Protein AF-0000000076600708 (afdb_homodimer)

Secondary structure (DSSP, 8-state):
--SSSEEEEEEEEEE-EEEEHHHHHHTTSS-HHHHHHHT--EEEE-TT--HHHHHHHHHHHHTTT--S-BSEEEEE--S--SSSSS-HHHHHHHHTT--BS-EEEEEBTBTHHHHHHHHHHHHHTT-TT-EEEEEEEE---TTT--TTTSBTTB-B--EEEEEEEEES-SS--SEEEEEEEEEE-GGGTHHHHTTPPP-TT-SB-PPP-HHHHHHHHHHHSSHHHHHHHHHHHHHHHHHHHHHHHHT--GGGEEEEE-----HHHHIIIIIHHHT--GGGBSHHHHHHH-B-GGGHHHHHHHHHHHTTSS-TT-EEEEEEEETTTEEEEEEEEE-/--SSSEEEEEEEEEE-EEEEHHHHHHTTSS-HHHHHHHT--EEEE-TT--HHHHHHHHHHHHTTT--S-BSEEEEE--S--SSSSS-HHHHHHHHTT--BS-EEEEEBTBTHHHHHHHHHHHHHTT-TT-EEEEEEEE---TTT--TTTSBTTB-B--EEEEEEEEES-SS--SEEEEEEEEEE-GGGTHHHHTTPPP-TT-SB-PPP-HHHHHHHHHHHSSHHHHHHHHHHHHHHHHHHHHHHHHT--GGGEEEEE-----HHHHIIIIIHHHT--GGGBSHHHHHHH-B-GGGHHHHHHHHHHHTTSS-TT-EEEEEEEETTTEEEEEEEEE-

Organism: Saccharopolyspora spinosa (NCBI:txid60894)

InterPro domains:
  IPR013747 Beta-ketoacyl-[acyl-carrier-protein] synthase III, C-terminal [PF08541] (245-334)
  IPR013751 Beta-ketoacyl-[acyl-carrier-protein] synthase III, N-terminal [PF08545] (107-179)
  IPR016039 Thiolase-like [G3DSA:3.40.47.10] (5-169)
  IPR016039 Thiolase-like [G3DSA:3.40.47.10] (175-334)
  IPR016039 Thiolase-like [SSF53901] (22-334)

Solvent-accessible surface area (backbone atoms only — not comparable to full-atom values): 30921 Å² total; per-residue (Å²): 92,72,39,76,59,31,27,32,57,22,64,10,58,36,66,30,52,75,42,52,38,64,60,35,36,76,71,66,58,32,54,69,66,57,35,59,62,24,53,46,54,23,23,13,47,44,94,90,54,43,7,44,58,32,11,28,57,5,35,54,53,14,45,64,92,65,81,74,67,27,59,32,34,42,26,26,46,50,48,71,62,25,65,83,73,54,37,56,34,23,45,28,36,30,73,58,65,57,49,39,32,36,64,29,24,35,35,30,30,38,12,19,49,50,46,45,49,45,52,50,50,44,51,34,68,84,30,81,68,37,31,34,39,39,31,12,16,18,43,64,32,63,70,22,30,43,36,58,62,23,36,81,56,34,41,49,10,18,22,7,8,17,38,27,36,26,18,60,60,94,61,80,44,57,23,34,44,35,22,56,28,55,38,46,44,28,81,52,19,49,42,55,45,35,82,67,74,73,48,60,27,49,35,62,47,77,56,52,49,45,44,59,17,31,53,52,31,41,72,75,47,89,35,66,66,53,53,49,50,50,42,25,51,51,52,38,49,22,49,50,46,24,27,58,44,58,74,50,56,77,87,66,42,60,36,41,30,49,64,35,36,14,47,62,51,33,36,58,57,47,29,57,50,64,71,48,65,68,88,37,38,44,56,72,54,16,21,42,32,21,22,16,51,35,18,36,47,50,38,51,51,48,50,31,48,76,68,62,74,49,49,69,69,37,24,36,34,38,42,23,56,10,66,20,42,34,37,19,23,38,32,32,33,30,79,93,71,38,78,59,32,28,31,57,22,65,11,58,36,67,30,52,76,42,52,37,64,60,36,36,74,72,65,57,32,55,67,67,56,35,59,61,26,54,46,54,22,22,13,47,44,93,91,53,43,6,44,57,32,11,29,57,4,36,53,52,14,44,62,92,64,82,71,67,27,60,33,36,41,25,26,45,50,46,72,63,24,64,82,72,56,38,58,31,23,45,29,35,30,75,58,64,60,50,39,32,37,63,29,24,35,34,30,32,38,12,18,50,50,45,44,50,44,51,52,50,45,52,35,69,85,32,82,67,36,29,33,37,40,33,13,17,18,42,64,31,64,70,22,30,42,36,58,63,22,36,82,57,34,40,47,10,17,21,7,8,17,39,26,37,27,18,60,60,94,61,79,46,56,23,33,42,35,23,57,29,55,38,46,44,29,82,51,19,49,43,53,45,34,82,66,75,73,49,60,26,50,34,63,46,77,55,51,49,46,42,60,18,33,51,50,31,43,71,74,47,87,36,66,65,54,53,49,52,50,43,25,52,51,50,39,50,21,49,50,47,23,28,58,44,58,74,49,54,76,86,64,43,60,35,41,30,49,63,35,36,14,47,62,50,32,35,58,58,48,29,57,51,65,71,47,64,68,88,37,38,44,57,72,52,16,19,43,32,22,22,16,51,32,18,38,47,49,39,49,49,49,49,30,48,77,67,61,73,50,47,68,70,37,25,35,35,38,43,22,55,10,66,20,42,34,37,19,23,38,33,32,33,31,78

Foldseek 3Di:
DAFPQKFWAFKFKWFADWDFVVVCCVVPLAPPVLCVQLVAGTATADPVDFFLRQQLRRVLRRCVPPDDEAAEEEEEEADDRPDPPDASQVVSCVSNVHRYDDTDYFYQKLQTQQVVVVVVSVVCRPPAFHKYKYKTWHHADPPQGSQRAQDRQFGETTMMMMTMMTHNDPDDGQWDWQDKDKDADLVCLQLQVAPDDDDPPDPDDHRHRRVVSNVRVQVVDPHDVVVLVVLLVRQCVGVVVSCVSNVHDPVQAQAEEDFQGGDVCCCSRHCVSNVHDCVRYLNVVSSGHTGHMNCRQSNSVVVCSVVVVADAQHKYKYWGARNSGMIMIIIIGGD/DAFPQKFWAFKFKWFADWDFVVVCCVVPLAPPVLCVQLVAGTATADPVDFFLRQQLRRVLRRCVPPDDEAAEEEEEEADDRPDPPDASQVVSCVSNVHRYDDTDYFYQKLQTQQVVVVVVSVVCRPPAFHKYKYKTWHHADPPQGSQRAQDRQFGETTMMMMTMMTHNDPDDGQWDWQDKDKDADLVCLQLQVAPDDDDPPDPDDHRHRSVVSNVRVQVVDPHDVVVLVVLLVRQCVGVVVSCVSNVHDPVQAQAEEEFQGGDVCCCSRHCVSNVHDCVRYLNVVSSGHTGHMNCRQSNSVVVCVVVVVADAQHKYKYWGARNSGMIMIIIIGGD

Structure (mmCIF, N/CA/C/O backbone):
data_AF-0000000076600708-model_v1
#
loop_
_entity.id
_entity.type
_entity.pdbx_description
1 polymer 3-oxoacyl-
#
loop_
_atom_site.group_PDB
_atom_site.id
_atom_site.type_symbol
_atom_site.label_atom_id
_atom_site.label_alt_id
_atom_site.label_comp_id
_atom_site.label_asym_id
_atom_site.label_entity_id
_atom_site.label_seq_id
_atom_site.pdbx_PDB_ins_code
_atom_site.Cartn_x
_atom_site.Cartn_y
_atom_site.Cartn_z
_atom_site.occupancy
_atom_site.B_iso_or_equiv
_atom_site.auth_seq_id
_atom_site.auth_comp_id
_atom_site.auth_asym_id
_atom_site.auth_atom_id
_atom_site.pdbx_PDB_model_num
ATOM 1 N N . MET A 1 1 ? 21.844 -6.809 -17.625 1 76.62 1 MET A N 1
ATOM 2 C CA . MET A 1 1 ? 21.328 -6.938 -16.266 1 76.62 1 MET A CA 1
ATOM 3 C C . MET A 1 1 ? 20.812 -5.598 -15.75 1 76.62 1 MET A C 1
ATOM 5 O O . MET A 1 1 ? 21.547 -4.605 -15.758 1 76.62 1 MET A O 1
ATOM 9 N N . LYS A 1 2 ? 19.547 -5.691 -15.414 1 81.44 2 LYS A N 1
ATOM 10 C CA . LYS A 1 2 ? 18.891 -4.48 -14.945 1 81.44 2 LYS A CA 1
ATOM 11 C C . LYS A 1 2 ? 19.281 -4.172 -13.5 1 81.44 2 LYS A C 1
ATOM 13 O O . LYS A 1 2 ? 19.516 -3.016 -13.148 1 81.44 2 LYS A O 1
ATOM 18 N N . HIS A 1 3 ? 19.297 -5.238 -12.727 1 89.38 3 HIS A N 1
ATOM 19 C CA . HIS A 1 3 ? 19.656 -5.066 -11.32 1 89.38 3 HIS A CA 1
ATOM 20 C C . HIS A 1 3 ? 21.047 -5.613 -11.039 1 89.38 3 HIS A C 1
ATOM 22 O O . HIS A 1 3 ? 21.312 -6.805 -11.219 1 89.38 3 HIS A O 1
ATOM 28 N N . HIS A 1 4 ? 21.984 -4.746 -10.609 1 89.38 4 HIS A N 1
ATOM 29 C CA . HIS A 1 4 ? 23.359 -5.145 -10.336 1 89.38 4 HIS A CA 1
ATOM 30 C C . HIS A 1 4 ? 23.594 -5.352 -8.844 1 89.38 4 HIS A C 1
ATOM 32 O O . HIS A 1 4 ? 23.375 -4.434 -8.047 1 89.38 4 HIS A O 1
ATOM 38 N N . ARG A 1 5 ? 24.031 -6.508 -8.492 1 93.88 5 ARG A N 1
ATOM 39 C CA . ARG A 1 5 ? 24.469 -6.871 -7.148 1 93.88 5 ARG A CA 1
ATOM 40 C C . ARG A 1 5 ? 23.328 -6.695 -6.145 1 93.88 5 ARG A C 1
ATOM 42 O O . ARG A 1 5 ? 23.531 -6.191 -5.039 1 93.88 5 ARG A O 1
ATOM 49 N N . ILE A 1 6 ? 22.062 -6.914 -6.578 1 97.44 6 ILE A N 1
ATOM 50 C CA . ILE A 1 6 ? 20.922 -7.082 -5.676 1 97.44 6 ILE A CA 1
ATOM 51 C C . ILE A 1 6 ? 20.656 -8.57 -5.445 1 97.44 6 ILE A C 1
ATOM 53 O O . ILE A 1 6 ? 20.438 -9.32 -6.395 1 97.44 6 ILE A O 1
ATOM 57 N N . THR A 1 7 ? 20.688 -8.961 -4.195 1 97.94 7 THR A N 1
ATOM 58 C CA . THR A 1 7 ? 20.578 -10.383 -3.893 1 97.94 7 THR A CA 1
ATOM 59 C C . THR A 1 7 ? 19.469 -10.633 -2.881 1 97.94 7 THR A C 1
ATOM 61 O O . THR A 1 7 ? 19.094 -9.734 -2.129 1 97.94 7 THR A O 1
ATOM 64 N N . ILE A 1 8 ? 18.875 -11.82 -2.965 1 98.44 8 ILE A N 1
ATOM 65 C CA . ILE A 1 8 ? 18.016 -12.367 -1.923 1 98.44 8 ILE A CA 1
ATOM 66 C C . ILE A 1 8 ? 18.859 -13.148 -0.916 1 98.44 8 ILE A C 1
ATOM 68 O O . ILE A 1 8 ? 19.453 -14.172 -1.262 1 98.44 8 ILE A O 1
ATOM 72 N N . ASN A 1 9 ? 18.844 -12.695 0.347 1 97.88 9 ASN A N 1
ATOM 73 C CA . ASN A 1 9 ? 19.719 -13.289 1.351 1 97.88 9 ASN A CA 1
ATOM 74 C C . ASN A 1 9 ? 18.922 -14.094 2.377 1 97.88 9 ASN A C 1
ATOM 76 O O . ASN A 1 9 ? 19.516 -14.805 3.195 1 97.88 9 ASN A O 1
ATOM 80 N N . GLY A 1 10 ? 17.656 -14.016 2.316 1 98.19 10 GLY A N 1
ATOM 81 C CA . GLY A 1 10 ? 16.75 -14.781 3.166 1 98.19 10 GLY A CA 1
ATOM 82 C C . GLY A 1 10 ? 15.375 -14.961 2.566 1 98.19 10 GLY A C 1
ATOM 83 O O . GLY A 1 10 ? 14.844 -14.047 1.924 1 98.19 10 GLY A O 1
ATOM 84 N N . VAL A 1 11 ? 14.812 -16.141 2.766 1 98.75 11 VAL A N 1
ATOM 85 C CA . VAL A 1 11 ? 13.461 -16.469 2.33 1 98.75 11 VAL A CA 1
ATOM 86 C C . VAL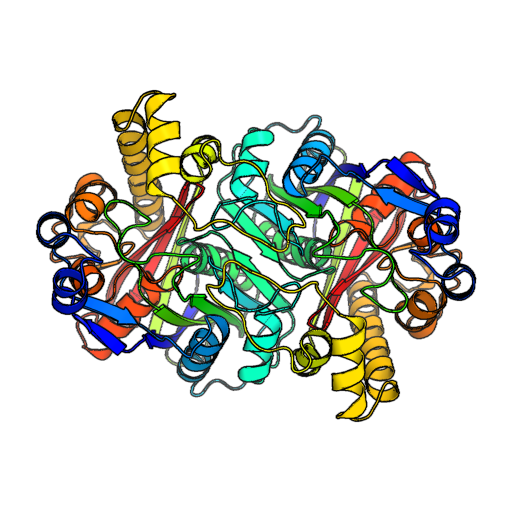 A 1 11 ? 12.688 -17.125 3.477 1 98.75 11 VAL A C 1
ATOM 88 O O . VAL A 1 11 ? 13.219 -17.984 4.172 1 98.75 11 VAL A O 1
ATOM 91 N N . GLY A 1 12 ? 11.516 -16.609 3.762 1 98.88 12 GLY A N 1
ATOM 92 C CA . GLY A 1 12 ? 10.617 -17.203 4.738 1 98.88 12 GLY A CA 1
ATOM 93 C C . GLY A 1 12 ? 9.273 -17.594 4.152 1 98.88 12 GLY A C 1
ATOM 94 O O . GLY A 1 12 ? 8.766 -16.922 3.254 1 98.88 12 GLY A O 1
ATOM 95 N N . ALA A 1 13 ? 8.719 -18.703 4.645 1 98.81 13 ALA A N 1
ATOM 96 C CA . ALA A 1 13 ? 7.445 -19.25 4.16 1 98.81 13 ALA A CA 1
ATOM 97 C C . ALA A 1 13 ? 6.695 -19.969 5.273 1 98.81 13 ALA A C 1
ATOM 99 O O . ALA A 1 13 ? 7.258 -20.828 5.953 1 98.81 13 ALA A O 1
ATOM 100 N N . VAL A 1 14 ? 5.465 -19.562 5.457 1 98.75 14 VAL A N 1
ATOM 101 C CA . VAL A 1 14 ? 4.582 -20.188 6.441 1 98.75 14 VAL A CA 1
ATOM 102 C C . VAL A 1 14 ? 3.199 -20.406 5.828 1 98.75 14 VAL A C 1
ATOM 104 O O . VAL A 1 14 ? 2.602 -19.469 5.281 1 98.75 14 VAL A O 1
ATOM 107 N N . THR A 1 15 ? 2.664 -21.609 5.871 1 98.75 15 THR A N 1
ATOM 108 C CA . THR A 1 15 ? 1.316 -21.891 5.391 1 98.75 15 THR A CA 1
ATOM 109 C C . THR A 1 15 ? 0.431 -22.391 6.531 1 98.75 15 THR A C 1
ATOM 111 O O . THR A 1 15 ? 0.932 -22.781 7.586 1 98.75 15 THR A O 1
ATOM 114 N N . GLY A 1 16 ? -0.89 -22.266 6.332 1 98.56 16 GLY A N 1
ATOM 115 C CA . GLY A 1 16 ? -1.786 -23.016 7.203 1 98.56 16 GLY A CA 1
ATOM 116 C C . GLY A 1 16 ? -1.651 -24.516 7.051 1 98.56 16 GLY A C 1
ATOM 117 O O . GLY A 1 16 ? -0.817 -25 6.277 1 98.56 16 GLY A O 1
ATOM 118 N N . ASP A 1 17 ? -2.453 -25.188 7.836 1 98.5 17 ASP A N 1
ATOM 119 C CA . ASP A 1 17 ? -2.543 -26.641 7.684 1 98.5 17 ASP A CA 1
ATOM 120 C C . ASP A 1 17 ? -3.338 -27.016 6.434 1 98.5 17 ASP A C 1
ATOM 122 O O . ASP A 1 17 ? -4.285 -26.312 6.066 1 98.5 17 ASP A O 1
ATOM 126 N N . LEU A 1 18 ? -2.957 -28.125 5.848 1 98.5 18 LEU A N 1
ATOM 127 C CA . LEU A 1 18 ? -3.645 -28.547 4.633 1 98.5 18 LEU A CA 1
ATOM 128 C C . LEU A 1 18 ? -5.012 -29.141 4.957 1 98.5 18 LEU A C 1
ATOM 130 O O . LEU A 1 18 ? -5.125 -30.031 5.793 1 98.5 18 LEU A O 1
ATOM 134 N N . ALA A 1 19 ? -5.969 -28.562 4.352 1 98 19 ALA A N 1
ATOM 135 C CA . ALA A 1 19 ? -7.328 -29.094 4.395 1 98 19 ALA A CA 1
ATOM 136 C C . ALA A 1 19 ? -7.68 -29.812 3.088 1 98 19 ALA A C 1
ATOM 138 O O . ALA A 1 19 ? -7.691 -29.188 2.021 1 98 19 ALA A O 1
ATOM 139 N N . PRO A 1 20 ? -8.031 -31.062 3.156 1 98.06 20 PRO A N 1
ATOM 140 C CA . PRO A 1 20 ? -8.344 -31.797 1.93 1 98.06 20 PRO A CA 1
ATOM 141 C C . PRO A 1 20 ? -9.617 -31.297 1.252 1 98.06 20 PRO A C 1
ATOM 143 O O . PRO A 1 20 ? -10.594 -30.969 1.931 1 98.06 20 PRO A O 1
ATOM 146 N N . VAL A 1 21 ? -9.523 -31.297 -0.042 1 97.31 21 VAL A N 1
ATOM 147 C CA . VAL A 1 21 ? -10.68 -30.859 -0.831 1 97.31 21 VAL A CA 1
ATOM 148 C C . VAL A 1 21 ? -11.867 -31.781 -0.559 1 97.31 21 VAL A C 1
ATOM 150 O O . VAL A 1 21 ? -13.016 -31.344 -0.582 1 97.31 21 VAL A O 1
ATOM 153 N N . ALA A 1 22 ? -11.625 -33.031 -0.294 1 97.75 22 ALA A N 1
ATOM 154 C CA . ALA A 1 22 ? -12.664 -34 0.003 1 97.75 22 ALA A CA 1
ATOM 155 C C . ALA A 1 22 ? -13.57 -33.5 1.135 1 97.75 22 ALA A C 1
ATOM 157 O O . ALA A 1 22 ? -14.781 -33.719 1.107 1 97.75 22 ALA A O 1
ATOM 158 N N . ASP A 1 23 ? -12.961 -32.906 2.127 1 97.5 23 ASP A N 1
ATOM 159 C CA . ASP A 1 23 ? -13.734 -32.406 3.254 1 97.5 23 ASP A CA 1
ATOM 160 C C . ASP A 1 23 ? -14.711 -31.328 2.805 1 97.5 23 ASP A C 1
ATOM 162 O O . ASP A 1 23 ? -15.859 -31.281 3.252 1 97.5 23 ASP A O 1
ATOM 166 N N . ALA A 1 24 ? -14.258 -30.469 1.934 1 97.44 24 ALA A N 1
ATOM 167 C CA . ALA A 1 24 ? -15.094 -29.391 1.412 1 97.44 24 ALA A CA 1
ATOM 168 C C . ALA A 1 24 ? -16.234 -29.953 0.551 1 97.44 24 ALA A C 1
ATOM 170 O O . ALA A 1 24 ? -17.359 -29.453 0.603 1 97.44 24 ALA A O 1
ATOM 171 N N . ILE A 1 25 ? -15.914 -30.938 -0.228 1 97.94 25 ILE A N 1
ATOM 172 C CA . ILE A 1 25 ? -16.922 -31.594 -1.066 1 97.94 25 ILE A CA 1
ATOM 173 C C . ILE A 1 25 ? -17.969 -32.25 -0.186 1 97.94 25 ILE A C 1
ATOM 175 O O . ILE A 1 25 ? -19.172 -32.062 -0.404 1 97.94 25 ILE A O 1
ATOM 179 N N . ASN A 1 26 ? -17.531 -32.969 0.833 1 97.81 26 ASN A N 1
ATOM 180 C CA . ASN A 1 26 ? -18.422 -33.719 1.716 1 97.81 26 ASN A CA 1
ATOM 181 C C . ASN A 1 26 ? -19.375 -32.781 2.463 1 97.81 26 ASN A C 1
ATOM 183 O O . ASN A 1 26 ? -20.516 -33.156 2.76 1 97.81 26 ASN A O 1
ATOM 187 N N . THR A 1 27 ? -18.953 -31.609 2.748 1 96.38 27 THR A N 1
ATOM 188 C CA . THR A 1 27 ? -19.781 -30.656 3.494 1 96.38 27 THR A CA 1
ATOM 189 C C . THR A 1 27 ? -20.547 -29.75 2.545 1 96.38 27 THR A C 1
ATOM 191 O O . THR A 1 27 ? -21.25 -28.844 2.986 1 96.38 27 THR A O 1
ATOM 194 N N . GLY A 1 28 ? -20.344 -29.891 1.261 1 95.62 28 GLY A N 1
ATOM 195 C CA . GLY A 1 28 ? -21.109 -29.141 0.268 1 95.62 28 GLY A CA 1
ATOM 196 C C . GLY A 1 28 ? -20.531 -27.781 -0.044 1 95.62 28 GLY A C 1
ATOM 197 O O . GLY A 1 28 ? -21.141 -26.984 -0.748 1 95.62 28 GLY A O 1
ATOM 198 N N . ARG A 1 29 ? -19.406 -27.547 0.402 1 95.12 29 ARG A N 1
ATOM 199 C CA . ARG A 1 29 ? -18.797 -26.234 0.232 1 95.12 29 ARG A CA 1
ATOM 200 C C . ARG A 1 29 ? -18.078 -26.141 -1.113 1 95.12 29 ARG A C 1
ATOM 202 O O . ARG A 1 29 ? -17.75 -25.031 -1.561 1 95.12 29 ARG A O 1
ATOM 209 N N . TYR A 1 30 ? -17.797 -27.156 -1.704 1 95.88 30 TYR A N 1
ATOM 210 C CA . TYR A 1 30 ? -17.109 -27.203 -2.988 1 95.88 30 TYR A CA 1
ATOM 211 C C . TYR A 1 30 ? -17.672 -28.312 -3.869 1 95.88 30 TYR A C 1
ATOM 213 O O . TYR A 1 30 ? -17.969 -29.406 -3.389 1 95.88 30 TYR A O 1
ATOM 221 N N . SER A 1 31 ? -17.891 -28.047 -5.176 1 95.06 31 SER A N 1
ATOM 222 C CA . SER A 1 31 ? -18.469 -29.062 -6.062 1 95.06 31 SER A CA 1
ATOM 223 C C . SER A 1 31 ? -17.406 -30.047 -6.531 1 95.06 31 SER A C 1
ATOM 225 O O . SER A 1 31 ? -16.297 -29.656 -6.887 1 95.06 31 SER A O 1
ATOM 227 N N . PRO A 1 32 ? -17.781 -31.344 -6.57 1 96.12 32 PRO A N 1
ATOM 228 C CA . PRO A 1 32 ? -16.844 -32.344 -7.102 1 96.12 32 PRO A CA 1
ATOM 229 C C . PRO A 1 32 ? -16.406 -32.031 -8.531 1 96.12 32 PRO A C 1
ATOM 231 O O . PRO A 1 32 ? -15.25 -32.25 -8.891 1 96.12 32 PRO A O 1
ATOM 234 N N . GLU A 1 33 ? -17.281 -31.516 -9.289 1 96.12 33 GLU A N 1
ATOM 235 C CA . GLU A 1 33 ? -16.984 -31.156 -10.68 1 96.12 33 GLU A CA 1
ATOM 236 C C . GLU A 1 33 ? -15.938 -30.062 -10.758 1 96.12 33 GLU A C 1
ATOM 238 O O . GLU A 1 33 ? -14.977 -30.156 -11.531 1 96.12 33 GLU A O 1
ATOM 243 N N . GLN A 1 34 ? -16.141 -29.016 -9.945 1 95.25 34 GLN A N 1
ATOM 244 C CA . GLN A 1 34 ? -15.172 -27.938 -9.93 1 95.25 34 GLN A CA 1
ATOM 245 C C . GLN A 1 34 ? -13.82 -28.406 -9.414 1 95.25 34 GLN A C 1
ATOM 247 O O . GLN A 1 34 ? -12.773 -28.016 -9.938 1 95.25 34 GLN A O 1
ATOM 252 N N . ALA A 1 35 ? -13.852 -29.219 -8.391 1 97 35 ALA A N 1
ATOM 253 C CA . ALA A 1 35 ? -12.617 -29.766 -7.824 1 97 35 ALA A CA 1
ATOM 254 C C . ALA A 1 35 ? -11.82 -30.531 -8.875 1 97 35 ALA A C 1
ATOM 256 O O . ALA A 1 35 ? -10.602 -30.375 -8.969 1 97 35 ALA A O 1
ATOM 257 N N . ARG A 1 36 ? -12.5 -31.359 -9.648 1 96.88 36 ARG A N 1
ATOM 258 C CA . ARG A 1 36 ? -11.859 -32.156 -10.703 1 96.88 36 ARG A CA 1
ATOM 259 C C . ARG A 1 36 ? -11.32 -31.234 -11.805 1 96.88 36 ARG A C 1
ATOM 261 O O . ARG A 1 36 ? -10.18 -31.406 -12.25 1 96.88 36 ARG A O 1
ATOM 268 N N . ARG A 1 37 ? -12.109 -30.328 -12.172 1 96.94 37 ARG A N 1
ATOM 269 C CA . ARG A 1 37 ? -11.727 -29.406 -13.242 1 96.94 37 ARG A CA 1
ATOM 270 C C . ARG A 1 37 ? -10.492 -28.594 -12.852 1 96.94 37 ARG A C 1
ATOM 272 O O . ARG A 1 37 ? -9.562 -28.438 -13.648 1 96.94 37 ARG A O 1
ATOM 279 N N . ASN A 1 38 ? -10.477 -28.109 -11.602 1 97.19 38 ASN A N 1
ATOM 280 C CA . ASN A 1 38 ? -9.383 -27.266 -11.117 1 97.19 38 ASN A CA 1
ATOM 281 C C . ASN A 1 38 ? -8.195 -28.109 -10.656 1 97.19 38 ASN A C 1
ATOM 283 O O . ASN A 1 38 ? -7.109 -27.594 -10.422 1 97.19 38 ASN A O 1
ATOM 287 N N . GLN A 1 39 ? -8.422 -29.406 -10.547 1 97.94 39 GLN A N 1
ATOM 288 C CA . GLN A 1 39 ? -7.422 -30.359 -10.078 1 97.94 39 GLN A CA 1
ATOM 289 C C . GLN A 1 39 ? -6.926 -30 -8.68 1 97.94 39 GLN A C 1
ATOM 291 O O . GLN A 1 39 ? -5.727 -30.062 -8.406 1 97.94 39 GLN A O 1
ATOM 296 N N . GLN A 1 40 ? -7.863 -29.516 -7.852 1 97.31 40 GLN A N 1
ATOM 297 C CA . GLN A 1 40 ? -7.535 -29.109 -6.488 1 97.31 40 GLN A CA 1
ATOM 298 C C . GLN A 1 40 ? -7.512 -30.297 -5.543 1 97.31 40 GLN A C 1
ATOM 300 O O . GLN A 1 40 ? -8.484 -31.062 -5.473 1 97.31 40 GLN A O 1
ATOM 305 N N . SER A 1 41 ? -6.43 -30.438 -4.812 1 98.06 41 SER A N 1
ATOM 306 C CA . SER A 1 41 ? -6.328 -31.562 -3.883 1 98.06 41 SER A CA 1
ATOM 307 C C . SER A 1 41 ? -6.539 -31.109 -2.441 1 98.06 41 SER A C 1
ATOM 309 O O . SER A 1 41 ? -7.102 -31.844 -1.628 1 98.06 41 SER A O 1
ATOM 311 N N . SER A 1 42 ? -6.074 -29.953 -2.08 1 98.62 42 SER A N 1
ATOM 312 C CA . SER A 1 42 ? -6.168 -29.359 -0.749 1 98.62 42 SER A CA 1
ATOM 313 C C . SER A 1 42 ? -5.973 -27.844 -0.8 1 98.62 42 SER A C 1
ATOM 315 O O . SER A 1 42 ? -5.723 -27.281 -1.867 1 98.62 42 SER A O 1
ATOM 317 N N . VAL A 1 43 ? -6.223 -27.203 0.303 1 98.62 43 VAL A N 1
ATOM 318 C CA . VAL A 1 43 ? -5.883 -25.797 0.497 1 98.62 43 VAL A CA 1
ATOM 319 C C . VAL A 1 43 ? -5.27 -25.609 1.882 1 98.62 43 VAL A C 1
ATOM 321 O O . VAL A 1 43 ? -5.555 -26.359 2.809 1 98.62 43 VAL A O 1
ATOM 324 N N . ALA A 1 44 ? -4.387 -24.641 2.033 1 98.88 44 ALA A N 1
ATOM 325 C CA . ALA A 1 44 ? -3.795 -24.312 3.326 1 98.88 44 ALA A CA 1
ATOM 326 C C . ALA A 1 44 ? -4.734 -23.438 4.152 1 98.88 44 ALA A C 1
ATOM 328 O O . ALA A 1 44 ? -5.184 -22.375 3.689 1 98.88 44 ALA A O 1
ATOM 329 N N . VAL A 1 45 ? -4.996 -23.859 5.418 1 98.56 45 VAL A N 1
ATOM 330 C CA . VAL A 1 45 ? -5.969 -23.141 6.223 1 98.56 45 VAL A CA 1
ATOM 331 C C . VAL A 1 45 ? -5.391 -22.844 7.605 1 98.56 45 VAL A C 1
ATOM 333 O O . VAL A 1 45 ? -4.863 -23.75 8.266 1 98.56 45 VAL A O 1
ATOM 336 N N . ALA A 1 46 ? -5.43 -21.578 8.008 1 97.75 46 ALA A N 1
ATOM 337 C CA . ALA A 1 46 ? -5.023 -21.125 9.336 1 97.75 46 ALA A CA 1
ATOM 338 C C . ALA A 1 46 ? -6.156 -20.375 10.039 1 97.75 46 ALA A C 1
ATOM 340 O O . ALA A 1 46 ? -6.117 -19.156 10.156 1 97.75 46 ALA A O 1
ATOM 341 N N . PRO A 1 47 ? -7.117 -21.047 10.641 1 94.06 47 PRO A N 1
ATOM 342 C CA . PRO A 1 47 ? -8.352 -20.406 11.133 1 94.06 47 PRO A CA 1
ATOM 343 C C . PRO A 1 47 ? -8.102 -19.453 12.297 1 94.06 47 PRO A C 1
ATOM 345 O O . PRO A 1 47 ? -8.875 -18.516 12.508 1 94.06 47 PRO A O 1
ATOM 348 N N . ASP A 1 48 ? -7.016 -19.578 13.016 1 93.19 48 ASP A N 1
ATOM 349 C CA . ASP A 1 48 ? -6.832 -18.766 14.219 1 93.19 48 ASP A CA 1
ATOM 350 C C . ASP A 1 48 ? -5.703 -17.766 14.039 1 93.19 48 ASP A C 1
ATOM 352 O O . ASP A 1 48 ? -5.168 -17.234 15.023 1 93.19 48 ASP A O 1
ATOM 356 N N . ARG A 1 49 ? -5.336 -17.516 12.789 1 96.06 49 ARG A N 1
ATOM 357 C CA . ARG A 1 49 ? -4.23 -16.594 12.531 1 96.06 49 ARG A CA 1
ATOM 358 C C . ARG A 1 49 ? -4.656 -15.484 11.578 1 96.06 49 ARG A C 1
ATOM 360 O O . ARG A 1 49 ? -5.527 -15.688 10.734 1 96.06 49 ARG A O 1
ATOM 367 N N . THR A 1 50 ? -4.094 -14.312 11.781 1 96.81 50 THR A N 1
ATOM 368 C CA . THR A 1 50 ? -4.25 -13.227 10.82 1 96.81 50 THR A CA 1
ATOM 369 C C . THR A 1 50 ? -3.115 -13.234 9.797 1 96.81 50 THR A C 1
ATOM 371 O O . THR A 1 50 ? -2.107 -13.914 9.992 1 96.81 50 THR A O 1
ATOM 374 N N . GLY A 1 51 ? -3.344 -12.578 8.688 1 97.88 51 GLY A N 1
ATOM 375 C CA . GLY A 1 51 ? -2.297 -12.422 7.688 1 97.88 51 GLY A CA 1
ATOM 376 C C . GLY A 1 51 ? -1.008 -11.867 8.258 1 97.88 51 GLY A C 1
ATOM 377 O O . GLY A 1 51 ? 0.055 -12.469 8.117 1 97.88 51 GLY A O 1
ATOM 378 N N . PRO A 1 52 ? -1.109 -10.734 8.945 1 98.19 52 PRO A N 1
ATOM 379 C CA . PRO A 1 52 ? 0.088 -10.125 9.523 1 98.19 52 PRO A CA 1
ATOM 380 C C . PRO A 1 52 ? 0.809 -11.055 10.5 1 98.19 52 PRO A C 1
ATOM 382 O O . PRO A 1 52 ? 2.041 -11.055 10.555 1 98.19 52 PRO A O 1
ATOM 385 N N . GLU A 1 53 ? 0.101 -11.883 11.242 1 97.94 53 GLU A N 1
ATOM 386 C CA . GLU A 1 53 ? 0.746 -12.852 12.125 1 97.94 53 GLU A CA 1
ATOM 387 C C . GLU A 1 53 ? 1.533 -13.891 11.328 1 97.94 53 GLU A C 1
ATOM 389 O O . GLU A 1 53 ? 2.654 -14.242 11.703 1 97.94 53 GLU A O 1
ATOM 394 N N . LEU A 1 54 ? 0.951 -14.375 10.273 1 98.81 54 LEU A N 1
ATOM 395 C CA . LEU A 1 54 ? 1.646 -15.328 9.414 1 98.81 54 LEU A CA 1
ATOM 396 C C . LEU A 1 54 ? 2.877 -14.695 8.781 1 98.81 54 LEU A C 1
ATOM 398 O O . LEU A 1 54 ? 3.934 -15.328 8.695 1 98.81 54 LEU A O 1
ATOM 402 N N . ALA A 1 55 ? 2.717 -13.445 8.352 1 98.94 55 ALA A N 1
ATOM 403 C CA . ALA A 1 55 ? 3.832 -12.719 7.762 1 98.94 55 ALA A CA 1
ATOM 404 C C . ALA A 1 55 ? 4.98 -12.57 8.758 1 98.94 55 ALA A C 1
ATOM 406 O O . ALA A 1 55 ? 6.148 -12.695 8.383 1 98.94 55 ALA A O 1
ATOM 407 N N . ALA A 1 56 ? 4.668 -12.258 10 1 98.81 56 ALA A N 1
ATOM 408 C CA . ALA A 1 56 ? 5.695 -12.102 11.031 1 98.81 56 ALA A CA 1
ATOM 409 C C . ALA A 1 56 ? 6.465 -13.406 11.227 1 98.81 56 ALA A C 1
ATOM 411 O O . ALA A 1 56 ? 7.691 -13.391 11.367 1 98.81 56 ALA A O 1
ATOM 412 N N . HIS A 1 57 ? 5.75 -14.492 11.227 1 98.81 57 HIS A N 1
ATOM 413 C CA . HIS A 1 57 ? 6.406 -15.781 11.359 1 98.81 57 HIS A CA 1
ATOM 414 C C . HIS A 1 57 ? 7.359 -16.047 10.203 1 98.81 57 HIS A C 1
ATOM 416 O O . HIS A 1 57 ? 8.492 -16.484 10.414 1 98.81 57 HIS A O 1
ATOM 422 N N . ALA A 1 58 ? 6.922 -15.781 9.016 1 98.94 58 ALA A N 1
ATOM 423 C CA . ALA A 1 58 ? 7.781 -15.93 7.844 1 98.94 58 ALA A CA 1
ATOM 424 C C . ALA A 1 58 ? 8.977 -14.984 7.914 1 98.94 58 ALA A C 1
ATOM 426 O O . ALA A 1 58 ? 10.086 -15.344 7.516 1 98.94 58 ALA A O 1
ATOM 427 N N . GLY A 1 59 ? 8.727 -13.758 8.391 1 98.88 59 GLY A N 1
ATOM 428 C CA . GLY A 1 59 ? 9.781 -12.773 8.531 1 98.88 59 GLY A CA 1
ATOM 429 C C . GLY A 1 59 ? 10.906 -13.242 9.445 1 98.88 59 GLY A C 1
ATOM 430 O O . GLY A 1 59 ? 12.086 -13 9.164 1 98.88 59 GLY A O 1
ATOM 431 N N . HIS A 1 60 ? 10.508 -13.953 10.539 1 98.62 60 HIS A N 1
ATOM 432 C CA . HIS A 1 60 ? 11.523 -14.492 11.445 1 98.62 60 HIS A CA 1
ATOM 433 C C . HIS A 1 60 ? 12.445 -15.469 10.719 1 98.62 60 HIS A C 1
ATOM 435 O O . HIS A 1 60 ? 13.656 -15.469 10.953 1 98.62 60 HIS A O 1
ATOM 441 N N . GLN A 1 61 ? 11.891 -16.25 9.812 1 98.5 61 GLN A N 1
ATOM 442 C CA . GLN A 1 61 ? 12.68 -17.188 9.039 1 98.5 61 GLN A CA 1
ATOM 443 C C . GLN A 1 61 ? 13.625 -16.469 8.078 1 98.5 61 GLN A C 1
ATOM 445 O O . GLN A 1 61 ? 14.805 -16.812 7.984 1 98.5 61 GLN A O 1
ATOM 450 N N . ALA A 1 62 ? 13.117 -15.484 7.395 1 98.5 62 ALA A N 1
ATOM 451 C CA . ALA A 1 62 ? 13.891 -14.766 6.383 1 98.5 62 ALA A CA 1
ATOM 452 C C . ALA A 1 62 ? 15.055 -14.008 7.02 1 98.5 62 ALA A C 1
ATOM 454 O O . ALA A 1 62 ? 16.094 -13.82 6.395 1 98.5 62 ALA A O 1
ATOM 455 N N . LEU A 1 63 ? 14.859 -13.562 8.273 1 98 63 LEU A N 1
ATOM 456 C CA . LEU A 1 63 ? 15.805 -12.672 8.93 1 98 63 LEU A CA 1
ATOM 457 C C . LEU A 1 63 ? 16.844 -13.461 9.719 1 98 63 LEU A C 1
ATOM 459 O O . LEU A 1 63 ? 17.688 -12.875 10.414 1 98 63 LEU A O 1
ATOM 463 N N . ARG A 1 64 ? 16.781 -14.789 9.633 1 95.75 64 ARG A N 1
ATOM 464 C CA . ARG A 1 64 ? 17.75 -15.594 10.383 1 95.75 64 ARG A CA 1
ATOM 465 C C . ARG A 1 64 ? 19.172 -15.219 10.016 1 95.75 64 ARG A C 1
ATOM 467 O O . ARG A 1 64 ? 19.562 -15.273 8.844 1 95.75 64 ARG A O 1
ATOM 474 N N . GLY A 1 65 ? 19.953 -14.766 10.969 1 90.94 65 GLY A N 1
ATOM 475 C CA . GLY A 1 65 ? 21.359 -14.43 10.781 1 90.94 65 GLY A CA 1
ATOM 476 C C . GLY A 1 65 ? 21.578 -12.992 10.344 1 90.94 65 GLY A C 1
ATOM 477 O O . GLY A 1 65 ? 22.719 -12.555 10.18 1 90.94 65 GLY A O 1
ATOM 478 N N . PHE A 1 66 ? 20.516 -12.336 10.109 1 92.44 66 PHE A N 1
ATOM 479 C CA . PHE A 1 66 ? 20.625 -10.938 9.719 1 92.44 66 PHE A CA 1
ATOM 480 C C . PHE A 1 66 ? 20.641 -10.031 10.938 1 92.44 66 PHE A C 1
ATOM 482 O O . PHE A 1 66 ? 19.828 -10.211 11.859 1 92.44 66 PHE A O 1
ATOM 489 N N . SER A 1 67 ? 21.641 -9.203 10.961 1 88.31 67 SER A N 1
ATOM 490 C CA . SER A 1 67 ? 21.703 -8.18 12 1 88.31 67 SER A CA 1
ATOM 491 C C . SER A 1 67 ? 22 -6.805 11.406 1 88.31 67 SER A C 1
ATOM 493 O O . SER A 1 67 ? 22.797 -6.691 10.461 1 88.31 67 SER A O 1
ATOM 495 N N . GLY A 1 68 ? 21.078 -5.844 11.391 1 90.69 68 GLY A N 1
ATOM 496 C CA . GLY A 1 68 ? 21.312 -4.504 10.875 1 90.69 68 GLY A CA 1
ATOM 497 C C . GLY A 1 68 ? 20.047 -3.713 10.648 1 90.69 68 GLY A C 1
ATOM 498 O O . GLY A 1 68 ? 18.938 -4.199 10.922 1 90.69 68 GLY A O 1
ATOM 499 N N . ARG A 1 69 ? 20.297 -2.562 10.227 1 94.12 69 ARG A N 1
ATOM 500 C CA . ARG A 1 69 ? 19.172 -1.67 9.953 1 94.12 69 ARG A CA 1
ATOM 501 C C . ARG A 1 69 ? 18.641 -1.877 8.539 1 94.12 69 ARG A C 1
ATOM 503 O O . ARG A 1 69 ? 19.422 -2.055 7.598 1 94.12 69 ARG A O 1
ATOM 510 N N . LEU A 1 70 ? 17.375 -1.95 8.406 1 96.44 70 LEU A N 1
ATOM 511 C CA . LEU A 1 70 ? 16.734 -1.978 7.102 1 96.44 70 LEU A CA 1
ATOM 512 C C . LEU A 1 70 ? 16.422 -0.565 6.621 1 96.44 70 LEU A C 1
ATOM 514 O O . LEU A 1 70 ? 15.984 0.282 7.406 1 96.44 70 LEU A O 1
ATOM 518 N N . ASP A 1 71 ? 16.656 -0.334 5.379 1 94.75 71 ASP A N 1
ATOM 519 C CA . ASP A 1 71 ? 16.281 0.951 4.797 1 94.75 71 ASP A CA 1
ATOM 520 C C . ASP A 1 71 ? 14.781 0.997 4.484 1 94.75 71 ASP A C 1
ATOM 522 O O . ASP A 1 71 ? 14.18 2.07 4.473 1 94.75 71 ASP A O 1
ATOM 526 N N . LEU A 1 72 ? 14.289 -0.214 4.234 1 97.44 72 LEU A N 1
ATOM 527 C CA . LEU A 1 72 ? 12.914 -0.281 3.748 1 97.44 72 LEU A CA 1
ATOM 528 C C . LEU A 1 72 ? 12.258 -1.601 4.145 1 97.44 72 LEU A C 1
ATOM 530 O O . LEU A 1 72 ? 12.836 -2.67 3.936 1 97.44 72 LEU A O 1
ATOM 534 N N . HIS A 1 73 ? 11.164 -1.521 4.828 1 98.62 73 HIS A N 1
ATOM 535 C CA . HIS A 1 73 ? 10.266 -2.652 5.027 1 98.62 73 HIS A CA 1
ATOM 536 C C . HIS A 1 73 ? 8.938 -2.439 4.301 1 98.62 73 HIS A C 1
ATOM 538 O O . HIS A 1 73 ? 8.242 -1.456 4.555 1 98.62 73 HIS A O 1
ATOM 544 N N . LEU A 1 74 ? 8.641 -3.328 3.33 1 98.75 74 LEU A N 1
ATOM 545 C CA . LEU A 1 74 ? 7.355 -3.326 2.631 1 98.75 74 LEU A CA 1
ATOM 546 C C . LEU A 1 74 ? 6.52 -4.539 3.025 1 98.75 74 LEU A C 1
ATOM 548 O O . LEU A 1 74 ? 6.969 -5.68 2.891 1 98.75 74 LEU A O 1
ATOM 552 N N . HIS A 1 75 ? 5.332 -4.277 3.508 1 98.88 75 HIS A N 1
ATOM 553 C CA . HIS A 1 75 ? 4.426 -5.355 3.887 1 98.88 75 HIS A CA 1
ATOM 554 C C . HIS A 1 75 ? 3.215 -5.41 2.963 1 98.88 75 HIS A C 1
ATOM 556 O O . HIS A 1 75 ? 2.52 -4.406 2.783 1 98.88 75 HIS A O 1
ATOM 562 N N . ALA A 1 76 ? 2.953 -6.586 2.428 1 98.25 76 ALA A N 1
ATOM 563 C CA . ALA A 1 76 ? 1.835 -6.734 1.5 1 98.25 76 ALA A CA 1
ATOM 564 C C . ALA A 1 76 ? 0.72 -7.574 2.115 1 98.25 76 ALA A C 1
ATOM 566 O O . ALA A 1 76 ? 0.98 -8.625 2.703 1 98.25 76 ALA A O 1
ATOM 567 N N . THR A 1 77 ? -0.508 -7.125 2.061 1 95.62 77 THR A N 1
ATOM 568 C CA . THR A 1 77 ? -1.749 -7.848 2.322 1 95.62 77 THR A CA 1
ATOM 569 C C . THR A 1 77 ? -2.82 -7.469 1.304 1 95.62 77 THR A C 1
ATOM 571 O O . THR A 1 77 ? -2.988 -6.289 0.981 1 95.62 77 THR A O 1
ATOM 574 N N . ILE A 1 78 ? -3.477 -8.43 0.788 1 96.69 78 ILE A N 1
ATOM 575 C CA . ILE A 1 78 ? -4.418 -8.102 -0.28 1 96.69 78 ILE A CA 1
ATOM 576 C C . ILE A 1 78 ? -5.848 -8.289 0.218 1 96.69 78 ILE A C 1
ATOM 578 O O . ILE A 1 78 ? -6.805 -8 -0.506 1 96.69 78 ILE A O 1
ATOM 582 N N . HIS A 1 79 ? -5.984 -8.867 1.431 1 95.06 79 HIS A N 1
ATOM 583 C CA . HIS A 1 79 ? -7.273 -9.094 2.074 1 95.06 79 HIS A CA 1
ATOM 584 C C . HIS A 1 79 ? -7.312 -8.469 3.465 1 95.06 79 HIS A C 1
ATOM 586 O O . HIS A 1 79 ? -6.328 -7.887 3.916 1 95.06 79 HIS A O 1
ATOM 592 N N . ASP A 1 80 ? -8.492 -8.578 4.094 1 91.44 80 ASP A N 1
ATOM 593 C CA . ASP A 1 80 ? -8.719 -8 5.414 1 91.44 80 ASP A CA 1
ATOM 594 C C . ASP A 1 80 ? -7.605 -8.398 6.387 1 91.44 80 ASP A C 1
ATOM 596 O O . ASP A 1 80 ? -7.441 -9.578 6.691 1 91.44 80 ASP A O 1
ATOM 600 N N . PRO A 1 81 ? -6.895 -7.387 6.93 1 93.19 81 PRO A N 1
ATOM 601 C CA . PRO A 1 81 ? -5.734 -7.715 7.758 1 93.19 81 PRO A CA 1
ATOM 602 C C . PRO A 1 81 ? -6.102 -7.961 9.219 1 93.19 81 PRO A C 1
ATOM 604 O O . PRO A 1 81 ? -5.215 -8.117 10.062 1 93.19 81 PRO A O 1
ATOM 607 N N . GLY A 1 82 ? -7.375 -7.93 9.586 1 91.69 82 GLY A N 1
ATOM 608 C CA . GLY A 1 82 ? -7.801 -8.375 10.906 1 91.69 82 GLY A CA 1
ATOM 609 C C . GLY A 1 82 ? -8.383 -7.254 11.75 1 91.69 82 GLY A C 1
ATOM 610 O O . GLY A 1 82 ? -9.125 -7.508 12.703 1 91.69 82 GLY A O 1
ATOM 611 N N . LEU A 1 83 ? -7.98 -6.027 11.492 1 93.44 83 LEU A N 1
ATOM 612 C CA . LEU A 1 83 ? -8.477 -4.879 12.25 1 93.44 83 LEU A CA 1
ATOM 613 C C . LEU A 1 83 ? -8.562 -3.643 11.359 1 93.44 83 LEU A C 1
ATOM 615 O O . LEU A 1 83 ? -7.699 -3.424 10.508 1 93.44 83 LEU A O 1
ATOM 619 N N . ASP A 1 84 ? -9.641 -2.799 11.641 1 93.5 84 ASP A N 1
ATOM 620 C CA . ASP A 1 84 ? -9.758 -1.552 10.891 1 93.5 84 ASP A CA 1
ATOM 621 C C . ASP A 1 84 ? -8.875 -0.463 11.5 1 93.5 84 ASP A C 1
ATOM 623 O O . ASP A 1 84 ? -8.711 -0.4 12.719 1 93.5 84 ASP A O 1
ATOM 627 N N . PHE A 1 85 ? -8.289 0.329 10.648 1 94.81 85 PHE A N 1
ATOM 628 C CA . PHE A 1 85 ? -7.586 1.557 10.992 1 94.81 85 PHE A CA 1
ATOM 629 C C . PHE A 1 85 ? -6.441 1.27 11.961 1 94.81 85 PHE A C 1
ATOM 631 O O . PHE A 1 85 ? -6.355 1.877 13.031 1 94.81 85 PHE A O 1
ATOM 638 N N . TRP A 1 86 ? -5.59 0.385 11.633 1 93.5 86 TRP A N 1
ATOM 639 C CA . TRP A 1 86 ? -4.34 0.109 12.336 1 93.5 86 TRP A CA 1
ATOM 640 C C . TRP A 1 86 ? -3.211 -0.155 11.344 1 93.5 86 TRP A C 1
ATOM 642 O O . TRP A 1 86 ? -3.455 -0.375 10.156 1 93.5 86 TRP A O 1
ATOM 652 N N . SER A 1 87 ? -2.041 0.016 11.758 1 96.88 87 SER A N 1
ATOM 653 C CA . SER A 1 87 ? -0.878 -0.144 10.891 1 96.88 87 SER A CA 1
ATOM 654 C C . SER A 1 87 ? -0.336 -1.568 10.945 1 96.88 87 SER A C 1
ATOM 656 O O . SER A 1 87 ? 0.551 -1.868 11.75 1 96.88 87 SER A O 1
ATOM 658 N N . HIS A 1 88 ? -0.75 -2.379 9.984 1 97.25 88 HIS A N 1
ATOM 659 C CA . HIS A 1 88 ? -0.352 -3.781 10.008 1 97.25 88 HIS A CA 1
ATOM 660 C C . HIS A 1 88 ? 1.107 -3.945 9.594 1 97.25 88 HIS A C 1
ATOM 662 O O . HIS A 1 88 ? 1.78 -4.879 10.039 1 97.25 88 HIS A O 1
ATOM 668 N N . ASN A 1 89 ? 1.631 -3.039 8.734 1 98.56 89 ASN A N 1
ATOM 669 C CA . ASN A 1 89 ? 3.059 -3.072 8.438 1 98.56 89 ASN A CA 1
ATOM 670 C C . ASN A 1 89 ? 3.896 -2.832 9.688 1 98.56 89 ASN A C 1
ATOM 672 O O . ASN A 1 89 ? 4.887 -3.527 9.922 1 98.56 89 ASN A O 1
ATOM 676 N N . SER A 1 90 ? 3.484 -1.849 10.516 1 98.5 90 SER A N 1
ATOM 677 C CA . SER A 1 90 ? 4.219 -1.566 11.742 1 98.5 90 SER A CA 1
ATOM 678 C C . SER A 1 90 ? 4.062 -2.697 12.758 1 98.5 90 SER A C 1
ATOM 680 O O . SER A 1 90 ? 4.973 -2.965 13.547 1 98.5 90 SER A O 1
ATOM 682 N N . TYR A 1 91 ? 2.9 -3.379 12.734 1 98.31 91 TYR A N 1
ATOM 683 C CA . TYR A 1 91 ? 2.711 -4.555 13.57 1 98.31 91 TYR A CA 1
ATOM 684 C C . TYR A 1 91 ? 3.725 -5.641 13.227 1 98.31 91 TYR A C 1
ATOM 686 O O . TYR A 1 91 ? 4.387 -6.184 14.117 1 98.31 91 TYR A O 1
ATOM 694 N N . VAL A 1 92 ? 3.85 -5.934 11.961 1 98.81 92 VAL A N 1
ATOM 695 C CA . VAL A 1 92 ? 4.797 -6.953 11.523 1 98.81 92 VAL A CA 1
ATOM 696 C C . VAL A 1 92 ? 6.219 -6.523 11.883 1 98.81 92 VAL A C 1
ATOM 698 O O . VAL A 1 92 ? 7.004 -7.328 12.391 1 98.81 92 VAL A O 1
ATOM 701 N N . ALA A 1 93 ? 6.531 -5.266 11.617 1 98.75 93 ALA A N 1
ATOM 702 C CA . ALA A 1 93 ? 7.855 -4.746 11.938 1 98.75 93 ALA A CA 1
ATOM 703 C C . ALA A 1 93 ? 8.148 -4.879 13.43 1 98.75 93 ALA A C 1
ATOM 705 O O . ALA A 1 93 ? 9.266 -5.215 13.82 1 98.75 93 ALA A O 1
ATOM 706 N N . ASP A 1 94 ? 7.168 -4.574 14.227 1 98.12 94 ASP A N 1
ATOM 707 C CA . ASP A 1 94 ? 7.328 -4.68 15.672 1 98.12 94 ASP A CA 1
ATOM 708 C C . ASP A 1 94 ? 7.562 -6.129 16.094 1 98.12 94 ASP A C 1
ATOM 710 O O . ASP A 1 94 ? 8.469 -6.414 16.875 1 98.12 94 ASP A O 1
ATOM 714 N N . GLN A 1 95 ? 6.688 -7.051 15.562 1 98.25 95 GLN A N 1
ATOM 715 C CA . GLN A 1 95 ? 6.812 -8.469 15.883 1 98.25 95 GLN A CA 1
ATOM 716 C C . GLN A 1 95 ? 8.203 -8.992 15.531 1 98.25 95 GLN A C 1
ATOM 718 O O . GLN A 1 95 ? 8.727 -9.883 16.203 1 98.25 95 GLN A O 1
ATOM 723 N N . LEU A 1 96 ? 8.789 -8.383 14.547 1 98.5 96 LEU A N 1
ATOM 724 C CA . LEU A 1 96 ? 10.102 -8.812 14.07 1 98.5 96 LEU A CA 1
ATOM 725 C C . LEU A 1 96 ? 11.211 -8.008 14.734 1 98.5 96 LEU A C 1
ATOM 727 O O . LEU A 1 96 ? 12.398 -8.25 14.492 1 98.5 96 LEU A O 1
ATOM 731 N N . ARG A 1 97 ? 10.898 -7.008 15.516 1 97.12 97 ARG A N 1
ATOM 732 C CA . ARG A 1 97 ? 11.836 -6.121 16.203 1 97.12 97 ARG A CA 1
ATOM 733 C C . ARG A 1 97 ? 12.789 -5.473 15.203 1 97.12 97 ARG A C 1
ATOM 735 O O . ARG A 1 97 ? 14 -5.449 15.422 1 97.12 97 ARG A O 1
ATOM 742 N N . LEU A 1 98 ? 12.164 -4.992 14.172 1 97.62 98 LEU A N 1
ATOM 743 C CA . LEU A 1 98 ? 12.992 -4.418 13.117 1 97.62 98 LEU A CA 1
ATOM 744 C C . LEU A 1 98 ? 13.555 -3.064 13.539 1 97.62 98 LEU A C 1
ATOM 746 O O . LEU A 1 98 ? 12.844 -2.254 14.141 1 97.62 98 LEU A O 1
ATOM 750 N N . ASP A 1 99 ? 14.805 -2.855 13.336 1 95.5 99 ASP A N 1
ATOM 751 C CA . ASP A 1 99 ? 15.367 -1.518 13.18 1 95.5 99 ASP A CA 1
ATOM 752 C C . ASP A 1 99 ? 15.297 -1.059 11.727 1 95.5 99 ASP A C 1
ATOM 754 O O . ASP A 1 99 ? 16.062 -1.539 10.883 1 95.5 99 ASP A O 1
ATOM 758 N N . THR A 1 100 ? 14.344 -0.183 11.43 1 91.81 100 THR A N 1
ATOM 759 C CA . THR A 1 100 ? 14.117 0.194 10.039 1 91.81 100 THR A CA 1
ATOM 760 C C . THR A 1 100 ? 13.867 1.695 9.922 1 91.81 100 THR A C 1
ATOM 762 O O . THR A 1 100 ? 13.289 2.307 10.82 1 91.81 100 THR A O 1
ATOM 765 N N . THR A 1 101 ? 14.289 2.23 8.805 1 92.5 101 THR A N 1
ATOM 766 C CA . THR A 1 101 ? 14.094 3.648 8.523 1 92.5 101 THR A CA 1
ATOM 767 C C . THR A 1 101 ? 12.664 3.924 8.078 1 92.5 101 THR A C 1
ATOM 769 O O . THR A 1 101 ? 12.039 4.891 8.523 1 92.5 101 THR A O 1
ATOM 772 N N . MET A 1 102 ? 12.133 3.09 7.238 1 96.75 102 MET A N 1
ATOM 773 C CA . MET A 1 102 ? 10.805 3.252 6.648 1 96.75 102 MET A CA 1
ATOM 774 C C . MET A 1 102 ? 10.062 1.921 6.605 1 96.75 102 MET A C 1
ATOM 776 O O . MET A 1 102 ? 10.641 0.895 6.242 1 96.75 102 MET A O 1
ATOM 780 N N . THR A 1 103 ? 8.867 1.883 7.027 1 98.38 103 THR A N 1
ATOM 781 C CA . THR A 1 103 ? 7.957 0.747 6.898 1 98.38 103 THR A CA 1
ATOM 782 C C . THR A 1 103 ? 6.617 1.188 6.32 1 98.38 103 THR A C 1
ATOM 784 O O . THR A 1 103 ? 6.027 2.168 6.777 1 98.38 103 THR A O 1
ATOM 787 N N . LEU A 1 104 ? 6.168 0.536 5.234 1 98.44 104 LEU A N 1
ATOM 788 C CA . LEU A 1 104 ? 4.926 0.839 4.531 1 98.44 104 LEU A CA 1
ATOM 789 C C . LEU A 1 104 ? 4.176 -0.441 4.18 1 98.44 104 LEU A C 1
ATOM 791 O O . LEU A 1 104 ? 4.789 -1.494 3.988 1 98.44 104 LEU A O 1
ATOM 795 N N . ALA A 1 105 ? 2.904 -0.335 4.129 1 98.31 105 ALA A N 1
ATOM 796 C CA . ALA A 1 105 ? 2.104 -1.391 3.516 1 98.31 105 ALA A CA 1
ATOM 797 C C . ALA A 1 105 ? 1.933 -1.149 2.018 1 98.31 105 ALA A C 1
ATOM 799 O O . ALA A 1 105 ? 1.826 -0.003 1.576 1 98.31 105 ALA A O 1
ATOM 800 N N . LEU A 1 106 ? 1.947 -2.209 1.319 1 97.62 106 LEU A N 1
ATOM 801 C CA . LEU A 1 106 ? 1.805 -2.193 -0.132 1 97.62 106 LEU A CA 1
ATOM 802 C C . LEU A 1 106 ? 0.689 -3.133 -0.579 1 97.62 106 LEU A C 1
ATOM 804 O O . LEU A 1 106 ? 0.509 -4.207 -0.002 1 97.62 106 LEU A O 1
ATOM 808 N N . ASN A 1 107 ? -0.076 -2.645 -1.604 1 98.06 107 ASN A N 1
ATOM 809 C CA . ASN A 1 107 ? -1.134 -3.512 -2.113 1 98.06 107 ASN A CA 1
ATOM 810 C C . ASN A 1 107 ? -1.238 -3.434 -3.633 1 98.06 107 ASN A C 1
ATOM 812 O O . ASN A 1 107 ? -1.762 -2.459 -4.176 1 98.06 107 ASN A O 1
ATOM 816 N N . GLY A 1 108 ? -0.682 -4.289 -4.332 1 98.06 108 GLY A N 1
ATOM 817 C CA . GLY A 1 108 ? -0.868 -4.59 -5.742 1 98.06 108 GLY A CA 1
ATOM 818 C C . GLY A 1 108 ? -1.611 -5.891 -5.977 1 98.06 108 GLY A C 1
ATOM 819 O O . GLY A 1 108 ? -1.355 -6.59 -6.961 1 98.06 108 GLY A O 1
ATOM 820 N N . MET A 1 109 ? -2.428 -6.191 -4.961 1 98.31 109 MET A N 1
ATOM 821 C CA . MET A 1 109 ? -3.158 -7.453 -4.953 1 98.31 109 MET A CA 1
ATOM 822 C C . MET A 1 109 ? -2.203 -8.633 -5.086 1 98.31 109 MET A C 1
ATOM 824 O O . MET A 1 109 ? -1.158 -8.672 -4.438 1 98.31 109 MET A O 1
ATOM 828 N N . SER A 1 110 ? -2.561 -9.688 -5.758 1 98.5 110 SER A N 1
ATOM 829 C CA . SER A 1 110 ? -1.75 -10.906 -5.793 1 98.5 110 SER A CA 1
ATOM 830 C C . SER A 1 110 ? -0.382 -10.641 -6.41 1 98.5 110 SER A C 1
ATOM 832 O O . SER A 1 110 ? 0.515 -11.484 -6.332 1 98.5 110 SER A O 1
ATOM 834 N N . ASN A 1 111 ? -0.182 -9.5 -7.012 1 98.62 111 ASN A N 1
ATOM 835 C CA . ASN A 1 111 ? 1.081 -9.102 -7.625 1 98.62 111 ASN A CA 1
ATOM 836 C C . ASN A 1 111 ? 1.97 -8.352 -6.641 1 98.62 111 ASN A C 1
ATOM 838 O O . ASN A 1 111 ? 3.066 -7.914 -6.996 1 98.62 111 ASN A O 1
ATOM 842 N N . SER A 1 112 ? 1.604 -8.164 -5.402 1 98.5 112 SER A N 1
ATOM 843 C CA . SER A 1 112 ? 2.199 -7.23 -4.457 1 98.5 112 SER A CA 1
ATOM 844 C C . SER A 1 112 ? 3.654 -7.582 -4.168 1 98.5 112 SER A C 1
ATOM 846 O O . SER A 1 112 ? 4.52 -6.707 -4.156 1 98.5 112 SER A O 1
ATOM 848 N N . MET A 1 113 ? 3.92 -8.859 -3.979 1 98.56 113 MET A N 1
ATOM 849 C CA . MET A 1 113 ? 5.273 -9.25 -3.602 1 98.56 113 MET A CA 1
ATOM 850 C C . MET A 1 113 ? 6.242 -9.039 -4.762 1 98.56 113 MET A C 1
ATOM 852 O O . MET A 1 113 ? 7.367 -8.578 -4.559 1 98.56 113 MET A O 1
ATOM 856 N N . ILE A 1 114 ? 5.84 -9.328 -5.957 1 98.81 114 ILE A N 1
ATOM 857 C CA . ILE A 1 114 ? 6.738 -9.234 -7.102 1 98.81 114 ILE A CA 1
ATOM 858 C C . ILE A 1 114 ? 6.91 -7.77 -7.508 1 98.81 114 ILE A C 1
ATOM 860 O O . ILE A 1 114 ? 8.023 -7.32 -7.777 1 98.81 114 ILE A O 1
ATOM 864 N N . ALA A 1 115 ? 5.762 -7.066 -7.512 1 98.56 115 ALA A N 1
ATOM 865 C CA . ALA A 1 115 ? 5.867 -5.625 -7.727 1 98.56 115 ALA A CA 1
ATOM 866 C C . ALA A 1 115 ? 6.711 -4.969 -6.641 1 98.56 115 ALA A C 1
ATOM 868 O O . ALA A 1 115 ? 7.477 -4.039 -6.914 1 98.56 115 ALA A O 1
ATOM 869 N N . GLY A 1 116 ? 6.527 -5.453 -5.398 1 98.31 116 GLY A N 1
ATOM 870 C CA . GLY A 1 116 ? 7.332 -4.965 -4.293 1 98.31 116 GLY A CA 1
ATOM 871 C C . GLY A 1 116 ? 8.812 -5.234 -4.465 1 98.31 116 GLY A C 1
ATOM 872 O O . GLY A 1 116 ? 9.648 -4.41 -4.086 1 98.31 116 GLY A O 1
ATOM 873 N N . LEU A 1 117 ? 9.188 -6.375 -5.031 1 98.31 117 LEU A N 1
ATOM 874 C CA . LEU A 1 117 ? 10.578 -6.695 -5.324 1 98.31 117 LEU A CA 1
ATOM 875 C C . LEU A 1 117 ? 11.18 -5.676 -6.285 1 98.31 117 LEU A C 1
ATOM 877 O O . LEU A 1 117 ? 12.305 -5.215 -6.082 1 98.31 117 LEU A O 1
ATOM 881 N N . GLU A 1 118 ? 10.414 -5.375 -7.309 1 97.31 118 GLU A N 1
ATOM 882 C CA . GLU A 1 118 ? 10.883 -4.391 -8.281 1 97.31 118 GLU A CA 1
ATOM 883 C C . GLU A 1 118 ? 11.078 -3.025 -7.633 1 97.31 118 GLU A C 1
ATOM 885 O O . GLU A 1 118 ? 12.109 -2.379 -7.84 1 97.31 118 GLU A O 1
ATOM 890 N N . LEU A 1 119 ? 10.117 -2.639 -6.848 1 96.31 119 LEU A N 1
ATOM 891 C CA . LEU A 1 119 ? 10.188 -1.352 -6.164 1 96.31 119 LEU A CA 1
ATOM 892 C C . LEU A 1 119 ? 11.391 -1.293 -5.238 1 96.31 119 LEU A C 1
ATOM 894 O O . LEU A 1 119 ? 12.172 -0.334 -5.281 1 96.31 119 LEU A O 1
ATOM 898 N N . ALA A 1 120 ? 11.547 -2.316 -4.418 1 96.75 120 ALA A N 1
ATOM 899 C CA . ALA A 1 120 ? 12.648 -2.361 -3.457 1 96.75 120 ALA A CA 1
ATOM 900 C C . ALA A 1 120 ? 13.992 -2.379 -4.168 1 96.75 120 ALA A C 1
ATOM 902 O O . ALA A 1 120 ? 14.945 -1.728 -3.727 1 96.75 120 ALA A O 1
ATOM 903 N N . ALA A 1 121 ? 14.086 -3.107 -5.258 1 95.81 121 ALA A N 1
ATOM 904 C CA . ALA A 1 121 ? 15.328 -3.174 -6.02 1 95.81 121 ALA A CA 1
ATOM 905 C C . ALA A 1 121 ? 15.719 -1.801 -6.562 1 95.81 121 ALA A C 1
ATOM 907 O O . ALA A 1 121 ? 16.891 -1.43 -6.547 1 95.81 121 ALA A O 1
ATOM 908 N N . THR A 1 122 ? 14.734 -1.105 -7.027 1 91.81 122 THR A N 1
ATOM 909 C CA . THR A 1 122 ? 14.984 0.228 -7.562 1 91.81 122 THR A CA 1
ATOM 910 C C . THR A 1 122 ? 15.438 1.177 -6.461 1 91.81 122 THR A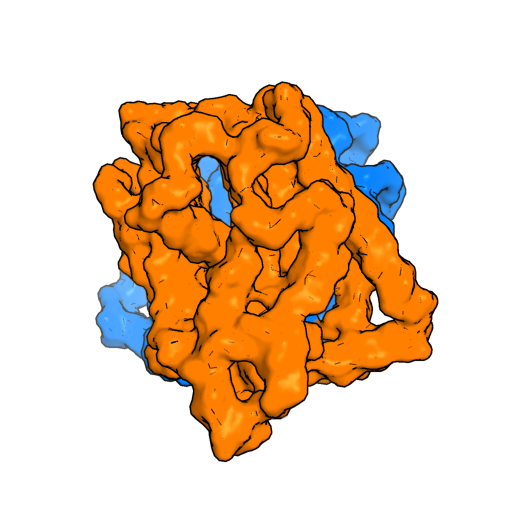 C 1
ATOM 912 O O . THR A 1 122 ? 16.328 2.006 -6.68 1 91.81 122 THR A O 1
ATOM 915 N N . VAL A 1 123 ? 14.867 1.047 -5.293 1 89.88 123 VAL A N 1
ATOM 916 C CA . VAL A 1 123 ? 15.234 1.876 -4.148 1 89.88 123 VAL A CA 1
ATOM 917 C C . VAL A 1 123 ? 16.672 1.569 -3.73 1 89.88 123 VAL A C 1
ATOM 919 O O . VAL A 1 123 ? 17.438 2.479 -3.408 1 89.88 123 VAL A O 1
ATOM 922 N N . LEU A 1 124 ? 17.047 0.318 -3.807 1 92.44 124 LEU A N 1
ATOM 923 C CA . LEU A 1 124 ? 18.344 -0.132 -3.316 1 92.44 124 LEU A CA 1
ATOM 924 C C . LEU A 1 124 ? 19.438 0.138 -4.344 1 92.44 124 LEU A C 1
ATOM 926 O O . LEU A 1 124 ? 20.641 0.098 -4.02 1 92.44 124 LEU A O 1
ATOM 930 N N . ALA A 1 125 ? 19.141 0.315 -5.617 1 88.25 125 ALA A N 1
ATOM 931 C CA . ALA A 1 125 ? 20.094 0.387 -6.723 1 88.25 125 ALA A CA 1
ATOM 932 C C . ALA A 1 125 ? 21.188 1.412 -6.441 1 88.25 125 ALA A C 1
ATOM 934 O O . ALA A 1 125 ? 22.359 1.174 -6.738 1 88.25 125 ALA A O 1
ATOM 935 N N . GLY A 1 126 ? 20.922 2.529 -5.816 1 79.75 126 GLY A N 1
ATOM 936 C CA . GLY A 1 126 ? 21.938 3.541 -5.574 1 79.75 126 GLY A CA 1
ATOM 937 C C . GLY A 1 126 ? 22.438 3.559 -4.145 1 79.75 126 GLY A C 1
ATOM 938 O O . GLY A 1 126 ? 23.172 4.469 -3.746 1 79.75 126 GLY A O 1
ATOM 939 N N . GLN A 1 127 ? 22.156 2.459 -3.443 1 86.25 127 GLN A N 1
ATOM 940 C CA . GLN A 1 127 ? 22.453 2.463 -2.016 1 86.25 127 GLN A CA 1
ATOM 941 C C . GLN A 1 127 ? 23.281 1.242 -1.622 1 86.25 127 GLN A C 1
ATOM 943 O O . GLN A 1 127 ? 22.766 0.314 -0.992 1 86.25 127 GLN A O 1
ATOM 948 N N . HIS A 1 128 ? 24.562 1.343 -1.744 1 86.56 128 HIS A N 1
ATOM 949 C CA . HIS A 1 128 ? 25.469 0.235 -1.452 1 86.56 128 HIS A CA 1
ATOM 950 C C . HIS A 1 128 ? 25.375 -0.175 0.014 1 86.56 128 HIS A C 1
ATOM 952 O O . HIS A 1 128 ? 25.344 0.681 0.901 1 86.56 128 HIS A O 1
ATOM 958 N N . GLY A 1 129 ? 25.234 -1.431 0.237 1 89.31 129 GLY A N 1
ATOM 959 C CA . GLY A 1 129 ? 25.234 -1.979 1.585 1 89.31 129 GLY A CA 1
ATOM 960 C C . GLY A 1 129 ? 23.875 -1.935 2.258 1 89.31 129 GLY A C 1
ATOM 961 O O . GLY A 1 129 ? 23.734 -2.408 3.387 1 89.31 129 GLY A O 1
ATOM 962 N N . HIS A 1 130 ? 22.906 -1.482 1.532 1 92.19 130 HIS A N 1
ATOM 963 C CA . HIS A 1 130 ? 21.578 -1.327 2.125 1 92.19 130 HIS A CA 1
ATOM 964 C C . HIS A 1 130 ? 20.734 -2.568 1.896 1 92.19 130 HIS A C 1
ATOM 966 O O . HIS A 1 130 ? 21.047 -3.395 1.037 1 92.19 130 HIS A O 1
ATOM 972 N N . ALA A 1 131 ? 19.734 -2.719 2.76 1 96.94 131 ALA A N 1
ATOM 973 C CA . ALA A 1 131 ? 18.875 -3.896 2.734 1 96.94 131 ALA A CA 1
ATOM 974 C C . ALA A 1 131 ? 17.406 -3.504 2.865 1 96.94 131 ALA A C 1
ATOM 976 O O . ALA A 1 131 ? 17.094 -2.406 3.332 1 96.94 131 ALA A O 1
ATOM 977 N N . ALA A 1 132 ? 16.547 -4.371 2.367 1 98 132 ALA A N 1
ATOM 978 C CA . ALA A 1 132 ? 15.094 -4.23 2.461 1 98 132 ALA A CA 1
ATOM 979 C C . ALA A 1 132 ? 14.43 -5.566 2.777 1 98 132 ALA A C 1
ATOM 981 O O . ALA A 1 132 ? 14.945 -6.625 2.414 1 98 132 ALA A O 1
ATOM 982 N N . LEU A 1 133 ? 13.406 -5.516 3.492 1 98.81 133 LEU A N 1
ATOM 983 C CA . LEU A 1 133 ? 12.602 -6.695 3.787 1 98.81 133 LEU A CA 1
ATOM 984 C C . LEU A 1 133 ? 11.195 -6.551 3.211 1 98.81 133 LEU A C 1
ATOM 986 O O . LEU A 1 133 ? 10.555 -5.512 3.381 1 98.81 133 LEU A O 1
ATOM 990 N N . LEU A 1 134 ? 10.773 -7.551 2.48 1 98.88 134 LEU A N 1
ATOM 991 C CA . LEU A 1 134 ? 9.383 -7.652 2.049 1 98.88 134 LEU A CA 1
ATOM 992 C C . LEU A 1 134 ? 8.664 -8.773 2.795 1 98.88 134 LEU A C 1
ATOM 994 O O . LEU A 1 134 ? 9.203 -9.867 2.949 1 98.88 134 LEU A O 1
ATOM 998 N N . THR A 1 135 ? 7.535 -8.492 3.309 1 98.94 135 THR A N 1
ATOM 999 C CA . THR A 1 135 ? 6.68 -9.492 3.945 1 98.94 135 THR A CA 1
ATOM 1000 C C . THR A 1 135 ? 5.285 -9.477 3.33 1 98.94 135 THR A C 1
ATOM 1002 O O . THR A 1 135 ? 4.844 -8.461 2.797 1 98.94 135 THR A O 1
ATOM 1005 N N . ALA A 1 136 ? 4.629 -10.602 3.318 1 98.88 136 ALA A N 1
ATOM 1006 C CA . ALA A 1 136 ? 3.242 -10.742 2.885 1 98.88 136 ALA A CA 1
ATOM 1007 C C . ALA A 1 136 ? 2.498 -11.75 3.756 1 98.88 136 ALA A C 1
ATOM 1009 O O . ALA A 1 136 ? 3.088 -12.719 4.242 1 98.88 136 ALA A O 1
ATOM 1010 N N . GLY A 1 137 ? 1.285 -11.516 3.98 1 98.69 137 GLY A N 1
ATOM 1011 C CA . GLY A 1 137 ? 0.429 -12.445 4.703 1 98.69 137 GLY A CA 1
ATOM 1012 C C . GLY A 1 137 ? -1.048 -12.234 4.43 1 98.69 137 GLY A C 1
ATOM 1013 O O . GLY A 1 137 ? -1.539 -11.102 4.496 1 98.69 137 GLY A O 1
ATOM 1014 N N . ASP A 1 138 ? -1.751 -13.289 4.133 1 98.44 138 ASP A N 1
ATOM 1015 C CA . ASP A 1 138 ? -3.182 -13.211 3.855 1 98.44 138 ASP A CA 1
ATOM 1016 C C . ASP A 1 138 ? -3.91 -14.445 4.379 1 98.44 138 ASP A C 1
ATOM 1018 O O . ASP A 1 138 ? -3.357 -15.547 4.371 1 98.44 138 ASP A O 1
ATOM 1022 N N . THR A 1 139 ? -5.055 -14.219 4.836 1 98.19 139 THR A N 1
ATOM 1023 C CA . THR A 1 139 ? -5.988 -15.273 5.215 1 98.19 139 THR A CA 1
ATOM 1024 C C . THR A 1 139 ? -7.367 -15.016 4.613 1 98.19 139 THR A C 1
ATOM 1026 O O . THR A 1 139 ? -7.727 -13.867 4.348 1 98.19 139 THR A O 1
ATOM 1029 N N . PHE A 1 140 ? -8.07 -16.047 4.32 1 97.69 140 PHE A N 1
ATOM 1030 C CA . PHE A 1 140 ? -9.383 -15.969 3.682 1 97.69 140 PHE A CA 1
ATOM 1031 C C . PHE A 1 140 ? -10.406 -16.797 4.449 1 97.69 140 PHE A C 1
ATOM 1033 O O . PHE A 1 140 ? -10.43 -18.016 4.348 1 97.69 140 PHE A O 1
ATOM 1040 N N . HIS A 1 141 ? -11.211 -16.016 5.172 1 95.25 141 HIS A N 1
ATOM 1041 C CA . HIS A 1 141 ? -12.125 -16.703 6.078 1 95.25 141 HIS A CA 1
ATOM 1042 C C . HIS A 1 141 ? -13.578 -16.406 5.715 1 95.25 141 HIS A C 1
ATOM 1044 O O . HIS A 1 141 ? -13.914 -15.289 5.316 1 95.25 141 HIS A O 1
ATOM 1050 N N . ALA A 1 142 ? -14.391 -17.484 5.82 1 93.75 142 ALA A N 1
ATOM 1051 C CA . ALA A 1 142 ? -15.836 -17.281 5.789 1 93.75 142 ALA A CA 1
ATOM 1052 C C . ALA A 1 142 ? -16.328 -16.594 7.059 1 93.75 142 ALA A C 1
ATOM 1054 O O . ALA A 1 142 ? -15.688 -16.703 8.109 1 93.75 142 ALA A O 1
ATOM 1055 N N . PRO A 1 143 ? -17.438 -15.789 7.035 1 95.25 143 PRO A N 1
ATOM 1056 C CA . PRO A 1 143 ? -18.359 -15.68 5.898 1 95.25 143 PRO A CA 1
ATOM 1057 C C . PRO A 1 143 ? -17.969 -14.57 4.922 1 95.25 143 PRO A C 1
ATOM 1059 O O . PRO A 1 143 ? -18.547 -14.461 3.844 1 95.25 143 PRO A O 1
ATOM 1062 N N . LEU A 1 144 ? -17.047 -13.695 5.203 1 95.81 144 LEU A N 1
ATOM 1063 C CA . LEU A 1 144 ? -16.703 -12.586 4.328 1 95.81 144 LEU A CA 1
ATOM 1064 C C . LEU A 1 144 ? -16.109 -13.086 3.012 1 95.81 144 LEU A C 1
ATOM 1066 O O . LEU A 1 144 ? -16.438 -12.57 1.941 1 95.81 144 LEU A O 1
ATOM 1070 N N . PHE A 1 145 ? -15.289 -14.078 3.115 1 97.12 145 PHE A N 1
ATOM 1071 C CA . PHE A 1 145 ? -14.625 -14.664 1.956 1 97.12 145 PHE A CA 1
ATOM 1072 C C . PHE A 1 145 ? -14.812 -16.172 1.935 1 97.12 145 PHE A C 1
ATOM 1074 O O . PHE A 1 145 ? -14.234 -16.891 2.758 1 97.12 145 PHE A O 1
ATOM 1081 N N . ASP A 1 146 ? -15.562 -16.672 1.024 1 96.81 146 ASP A N 1
ATOM 1082 C CA . ASP A 1 146 ? -15.68 -18.125 0.807 1 96.81 146 ASP A CA 1
ATOM 1083 C C . ASP A 1 146 ? -14.555 -18.641 -0.082 1 96.81 146 ASP A C 1
ATOM 1085 O O . ASP A 1 146 ? -14.648 -18.578 -1.31 1 96.81 146 ASP A O 1
ATOM 1089 N N . ARG A 1 147 ? -13.547 -19.281 0.493 1 97.56 147 ARG A N 1
ATOM 1090 C CA . ARG A 1 147 ? -12.32 -19.656 -0.192 1 97.56 147 ARG A CA 1
ATOM 1091 C C . ARG A 1 147 ? -12.609 -20.656 -1.313 1 97.56 147 ARG A C 1
ATOM 1093 O O . ARG A 1 147 ? -11.789 -20.828 -2.215 1 97.56 147 ARG A O 1
ATOM 1100 N N . TRP A 1 148 ? -13.727 -21.312 -1.33 1 96.75 148 TRP A N 1
ATOM 1101 C CA . TRP A 1 148 ? -14.008 -22.406 -2.266 1 96.75 148 TRP A CA 1
ATOM 1102 C C . TRP A 1 148 ? -14.844 -21.906 -3.438 1 96.75 148 TRP A C 1
ATOM 1104 O O . TRP A 1 148 ? -14.766 -22.453 -4.543 1 96.75 148 TRP A O 1
ATOM 1114 N N . GLN A 1 149 ? -15.594 -20.812 -3.205 1 93.12 149 GLN A N 1
ATOM 1115 C CA . GLN A 1 149 ? -16.656 -20.562 -4.18 1 93.12 149 GLN A CA 1
ATOM 1116 C C . GLN A 1 149 ? -16.609 -19.109 -4.668 1 93.12 149 GLN A C 1
ATOM 1118 O O . GLN A 1 149 ? -17.219 -18.781 -5.684 1 93.12 149 GLN A O 1
ATOM 1123 N N . THR A 1 150 ? -15.953 -18.281 -3.959 1 95.19 150 THR A N 1
ATOM 1124 C CA . THR A 1 150 ? -16.031 -16.859 -4.238 1 95.19 150 THR A CA 1
ATOM 1125 C C . THR A 1 150 ? -15.492 -16.547 -5.637 1 95.19 150 THR A C 1
ATOM 1127 O O . THR A 1 150 ? -16.016 -15.672 -6.328 1 95.19 150 THR A O 1
ATOM 1130 N N . ASP A 1 151 ? -14.469 -17.188 -6.07 1 94.75 151 ASP A N 1
ATOM 1131 C CA . ASP A 1 151 ? -13.734 -16.891 -7.293 1 94.75 151 ASP A CA 1
ATOM 1132 C C . ASP A 1 151 ? -13.703 -18.109 -8.219 1 94.75 151 ASP A C 1
ATOM 1134 O O . ASP A 1 151 ? -13.148 -19.156 -7.867 1 94.75 151 ASP A O 1
ATOM 1138 N N . PRO A 1 152 ? -14.266 -17.938 -9.445 1 91.12 152 PRO A N 1
ATOM 1139 C CA . PRO A 1 152 ? -14.266 -19.094 -10.344 1 91.12 152 PRO A CA 1
ATOM 1140 C C . PRO A 1 152 ? -12.852 -19.531 -10.734 1 91.12 152 PRO A C 1
ATOM 1142 O O . PRO A 1 152 ? -12.078 -18.719 -11.266 1 91.12 152 PRO A O 1
ATOM 1145 N N . GLY A 1 153 ? -12.562 -20.781 -10.5 1 95.5 153 GLY A N 1
ATOM 1146 C CA . GLY A 1 153 ? -11.297 -21.344 -10.953 1 95.5 153 GLY A CA 1
ATOM 1147 C C . GLY A 1 153 ? -10.172 -21.156 -9.953 1 95.5 153 GLY A C 1
ATOM 1148 O O . GLY A 1 153 ? -9.039 -21.578 -10.203 1 95.5 153 GLY A O 1
ATOM 1149 N N . ILE A 1 154 ? -10.508 -20.547 -8.828 1 97.69 154 ILE A N 1
ATOM 1150 C CA . ILE A 1 154 ? -9.469 -20.281 -7.84 1 97.69 154 ILE A CA 1
ATOM 1151 C C . ILE A 1 154 ? -9.969 -20.641 -6.445 1 97.69 154 ILE A C 1
ATOM 1153 O O . ILE A 1 154 ? -11.062 -20.234 -6.047 1 97.69 154 ILE A O 1
ATOM 1157 N N . THR A 1 155 ? -9.266 -21.5 -5.727 1 98.38 155 THR A N 1
ATOM 1158 C CA . THR A 1 155 ? -9.43 -21.719 -4.297 1 98.38 155 THR A CA 1
ATOM 1159 C C . THR A 1 155 ? -8.328 -21 -3.512 1 98.38 155 THR A C 1
ATOM 1161 O O . THR A 1 155 ? -7.211 -20.844 -4 1 98.38 155 THR A O 1
ATOM 1164 N N . TYR A 1 156 ? -8.68 -20.562 -2.301 1 98.56 156 TYR A N 1
ATOM 1165 C CA . TYR A 1 156 ? -7.75 -19.688 -1.606 1 98.56 156 TYR A CA 1
ATOM 1166 C C . TYR A 1 156 ? -7.168 -20.359 -0.372 1 98.56 156 TYR A C 1
ATOM 1168 O O . TYR A 1 156 ? -7.871 -21.094 0.331 1 98.56 156 TYR A O 1
ATOM 1176 N N . GLY A 1 157 ? -5.918 -20.141 -0.145 1 98.81 157 GLY A N 1
ATOM 1177 C CA . GLY A 1 157 ? -5.195 -20.641 1.013 1 98.81 157 GLY A CA 1
ATOM 1178 C C . GLY A 1 157 ? -4.609 -19.531 1.873 1 98.81 157 GLY A C 1
ATOM 1179 O O . GLY A 1 157 ? -4.48 -18.391 1.427 1 98.81 157 GLY A O 1
ATOM 1180 N N . ASP A 1 158 ? -4.277 -19.844 3.127 1 98.75 158 ASP A N 1
ATOM 1181 C CA . ASP A 1 158 ? -3.699 -18.922 4.098 1 98.75 158 ASP A CA 1
ATOM 1182 C C . ASP A 1 158 ? -2.186 -19.094 4.191 1 98.75 158 ASP A C 1
ATOM 1184 O O . ASP A 1 158 ? -1.695 -20.219 4.309 1 98.75 158 ASP A O 1
ATOM 1188 N N . ALA A 1 159 ? -1.462 -17.969 4.109 1 98.88 159 ALA A N 1
ATOM 1189 C CA . ALA A 1 159 ? -0.009 -18.109 4.168 1 98.88 159 ALA A CA 1
ATOM 1190 C C . ALA A 1 159 ? 0.654 -16.781 4.5 1 98.88 159 ALA A C 1
ATOM 1192 O O . ALA A 1 159 ? 0.008 -15.727 4.453 1 98.88 159 ALA A O 1
ATOM 1193 N N . GLY A 1 160 ? 1.837 -16.828 4.941 1 98.88 160 GLY A N 1
ATOM 1194 C CA . GLY A 1 160 ? 2.777 -15.727 5.07 1 98.88 160 GLY A CA 1
ATOM 1195 C C . GLY A 1 160 ? 4.105 -16 4.391 1 98.88 160 GLY A C 1
ATOM 1196 O O . GLY A 1 160 ? 4.562 -17.141 4.332 1 98.88 160 GLY A O 1
ATOM 1197 N N . ALA A 1 161 ? 4.723 -15 3.857 1 98.94 161 ALA A N 1
ATOM 1198 C CA . ALA A 1 161 ? 6 -15.094 3.156 1 98.94 161 ALA A CA 1
ATOM 1199 C C . ALA A 1 161 ? 6.879 -13.883 3.453 1 98.94 161 ALA A C 1
ATOM 1201 O O . ALA A 1 161 ? 6.387 -12.836 3.887 1 98.94 161 ALA A O 1
ATOM 1202 N N . ALA A 1 162 ? 8.148 -14.008 3.254 1 98.94 162 ALA A N 1
ATOM 1203 C CA . ALA A 1 162 ? 9.086 -12.898 3.443 1 98.94 162 ALA A CA 1
ATOM 1204 C C . ALA A 1 162 ? 10.344 -13.102 2.604 1 98.94 162 ALA A C 1
ATOM 1206 O O . ALA A 1 162 ? 10.758 -14.234 2.354 1 98.94 162 ALA A O 1
ATOM 1207 N N . VAL A 1 163 ? 10.898 -12.023 2.154 1 98.81 163 VAL A N 1
ATOM 1208 C CA . VAL A 1 163 ? 12.172 -12.039 1.43 1 98.81 163 VAL A CA 1
ATOM 1209 C C . VAL A 1 163 ? 13.047 -10.883 1.903 1 98.81 163 VAL A C 1
ATOM 1211 O O . VAL A 1 163 ? 12.586 -9.75 2.012 1 98.81 163 VAL A O 1
ATOM 1214 N N . LEU A 1 164 ? 14.281 -11.188 2.227 1 98.62 164 LEU A N 1
ATOM 1215 C CA . LEU A 1 164 ? 15.281 -10.195 2.582 1 98.62 164 LEU A CA 1
ATOM 1216 C C . LEU A 1 164 ? 16.172 -9.867 1.387 1 98.62 164 LEU A C 1
ATOM 1218 O O . LEU A 1 164 ? 16.828 -10.75 0.832 1 98.62 164 LEU A O 1
ATOM 1222 N N . LEU A 1 165 ? 16.172 -8.609 0.953 1 98.12 165 LEU A N 1
ATOM 1223 C CA . LEU A 1 165 ? 16.984 -8.133 -0.161 1 98.12 165 LEU A CA 1
ATOM 1224 C C . LEU A 1 165 ? 18.188 -7.348 0.343 1 98.12 165 LEU A C 1
ATOM 1226 O O . LEU A 1 165 ? 18.094 -6.633 1.343 1 98.12 165 LEU A O 1
ATOM 1230 N N . HIS A 1 166 ? 19.25 -7.492 -0.415 1 96.94 166 HIS A N 1
ATOM 1231 C CA . HIS A 1 166 ? 20.469 -6.758 -0.081 1 96.94 166 HIS A CA 1
ATOM 1232 C C . HIS A 1 166 ? 21.188 -6.273 -1.339 1 96.94 166 HIS A C 1
ATOM 1234 O O . HIS A 1 166 ? 21.25 -6.992 -2.338 1 96.94 166 HIS A O 1
ATOM 1240 N N . ARG A 1 167 ? 21.625 -5.047 -1.294 1 96.5 167 ARG A N 1
ATOM 1241 C CA . ARG A 1 167 ? 22.547 -4.531 -2.312 1 96.5 167 ARG A CA 1
ATOM 1242 C C . ARG A 1 167 ? 24 -4.695 -1.881 1 96.5 167 ARG A C 1
ATOM 1244 O O . ARG A 1 167 ? 24.391 -4.215 -0.814 1 96.5 167 ARG A O 1
ATOM 1251 N N . ASP A 1 168 ? 24.828 -5.359 -2.631 1 95.44 168 ASP A N 1
ATOM 1252 C CA . ASP A 1 168 ? 26.25 -5.574 -2.359 1 95.44 168 ASP A CA 1
ATOM 1253 C C . ASP A 1 168 ? 26.453 -6.27 -1.015 1 95.44 168 ASP A C 1
ATOM 1255 O O . ASP A 1 168 ? 27.234 -5.801 -0.181 1 95.44 168 ASP A O 1
ATOM 1259 N N . SER A 1 169 ? 25.672 -7.34 -0.833 1 92.81 169 SER A N 1
ATOM 1260 C CA . SER A 1 169 ? 25.781 -8.078 0.423 1 92.81 169 SER A CA 1
ATOM 1261 C C . SER A 1 169 ? 27.125 -8.789 0.531 1 92.81 169 SER A C 1
ATOM 1263 O O . SER A 1 169 ? 27.594 -9.391 -0.439 1 92.81 169 SER A O 1
ATOM 1265 N N . PRO A 1 170 ? 27.75 -8.734 1.743 1 89.94 170 PRO A N 1
ATOM 1266 C CA . PRO A 1 170 ? 28.984 -9.508 1.954 1 89.94 170 PRO A CA 1
ATOM 1267 C C . PRO A 1 170 ? 28.688 -10.969 2.322 1 89.94 170 PRO A C 1
ATOM 1269 O O . PRO A 1 170 ? 29.625 -11.758 2.471 1 89.94 170 PRO A O 1
ATOM 1272 N N . HIS A 1 171 ? 27.438 -11.32 2.467 1 90.44 171 HIS A N 1
ATOM 1273 C CA . HIS A 1 171 ? 27.047 -12.664 2.891 1 90.44 171 HIS A CA 1
ATOM 1274 C C . HIS A 1 171 ? 26.562 -13.492 1.709 1 90.44 171 HIS A C 1
ATOM 1276 O O . HIS A 1 171 ? 26.25 -12.945 0.649 1 90.44 171 HIS A O 1
ATOM 1282 N N . ASP A 1 172 ? 26.531 -14.773 1.984 1 91.75 172 ASP A N 1
ATOM 1283 C CA . ASP A 1 172 ? 26 -15.672 0.958 1 91.75 172 ASP A CA 1
ATOM 1284 C C . ASP A 1 172 ? 24.531 -15.375 0.662 1 91.75 172 ASP A C 1
ATOM 1286 O O . ASP A 1 172 ? 23.766 -15.055 1.57 1 91.75 172 ASP A O 1
ATOM 1290 N N . ALA A 1 173 ? 24.25 -15.469 -0.586 1 96.56 173 ALA A N 1
ATOM 1291 C CA . ALA A 1 173 ? 22.891 -15.188 -1.038 1 96.56 173 ALA A CA 1
ATOM 1292 C C . ALA A 1 173 ? 22.172 -16.469 -1.448 1 96.56 173 ALA A C 1
ATOM 1294 O O . ALA A 1 173 ? 22.812 -17.453 -1.809 1 96.56 173 ALA A O 1
ATOM 1295 N N . VAL A 1 174 ? 20.844 -16.422 -1.308 1 97.56 174 VAL A N 1
ATOM 1296 C CA . VAL A 1 174 ? 19.984 -17.5 -1.808 1 97.56 174 VAL A CA 1
ATOM 1297 C C . VAL A 1 174 ? 19.844 -17.375 -3.324 1 97.56 174 VAL A C 1
ATOM 1299 O O . VAL A 1 174 ? 19.859 -18.391 -4.031 1 97.56 174 VAL A O 1
ATOM 1302 N N . ALA A 1 175 ? 19.734 -16.156 -3.814 1 98.44 175 ALA A N 1
ATOM 1303 C CA . ALA A 1 175 ? 19.562 -15.883 -5.238 1 98.44 175 ALA A CA 1
ATOM 1304 C C . ALA A 1 175 ? 19.984 -14.453 -5.578 1 98.44 175 ALA A C 1
ATOM 1306 O O . ALA A 1 175 ? 20.125 -13.609 -4.688 1 98.44 175 ALA A O 1
ATOM 1307 N N . GLU A 1 176 ? 20.281 -14.266 -6.824 1 98.19 176 GLU A N 1
ATOM 1308 C CA . GLU A 1 176 ? 20.469 -12.93 -7.371 1 98.19 176 GLU A CA 1
ATOM 1309 C C . GLU A 1 176 ? 19.234 -12.461 -8.133 1 98.19 176 GLU A C 1
ATOM 1311 O O . GLU A 1 176 ? 18.656 -13.219 -8.906 1 98.19 176 GLU A O 1
ATOM 1316 N N . LEU A 1 177 ? 18.781 -11.281 -7.82 1 98.62 177 LEU A N 1
ATOM 1317 C CA . LEU A 1 177 ? 17.734 -10.656 -8.625 1 98.62 177 LEU A CA 1
ATOM 1318 C C . LEU A 1 177 ? 18.328 -10 -9.867 1 98.62 177 LEU A C 1
ATOM 1320 O O . LEU A 1 177 ? 19 -8.977 -9.773 1 98.62 177 LEU A O 1
ATOM 1324 N N . ILE A 1 178 ? 18 -10.51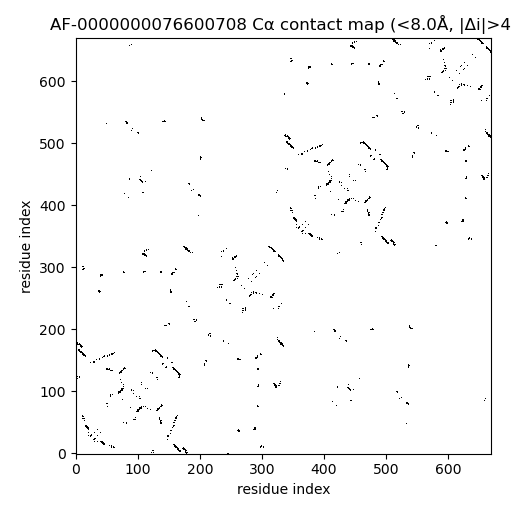6 -11.039 1 98.44 178 ILE A N 1
ATOM 1325 C CA . ILE A 1 178 ? 18.688 -10.133 -12.266 1 98.44 178 ILE A CA 1
ATOM 1326 C C . ILE A 1 178 ? 17.922 -9.008 -12.961 1 98.44 178 ILE A C 1
ATOM 1328 O O . ILE A 1 178 ? 18.531 -8.023 -13.398 1 98.44 178 ILE A O 1
ATOM 1332 N N . ALA A 1 179 ? 16.656 -9.18 -13.047 1 98.5 179 ALA A N 1
ATOM 1333 C CA . ALA A 1 179 ? 15.828 -8.219 -13.773 1 98.5 179 ALA A CA 1
ATOM 1334 C C . ALA A 1 179 ? 14.383 -8.266 -13.297 1 98.5 179 ALA A C 1
ATOM 1336 O O . ALA A 1 179 ? 13.922 -9.289 -12.789 1 98.5 179 ALA A O 1
ATOM 1337 N N . THR A 1 180 ? 13.719 -7.18 -13.398 1 98.44 180 THR A N 1
ATOM 1338 C CA . THR A 1 180 ? 12.281 -7.047 -13.164 1 98.44 180 THR A CA 1
ATOM 1339 C C . THR A 1 180 ? 11.625 -6.234 -14.273 1 98.44 180 THR A C 1
ATOM 1341 O O . THR A 1 180 ? 12.281 -5.434 -14.938 1 98.44 180 THR A O 1
ATOM 1344 N N . ALA A 1 181 ? 10.367 -6.496 -14.492 1 98.38 181 ALA A N 1
ATOM 1345 C CA . ALA A 1 181 ? 9.555 -5.742 -15.445 1 98.38 181 ALA A CA 1
ATOM 1346 C C . ALA A 1 181 ? 8.078 -5.762 -15.047 1 98.38 181 ALA A C 1
ATOM 1348 O O . ALA A 1 181 ? 7.566 -6.785 -14.586 1 98.38 181 ALA A O 1
ATOM 1349 N N . SER A 1 182 ? 7.41 -4.602 -15.242 1 98.31 182 SER A N 1
ATOM 1350 C CA . SER A 1 182 ? 6.008 -4.484 -14.859 1 98.31 182 SER A CA 1
ATOM 1351 C C . SER A 1 182 ? 5.16 -3.973 -16.016 1 98.31 182 SER A C 1
ATOM 1353 O O . SER A 1 182 ? 5.676 -3.328 -16.938 1 98.31 182 SER A O 1
ATOM 1355 N N . HIS A 1 183 ? 3.957 -4.293 -15.977 1 98.25 183 HIS A N 1
ATOM 1356 C CA . HIS A 1 183 ? 2.918 -3.84 -16.891 1 98.25 183 HIS A CA 1
ATOM 1357 C C . HIS A 1 183 ? 1.589 -3.648 -16.172 1 98.25 183 HIS A C 1
ATOM 1359 O O . HIS A 1 183 ? 1.309 -4.34 -15.188 1 98.25 183 HIS A O 1
ATOM 1365 N N . ALA A 1 184 ? 0.798 -2.674 -16.562 1 98.19 184 ALA A N 1
ATOM 1366 C CA . ALA A 1 184 ? -0.508 -2.426 -15.961 1 98.19 184 ALA A CA 1
ATOM 1367 C C . ALA A 1 184 ? -1.554 -2.111 -17.031 1 98.19 184 ALA A C 1
ATOM 1369 O O . ALA A 1 184 ? -1.242 -1.488 -18.047 1 98.19 184 ALA A O 1
ATOM 1370 N N . GLN A 1 185 ? -2.736 -2.588 -16.875 1 97.06 185 GLN A N 1
ATOM 1371 C CA . GLN A 1 185 ? -3.896 -2.262 -17.703 1 97.06 185 GLN A CA 1
ATOM 1372 C C . GLN A 1 185 ? -5.082 -1.838 -16.828 1 97.06 185 GLN A C 1
ATOM 1374 O O . GLN A 1 185 ? -6.078 -2.557 -16.734 1 97.06 185 GLN A O 1
ATOM 1379 N N . PRO A 1 186 ? -5.008 -0.594 -16.359 1 96.69 186 PRO A N 1
ATOM 1380 C CA . PRO A 1 186 ? -6.004 -0.131 -15.383 1 96.69 186 PRO A CA 1
ATOM 1381 C C . PRO A 1 186 ? -7.426 -0.159 -15.938 1 96.69 186 PRO A C 1
ATOM 1383 O O . PRO A 1 186 ? -8.391 -0.294 -15.18 1 96.69 186 PRO A O 1
ATOM 1386 N N . CYS A 1 187 ? -7.602 -0.126 -17.25 1 94 187 CYS A N 1
ATOM 1387 C CA . CYS A 1 187 ? -8.922 -0.094 -17.859 1 94 187 CYS A CA 1
ATOM 1388 C C . CYS A 1 187 ? -9.688 -1.388 -17.594 1 94 187 CYS A C 1
ATOM 1390 O O . CYS A 1 187 ? -10.906 -1.445 -17.766 1 94 187 CYS A O 1
ATOM 1392 N N . LEU A 1 188 ? -8.984 -2.426 -17.109 1 94.81 188 LEU A N 1
ATOM 1393 C CA . LEU A 1 188 ? -9.609 -3.721 -16.859 1 94.81 188 LEU A CA 1
ATOM 1394 C C . LEU A 1 188 ? -9.984 -3.873 -15.391 1 94.81 188 LEU A C 1
ATOM 1396 O O . LEU A 1 188 ? -10.508 -4.914 -14.984 1 94.81 188 LEU A O 1
ATOM 1400 N N . GLU A 1 189 ? -9.781 -2.842 -14.539 1 95.69 189 GLU A N 1
ATOM 1401 C CA . GLU A 1 189 ? -10.023 -2.959 -13.102 1 95.69 189 GLU A CA 1
ATOM 1402 C C . GLU A 1 189 ? -11.492 -3.289 -12.82 1 95.69 189 GLU A C 1
ATOM 1404 O O . GLU A 1 189 ? -11.797 -4.02 -11.875 1 95.69 189 GLU A O 1
ATOM 1409 N N . GLY A 1 190 ? -12.461 -2.902 -13.672 1 94.75 190 GLY A N 1
ATOM 1410 C CA . GLY A 1 190 ? -13.891 -3.129 -13.508 1 94.75 190 GLY A CA 1
ATOM 1411 C C . GLY A 1 190 ? -14.258 -4.602 -13.484 1 94.75 190 GLY A C 1
ATOM 1412 O O . GLY A 1 190 ? -15.312 -4.973 -12.953 1 94.75 190 GLY A O 1
ATOM 1413 N N . LEU A 1 191 ? -13.352 -5.43 -14.031 1 94.75 191 LEU A N 1
ATOM 1414 C CA . LEU A 1 191 ? -13.555 -6.875 -14.031 1 94.75 191 LEU A CA 1
ATOM 1415 C C . LEU A 1 191 ? -13.773 -7.398 -12.617 1 94.75 191 LEU A C 1
ATOM 1417 O O . LEU A 1 191 ? -14.57 -8.312 -12.406 1 94.75 191 LEU A O 1
ATOM 1421 N N . HIS A 1 192 ? -13.133 -6.801 -11.617 1 95 192 HIS A N 1
ATOM 1422 C CA . HIS A 1 192 ? -13.156 -7.324 -10.258 1 95 192 HIS A CA 1
ATOM 1423 C C . HIS A 1 192 ? -14.055 -6.484 -9.359 1 95 192 HIS A C 1
ATOM 1425 O O . HIS A 1 192 ? -14.336 -6.871 -8.219 1 95 192 HIS A O 1
ATOM 1431 N N . ARG A 1 193 ? -14.516 -5.363 -9.805 1 94.12 193 ARG A N 1
ATOM 1432 C CA . ARG A 1 193 ? -15.43 -4.496 -9.062 1 94.12 193 ARG A CA 1
ATOM 1433 C C . ARG A 1 193 ? -16.875 -4.766 -9.461 1 94.12 193 ARG A C 1
ATOM 1435 O O . ARG A 1 193 ? -17.781 -4.68 -8.625 1 94.12 193 ARG A O 1
ATOM 1442 N N . GLY A 1 194 ? -17.078 -5.07 -10.742 1 92.62 194 GLY A N 1
ATOM 1443 C CA . GLY A 1 194 ? -18.422 -5.172 -11.258 1 92.62 194 GLY A CA 1
ATOM 1444 C C . GLY A 1 194 ? -19.25 -3.92 -11.023 1 92.62 194 GLY A C 1
ATOM 1445 O O . GLY A 1 194 ? -18.812 -2.811 -11.312 1 92.62 194 GLY A O 1
ATOM 1446 N N . LYS A 1 195 ? -20.516 -4.156 -10.578 1 90.56 195 LYS A N 1
ATOM 1447 C CA . LYS A 1 195 ? -21.422 -3.059 -10.25 1 90.56 195 LYS A CA 1
ATOM 1448 C C . LYS A 1 195 ? -21.766 -3.062 -8.766 1 90.56 195 LYS A C 1
ATOM 1450 O O . LYS A 1 195 ? -22.844 -2.607 -8.375 1 90.56 195 LYS A O 1
ATOM 1455 N N . THR A 1 196 ? -20.859 -3.693 -8.055 1 90.56 196 THR A N 1
ATOM 1456 C CA . THR A 1 196 ? -21.109 -3.764 -6.621 1 90.56 196 THR A CA 1
ATOM 1457 C C . THR A 1 196 ? -21.234 -2.365 -6.023 1 90.56 196 THR A C 1
ATOM 1459 O O . THR A 1 196 ? -20.375 -1.51 -6.266 1 90.56 196 THR A O 1
ATOM 1462 N N . PRO A 1 197 ? -22.297 -2.076 -5.293 1 90.69 197 PRO A N 1
ATOM 1463 C CA . PRO A 1 197 ? -22.422 -0.769 -4.641 1 90.69 197 PRO A CA 1
ATOM 1464 C C . PRO A 1 197 ? -21.375 -0.545 -3.561 1 90.69 197 PRO A C 1
ATOM 1466 O O . PRO A 1 197 ? -20.938 -1.497 -2.902 1 90.69 197 PRO A O 1
ATOM 1469 N N . TRP A 1 198 ? -21.016 0.707 -3.355 1 92 198 TRP A N 1
ATOM 1470 C CA . TRP A 1 198 ? -20.094 1.077 -2.289 1 92 198 TRP A CA 1
ATOM 1471 C C . TRP A 1 198 ? -20.734 0.91 -0.92 1 92 198 TRP A C 1
ATOM 1473 O O . TRP A 1 198 ? -21.953 1.05 -0.783 1 92 198 TRP A O 1
ATOM 1483 N N . TYR A 1 199 ? -20 0.533 0.095 1 88.94 199 TYR A N 1
ATOM 1484 C CA . TYR A 1 199 ? -20.5 0.467 1.463 1 88.94 199 TYR A CA 1
ATOM 1485 C C . TYR A 1 199 ? -19.594 1.241 2.414 1 88.94 199 TYR A C 1
ATOM 1487 O O . TYR A 1 199 ? -19.391 0.833 3.561 1 88.94 199 TYR A O 1
ATOM 1495 N N . ASN A 1 200 ? -19.031 2.311 1.974 1 85.19 200 ASN A N 1
ATOM 1496 C CA . ASN A 1 200 ? -18.078 3.09 2.748 1 85.19 200 ASN A CA 1
ATOM 1497 C C . ASN A 1 200 ? -18.656 3.543 4.078 1 85.19 200 ASN A C 1
ATOM 1499 O O . ASN A 1 200 ? -19.75 4.137 4.113 1 85.19 200 ASN A O 1
ATOM 1503 N N . GLY A 1 201 ? -17.984 3.203 5.168 1 88.69 201 GLY A N 1
ATOM 1504 C CA . GLY A 1 201 ? -18.391 3.67 6.477 1 88.69 201 GLY A CA 1
ATOM 1505 C C . GLY A 1 201 ? -19.391 2.738 7.156 1 88.69 201 GLY A C 1
ATOM 1506 O O . GLY A 1 201 ? -19.828 2.996 8.281 1 88.69 201 GLY A O 1
ATOM 1507 N N . ASN A 1 202 ? -19.797 1.672 6.488 1 93.44 202 ASN A N 1
ATOM 1508 C CA . ASN A 1 202 ? -20.766 0.746 7.07 1 93.44 202 ASN A CA 1
ATOM 1509 C C . ASN A 1 202 ? -20.094 -0.292 7.957 1 93.44 202 ASN A C 1
ATOM 1511 O O . ASN A 1 202 ? -19 -0.774 7.637 1 93.44 202 ASN A O 1
ATOM 1515 N N . THR A 1 203 ? -20.781 -0.671 9.023 1 94.88 203 THR A N 1
ATOM 1516 C CA . THR A 1 203 ? -20.266 -1.711 9.906 1 94.88 203 THR A CA 1
ATOM 1517 C C . THR A 1 203 ? -20.547 -3.098 9.336 1 94.88 203 THR A C 1
ATOM 1519 O O . THR A 1 203 ? -19.906 -4.078 9.727 1 94.88 203 THR A O 1
ATOM 1522 N N . TYR A 1 204 ? -21.516 -3.193 8.492 1 94.69 204 TYR A N 1
ATOM 1523 C CA . TYR A 1 204 ? -21.781 -4.445 7.789 1 94.69 204 TYR A CA 1
ATOM 1524 C C . TYR A 1 204 ? -21.156 -4.43 6.402 1 94.69 204 TYR A C 1
ATOM 1526 O O . TYR A 1 204 ? -21.312 -3.463 5.652 1 94.69 204 TYR A O 1
ATOM 1534 N N . ARG A 1 205 ? -20.422 -5.473 6.078 1 92.19 205 ARG A N 1
ATOM 1535 C CA . ARG A 1 205 ? -19.906 -5.727 4.742 1 92.19 205 ARG A CA 1
ATOM 1536 C C . ARG A 1 205 ? -20.469 -7.02 4.164 1 92.19 205 ARG A C 1
ATOM 1538 O O . ARG A 1 205 ? -20.453 -8.062 4.828 1 92.19 205 ARG A O 1
ATOM 1545 N N . PRO A 1 206 ? -20.969 -6.934 2.992 1 92.62 206 PRO A N 1
ATOM 1546 C CA . PRO A 1 206 ? -21.469 -8.172 2.381 1 92.62 206 PRO A CA 1
ATOM 1547 C C . PRO A 1 206 ? -20.344 -9.148 2.021 1 92.62 206 PRO A C 1
ATOM 1549 O O . PRO A 1 206 ? -19.234 -8.727 1.721 1 92.62 206 PRO A O 1
ATOM 1552 N N . PRO A 1 207 ? -20.656 -10.469 2.064 1 95.44 207 PRO A N 1
ATOM 1553 C CA . PRO A 1 207 ? -19.688 -11.438 1.558 1 95.44 207 PRO A CA 1
ATOM 1554 C C . PRO A 1 207 ? -19.188 -11.094 0.158 1 95.44 207 PRO A C 1
ATOM 1556 O O . PRO A 1 207 ? -19.953 -10.625 -0.681 1 95.44 207 PRO A O 1
ATOM 1559 N N . ILE A 1 208 ? -17.922 -11.242 -0.072 1 95.94 208 ILE A N 1
ATOM 1560 C CA . ILE A 1 208 ? -17.281 -10.945 -1.349 1 95.94 208 ILE A CA 1
ATOM 1561 C C . ILE A 1 208 ? -17.734 -11.953 -2.402 1 95.94 208 ILE A C 1
ATOM 1563 O O . ILE A 1 208 ? -17.625 -13.164 -2.191 1 95.94 208 ILE A O 1
ATOM 1567 N N . GLN A 1 209 ? -18.172 -11.484 -3.523 1 95 209 GLN A N 1
ATOM 1568 C CA . GLN A 1 209 ? -18.719 -12.328 -4.582 1 95 209 GLN A CA 1
ATOM 1569 C C . GLN A 1 209 ? -18.016 -12.07 -5.91 1 95 209 GLN A C 1
ATOM 1571 O O . GLN A 1 209 ? -18.625 -11.578 -6.859 1 95 209 GLN A O 1
ATOM 1576 N N . LEU A 1 210 ? -16.828 -12.5 -5.984 1 96.56 210 LEU A N 1
ATOM 1577 C CA . LEU A 1 210 ? -16.031 -12.242 -7.176 1 96.56 210 LEU A CA 1
ATOM 1578 C C . LEU A 1 210 ? -16.656 -12.898 -8.406 1 96.56 210 LEU A C 1
ATOM 1580 O O . LEU A 1 210 ? -16.562 -12.352 -9.508 1 96.56 210 LEU A O 1
ATOM 1584 N N . ARG A 1 211 ? -17.219 -14.086 -8.242 1 94.62 211 ARG A N 1
ATOM 1585 C CA . ARG A 1 211 ? -17.891 -14.766 -9.336 1 94.62 211 ARG A CA 1
ATOM 1586 C C . ARG A 1 211 ? -18.969 -13.875 -9.961 1 94.62 211 ARG A C 1
ATOM 1588 O O . ARG A 1 211 ? -19.016 -13.727 -11.18 1 94.62 211 ARG A O 1
ATOM 1595 N N . HIS A 1 212 ? -19.766 -13.266 -9.156 1 94.94 212 HIS A N 1
ATOM 1596 C CA . HIS A 1 212 ? -20.844 -12.406 -9.617 1 94.94 212 HIS A CA 1
ATOM 1597 C C . HIS A 1 212 ? -20.297 -11.125 -10.242 1 94.94 212 HIS A C 1
ATOM 1599 O O . HIS A 1 212 ? -20.797 -10.672 -11.273 1 94.94 212 HIS A O 1
ATOM 1605 N N . ARG A 1 213 ? -19.281 -10.547 -9.57 1 95.94 213 ARG A N 1
ATOM 1606 C CA . ARG A 1 213 ? -18.672 -9.32 -10.078 1 95.94 213 ARG A CA 1
ATOM 1607 C C . ARG A 1 213 ? -18.109 -9.523 -11.477 1 95.94 213 ARG A C 1
ATOM 1609 O O . ARG A 1 213 ? -18.375 -8.742 -12.391 1 95.94 213 ARG A O 1
ATOM 1616 N N . LYS A 1 214 ? -17.391 -10.586 -11.656 1 94.62 214 LYS A N 1
ATOM 1617 C CA . LYS A 1 214 ? -16.75 -10.891 -12.938 1 94.62 214 LYS A CA 1
ATOM 1618 C C . LYS A 1 214 ? -17.797 -11.203 -14.008 1 94.62 214 LYS A C 1
ATOM 1620 O O . LYS A 1 214 ? -17.688 -10.75 -15.148 1 94.62 214 LYS A O 1
ATOM 1625 N N . ALA A 1 215 ? -18.797 -11.977 -13.672 1 93.25 215 ALA A N 1
ATOM 1626 C CA . ALA A 1 215 ? -19.859 -12.312 -14.609 1 93.25 215 ALA A CA 1
ATOM 1627 C C . ALA A 1 215 ? -20.562 -11.047 -15.109 1 93.25 215 ALA A C 1
ATOM 1629 O O . ALA A 1 215 ? -20.875 -10.938 -16.297 1 93.25 215 ALA A O 1
ATOM 1630 N N . HIS A 1 216 ? -20.797 -10.125 -14.227 1 93.19 216 HIS A N 1
ATOM 1631 C CA . HIS A 1 216 ? -21.438 -8.875 -14.602 1 93.19 216 HIS A CA 1
ATOM 1632 C C . HIS A 1 216 ? -20.594 -8.094 -15.609 1 93.19 216 HIS A C 1
ATOM 1634 O O . HIS A 1 216 ? -21.125 -7.625 -16.625 1 93.19 216 HIS A O 1
ATOM 1640 N N . TRP A 1 217 ? -19.375 -7.973 -15.25 1 92.44 217 TRP A N 1
ATOM 1641 C CA . TRP A 1 217 ? -18.484 -7.211 -16.125 1 92.44 217 TRP A CA 1
ATOM 1642 C C . TRP A 1 217 ? -18.359 -7.875 -17.484 1 92.44 217 TRP A C 1
ATOM 1644 O O . TRP A 1 217 ? -18.438 -7.199 -18.516 1 92.44 217 TRP A O 1
ATOM 1654 N N . LEU A 1 218 ? -18.203 -9.195 -17.547 1 90.5 218 LEU A N 1
ATOM 1655 C CA . LEU A 1 218 ? -18.047 -9.945 -18.797 1 90.5 218 LEU A CA 1
ATOM 1656 C C . LEU A 1 218 ? -19.328 -9.867 -19.641 1 90.5 218 LEU A C 1
ATOM 1658 O O . LEU A 1 218 ? -19.266 -9.93 -20.859 1 90.5 218 LEU A O 1
ATOM 1662 N N . GLY A 1 219 ? -20.438 -9.688 -19 1 90.44 219 GLY A N 1
ATOM 1663 C CA . GLY A 1 219 ? -21.703 -9.57 -19.688 1 90.44 219 GLY A CA 1
ATOM 1664 C C . GLY A 1 219 ? -21.906 -8.219 -20.344 1 90.44 219 GLY A C 1
ATOM 1665 O O . GLY A 1 219 ? -22.734 -8.078 -21.25 1 90.44 219 GLY A O 1
ATOM 1666 N N . THR A 1 220 ? -21.109 -7.242 -19.922 1 88.69 220 THR A N 1
ATOM 1667 C CA . THR A 1 220 ? -21.344 -5.887 -20.406 1 88.69 220 THR A CA 1
ATOM 1668 C C . THR A 1 220 ? -20.156 -5.375 -21.203 1 88.69 220 THR A C 1
ATOM 1670 O O . THR A 1 220 ? -20.141 -4.227 -21.641 1 88.69 220 THR A O 1
ATOM 1673 N N . HIS A 1 221 ? -19.141 -6.191 -21.375 1 87.25 221 HIS A N 1
ATOM 1674 C CA . HIS A 1 221 ? -17.938 -5.859 -22.141 1 87.25 221 HIS A CA 1
ATOM 1675 C C . HIS A 1 221 ? -17.641 -6.934 -23.188 1 87.25 221 HIS A C 1
ATOM 1677 O O . HIS A 1 221 ? -18.406 -7.891 -23.328 1 87.25 221 HIS A O 1
ATOM 1683 N N . ASP A 1 222 ? -16.578 -6.746 -24.062 1 77.38 222 ASP A N 1
ATOM 1684 C CA . ASP A 1 222 ? -16.297 -7.547 -25.25 1 77.38 222 ASP A CA 1
ATOM 1685 C C . ASP A 1 222 ? -15.984 -8.992 -24.875 1 77.38 222 ASP A C 1
ATOM 1687 O O . ASP A 1 222 ? -15.367 -9.727 -25.656 1 77.38 222 ASP A O 1
ATOM 1691 N N . GLY A 1 223 ? -16.406 -9.414 -23.766 1 75.19 223 GLY A N 1
ATOM 1692 C CA . GLY A 1 223 ? -16.391 -10.82 -23.406 1 75.19 223 GLY A CA 1
ATOM 1693 C C . GLY A 1 223 ? -15.023 -11.305 -22.984 1 75.19 223 GLY A C 1
ATOM 1694 O O . GLY A 1 223 ? -14.062 -10.531 -22.938 1 75.19 223 GLY A O 1
ATOM 1695 N N . PRO A 1 224 ? -14.891 -12.625 -22.688 1 79.44 224 PRO A N 1
ATOM 1696 C CA . PRO A 1 224 ? -13.688 -13.219 -22.094 1 79.44 224 PRO A CA 1
ATOM 1697 C C . PRO A 1 224 ? -12.516 -13.273 -23.078 1 79.44 224 PRO A C 1
ATOM 1699 O O . PRO A 1 224 ? -11.352 -13.211 -22.656 1 79.44 224 PRO A O 1
ATOM 1702 N N . GLY A 1 225 ? -12.789 -13.328 -24.312 1 84.25 225 GLY A N 1
ATOM 1703 C CA . GLY A 1 225 ? -11.727 -13.422 -25.297 1 84.25 225 GLY A CA 1
ATOM 1704 C C . GLY A 1 225 ? -10.797 -12.227 -25.297 1 84.25 225 GLY A C 1
ATOM 1705 O O . GLY A 1 225 ? -9.578 -12.375 -25.406 1 84.25 225 GLY A O 1
ATOM 1706 N N . THR A 1 226 ? -11.328 -11.148 -25.109 1 87 226 THR A N 1
ATOM 1707 C CA . THR A 1 226 ? -10.539 -9.922 -25.109 1 87 226 THR A CA 1
ATOM 1708 C C . THR A 1 226 ? -9.633 -9.875 -23.875 1 87 226 THR A C 1
ATOM 1710 O O . THR A 1 226 ? -8.461 -9.5 -23.984 1 87 226 THR A O 1
ATOM 1713 N N . ILE A 1 227 ? -10.156 -10.312 -22.734 1 90.31 227 ILE A N 1
ATOM 1714 C CA . ILE A 1 227 ? -9.383 -10.328 -21.5 1 90.31 227 ILE A CA 1
ATOM 1715 C C . ILE A 1 227 ? -8.242 -11.336 -21.609 1 90.31 227 ILE A C 1
ATOM 1717 O O . ILE A 1 227 ? -7.121 -11.055 -21.188 1 90.31 227 ILE A O 1
ATOM 1721 N N . GLU A 1 228 ? -8.547 -12.484 -22.188 1 91.88 228 GLU A N 1
ATOM 1722 C CA . GLU A 1 228 ? -7.535 -13.523 -22.344 1 91.88 228 GLU A CA 1
ATOM 1723 C C . GLU A 1 228 ? -6.406 -13.047 -23.25 1 91.88 228 GLU A C 1
ATOM 1725 O O . GLU A 1 228 ? -5.23 -13.305 -22.984 1 91.88 228 GLU A O 1
ATOM 1730 N N . ALA A 1 229 ? -6.758 -12.352 -24.281 1 94.62 229 ALA A N 1
ATOM 1731 C CA . ALA A 1 229 ? -5.754 -11.82 -25.203 1 94.62 229 ALA A CA 1
ATOM 1732 C C . ALA A 1 229 ? -4.891 -10.766 -24.531 1 94.62 229 ALA A C 1
ATOM 1734 O O . ALA A 1 229 ? -3.672 -10.734 -24.719 1 94.62 229 ALA A O 1
ATOM 1735 N N . LEU A 1 230 ? -5.535 -9.953 -23.797 1 94.38 230 LEU A N 1
ATOM 1736 C CA . LEU A 1 230 ? -4.809 -8.898 -23.094 1 94.38 230 LEU A CA 1
ATOM 1737 C C . LEU A 1 230 ? -3.887 -9.5 -22.031 1 94.38 230 LEU A C 1
ATOM 1739 O O . LEU A 1 230 ? -2.748 -9.047 -21.875 1 94.38 230 LEU A O 1
ATOM 1743 N N . ASN A 1 231 ? -4.402 -10.484 -21.328 1 96.62 231 ASN A N 1
ATOM 1744 C CA . ASN A 1 231 ? -3.564 -11.18 -20.359 1 96.62 231 ASN A CA 1
ATOM 1745 C C . ASN A 1 231 ? -2.363 -11.844 -21.016 1 96.62 231 ASN A C 1
ATOM 1747 O O . ASN A 1 231 ? -1.245 -11.773 -20.5 1 96.62 231 ASN A O 1
ATOM 1751 N N . ALA A 1 232 ? -2.611 -12.516 -22.125 1 97.88 232 ALA A N 1
ATOM 1752 C CA . ALA A 1 232 ? -1.529 -13.188 -22.844 1 97.88 232 ALA A CA 1
ATOM 1753 C C . ALA A 1 232 ? -0.46 -12.188 -23.281 1 97.88 232 ALA A C 1
ATOM 1755 O O . ALA A 1 232 ? 0.736 -12.453 -23.141 1 97.88 232 ALA A O 1
ATOM 1756 N N . ALA A 1 233 ? -0.89 -11.094 -23.797 1 98 233 ALA A N 1
ATOM 1757 C CA . ALA A 1 233 ? 0.032 -10.062 -24.266 1 98 233 ALA A CA 1
ATOM 1758 C C . ALA A 1 233 ? 0.856 -9.5 -23.109 1 98 233 ALA A C 1
ATOM 1760 O O . ALA A 1 233 ? 2.068 -9.305 -23.234 1 98 233 ALA A O 1
ATOM 1761 N N . ALA A 1 234 ? 0.208 -9.203 -22 1 98.25 234 ALA A N 1
ATOM 1762 C CA . ALA A 1 234 ? 0.884 -8.617 -20.844 1 98.25 234 ALA A CA 1
ATOM 1763 C C . ALA A 1 234 ? 1.88 -9.594 -20.234 1 98.25 234 ALA A C 1
ATOM 1765 O O . ALA A 1 234 ? 3.01 -9.219 -19.906 1 98.25 234 ALA A O 1
ATOM 1766 N N . THR A 1 235 ? 1.422 -10.844 -20.062 1 98.62 235 THR A N 1
ATOM 1767 C CA . THR A 1 235 ? 2.275 -11.898 -19.531 1 98.62 235 THR A CA 1
ATOM 1768 C C . THR A 1 235 ? 3.523 -12.07 -20.391 1 98.62 235 THR A C 1
ATOM 1770 O O . THR A 1 235 ? 4.641 -12.102 -19.875 1 98.62 235 THR A O 1
ATOM 1773 N N . THR A 1 236 ? 3.295 -12.094 -21.672 1 98.62 236 THR A N 1
ATOM 1774 C CA . THR A 1 236 ? 4.406 -12.25 -22.594 1 98.62 236 THR A CA 1
ATOM 1775 C C . THR A 1 236 ? 5.332 -11.039 -22.547 1 98.62 236 THR A C 1
ATOM 1777 O O . THR A 1 236 ? 6.555 -11.18 -22.562 1 98.62 236 THR A O 1
ATOM 1780 N N . ALA A 1 237 ? 4.789 -9.891 -22.422 1 98.44 237 ALA A N 1
ATOM 1781 C CA . ALA A 1 237 ? 5.562 -8.648 -22.453 1 98.44 237 ALA A CA 1
ATOM 1782 C C . ALA A 1 237 ? 6.523 -8.578 -21.266 1 98.44 237 ALA A C 1
ATOM 1784 O O . ALA A 1 237 ? 7.703 -8.266 -21.438 1 98.44 237 ALA A O 1
ATOM 1785 N N . VAL A 1 238 ? 6.043 -8.867 -20.062 1 98.75 238 VAL A N 1
ATOM 1786 C CA . VAL A 1 238 ? 6.891 -8.711 -18.875 1 98.75 238 VAL A CA 1
ATOM 1787 C C . VAL A 1 238 ? 7.953 -9.812 -18.859 1 98.75 238 VAL A C 1
ATOM 1789 O O . VAL A 1 238 ? 9.094 -9.57 -18.469 1 98.75 238 VAL A O 1
ATOM 1792 N N . VAL A 1 239 ? 7.598 -11.039 -19.281 1 98.81 239 VAL A N 1
ATOM 1793 C CA . VAL A 1 239 ? 8.562 -12.133 -19.297 1 98.81 239 VAL A CA 1
ATOM 1794 C C . VAL A 1 239 ? 9.617 -11.875 -20.375 1 98.81 239 VAL A C 1
ATOM 1796 O O . VAL A 1 239 ? 10.812 -12.047 -20.125 1 98.81 239 VAL A O 1
ATOM 1799 N N . LYS A 1 240 ? 9.203 -11.422 -21.547 1 98.69 240 LYS A N 1
ATOM 1800 C CA . LYS A 1 240 ? 10.156 -11.109 -22.609 1 98.69 240 LYS A CA 1
ATOM 1801 C C . LYS A 1 240 ? 11.109 -10 -22.188 1 98.69 240 LYS A C 1
ATOM 1803 O O . LYS A 1 240 ? 12.297 -10.039 -22.516 1 98.69 240 LYS A O 1
ATOM 1808 N N . GLN A 1 241 ? 10.617 -9.07 -21.484 1 98.62 241 GLN A N 1
ATOM 1809 C CA . GLN A 1 241 ? 11.445 -7.941 -21.078 1 98.62 241 GLN A CA 1
ATOM 1810 C C . GLN A 1 241 ? 12.547 -8.383 -20.125 1 98.62 241 GLN A C 1
ATOM 1812 O O . GLN A 1 241 ? 13.703 -7.977 -20.266 1 98.62 241 GLN A O 1
ATOM 1817 N N . VAL A 1 242 ? 12.188 -9.219 -19.141 1 98.75 242 VAL A N 1
ATOM 1818 C CA . VAL A 1 242 ? 13.219 -9.625 -18.172 1 98.75 242 VAL A CA 1
ATOM 1819 C C . VAL A 1 242 ? 14.234 -10.531 -18.859 1 98.75 242 VAL A C 1
ATOM 1821 O O . VAL A 1 242 ? 15.422 -10.492 -18.547 1 98.75 242 VAL A O 1
ATOM 1824 N N . LEU A 1 243 ? 13.82 -11.336 -19.781 1 98.75 243 LEU A N 1
ATOM 1825 C CA . LEU A 1 243 ? 14.742 -12.18 -20.531 1 98.75 243 LEU A CA 1
ATOM 1826 C C . LEU A 1 243 ? 15.664 -11.336 -21.406 1 98.75 243 LEU A C 1
ATOM 1828 O O . LEU A 1 243 ? 16.875 -11.594 -21.484 1 98.75 243 LEU A O 1
ATOM 1832 N N . TYR A 1 244 ? 15.086 -10.344 -22.047 1 98.62 244 TYR A N 1
ATOM 1833 C CA . TYR A 1 244 ? 15.867 -9.43 -22.875 1 98.62 244 TYR A CA 1
ATOM 1834 C C . TYR A 1 244 ? 16.938 -8.719 -22.047 1 98.62 244 TYR A C 1
ATOM 1836 O O . TYR A 1 244 ? 18.109 -8.68 -22.438 1 98.62 244 TYR A O 1
ATOM 1844 N N . ASP A 1 245 ? 16.531 -8.234 -20.906 1 97.94 245 ASP A N 1
ATOM 1845 C CA . ASP A 1 245 ? 17.438 -7.5 -20.031 1 97.94 245 ASP A CA 1
ATOM 1846 C C . ASP A 1 245 ? 18.578 -8.406 -19.547 1 97.94 245 ASP A C 1
ATOM 1848 O O . ASP A 1 245 ? 19.672 -7.926 -19.25 1 97.94 245 ASP A O 1
ATOM 1852 N N . ALA A 1 246 ? 18.312 -9.695 -19.453 1 98 246 ALA A N 1
ATOM 1853 C CA . ALA A 1 246 ? 19.281 -10.641 -18.922 1 98 246 ALA A CA 1
ATOM 1854 C C . ALA A 1 246 ? 20.031 -11.344 -20.062 1 98 246 ALA A C 1
ATOM 1856 O O . ALA A 1 246 ? 20.938 -12.141 -19.812 1 98 246 ALA A O 1
ATOM 1857 N N . GLU A 1 247 ? 19.625 -11.07 -21.297 1 98.12 247 GLU A N 1
ATOM 1858 C CA . GLU A 1 247 ? 20.188 -11.727 -22.469 1 98.12 247 GLU A CA 1
ATOM 1859 C C . GLU A 1 247 ? 20.047 -13.25 -22.359 1 98.12 247 GLU A C 1
ATOM 1861 O O . GLU A 1 247 ? 21.031 -13.977 -22.547 1 98.12 247 GLU A O 1
ATOM 1866 N N . LEU A 1 248 ? 18.875 -13.648 -21.984 1 98.56 248 LEU A N 1
ATOM 1867 C CA . LEU A 1 248 ? 18.516 -15.055 -21.891 1 98.56 248 LEU A CA 1
ATOM 1868 C C . LEU A 1 248 ? 17.312 -15.383 -22.766 1 98.56 248 LEU A C 1
ATOM 1870 O O . LEU A 1 248 ? 16.656 -14.477 -23.266 1 98.56 248 LEU A O 1
ATOM 1874 N N . GLU A 1 249 ? 17.172 -16.641 -23 1 98.31 249 GLU A N 1
ATOM 1875 C CA . GLU A 1 249 ? 15.969 -17.172 -23.641 1 98.31 249 GLU A CA 1
ATOM 1876 C C . GLU A 1 249 ? 15.109 -17.938 -22.641 1 98.31 249 GLU A C 1
ATOM 1878 O O . GLU A 1 249 ? 15.586 -18.344 -21.594 1 98.31 249 GLU A O 1
ATOM 1883 N N . LEU A 1 250 ? 13.883 -18.109 -23.047 1 98.25 250 LEU A N 1
ATOM 1884 C CA . LEU A 1 250 ? 12.961 -18.812 -22.156 1 98.25 250 LEU A CA 1
ATOM 1885 C C . LEU A 1 250 ? 13.461 -20.219 -21.859 1 98.25 250 LEU A C 1
ATOM 1887 O O . LEU A 1 250 ? 13.266 -20.734 -20.75 1 98.25 250 LEU A O 1
ATOM 1891 N N . ASP A 1 251 ? 14.156 -20.812 -22.781 1 97.5 251 ASP A N 1
ATOM 1892 C CA . ASP A 1 251 ? 14.672 -22.172 -22.609 1 97.5 251 ASP A CA 1
ATOM 1893 C C . ASP A 1 251 ? 15.766 -22.219 -21.547 1 97.5 251 ASP A C 1
ATOM 1895 O O . ASP A 1 251 ? 16.094 -23.281 -21.031 1 97.5 251 ASP A O 1
ATOM 1899 N N . ASP A 1 252 ? 16.359 -21.109 -21.203 1 98.12 252 ASP A N 1
ATOM 1900 C CA . ASP A 1 252 ? 17.391 -21.016 -20.172 1 98.12 252 ASP A CA 1
ATOM 1901 C C . ASP A 1 252 ? 16.766 -21 -18.781 1 98.12 252 ASP A C 1
ATOM 1903 O O . ASP A 1 252 ? 17.484 -21.125 -17.781 1 98.12 252 ASP A O 1
ATOM 1907 N N . VAL A 1 253 ? 15.477 -20.891 -18.672 1 98.62 253 VAL A N 1
ATOM 1908 C CA . VAL A 1 253 ? 14.766 -20.766 -17.406 1 98.62 253 VAL A CA 1
ATOM 1909 C C . VAL A 1 253 ? 14.281 -22.141 -16.938 1 98.62 253 VAL A C 1
ATOM 1911 O O . VAL A 1 253 ? 13.578 -22.828 -17.672 1 98.62 253 VAL A O 1
ATOM 1914 N N . ARG A 1 254 ? 14.648 -22.453 -15.742 1 98.5 254 ARG A N 1
ATOM 1915 C CA . ARG A 1 254 ? 14.305 -23.75 -15.195 1 98.5 254 ARG A CA 1
ATOM 1916 C C . ARG A 1 254 ? 12.859 -23.781 -14.711 1 98.5 254 ARG A C 1
ATOM 1918 O O . ARG A 1 254 ? 12.148 -24.766 -14.914 1 98.5 254 ARG A O 1
ATOM 1925 N N . TRP A 1 255 ? 12.422 -22.734 -13.992 1 98.69 255 TRP A N 1
ATOM 1926 C CA . TRP A 1 255 ? 11.094 -22.672 -13.391 1 98.69 255 TRP A CA 1
ATOM 1927 C C . TRP A 1 255 ? 10.422 -21.328 -13.695 1 98.69 255 TRP A C 1
ATOM 1929 O O . TRP A 1 255 ? 11.078 -20.281 -13.703 1 98.69 255 TRP A O 1
ATOM 1939 N N . VAL A 1 256 ? 9.172 -21.375 -14 1 98.81 256 VAL A N 1
ATOM 1940 C CA . VAL A 1 256 ? 8.305 -20.203 -13.969 1 98.81 256 VAL A CA 1
ATOM 1941 C C . VAL A 1 256 ? 7.25 -20.375 -12.875 1 98.81 256 VAL A C 1
ATOM 1943 O O . VAL A 1 256 ? 6.383 -21.25 -12.969 1 98.81 256 VAL A O 1
ATOM 1946 N N . LEU A 1 257 ? 7.363 -19.578 -11.859 1 98.88 257 LEU A N 1
ATOM 1947 C CA . LEU A 1 257 ? 6.414 -19.625 -10.75 1 98.88 257 LEU A CA 1
ATOM 1948 C C . LEU A 1 257 ? 5.215 -18.719 -11.023 1 98.88 257 LEU A C 1
ATOM 1950 O O . LEU A 1 257 ? 5.344 -17.484 -11.031 1 98.88 257 LEU A O 1
ATOM 1954 N N . CYS A 1 258 ? 4.09 -19.328 -11.18 1 97.75 258 CYS A N 1
ATOM 1955 C CA . CYS A 1 258 ? 2.861 -18.656 -11.57 1 97.75 258 CYS A CA 1
ATOM 1956 C C . CYS A 1 258 ? 1.938 -18.469 -10.367 1 97.75 258 CYS A C 1
ATOM 1958 O O . CYS A 1 258 ? 2.098 -19.141 -9.352 1 97.75 258 CYS A O 1
ATOM 1960 N N . PRO A 1 259 ? 0.993 -17.5 -10.492 1 98.44 259 PRO A N 1
ATOM 1961 C CA . PRO A 1 259 ? -0.037 -17.438 -9.445 1 98.44 259 PRO A CA 1
ATOM 1962 C C . PRO A 1 259 ? -0.769 -18.781 -9.281 1 98.44 259 PRO A C 1
ATOM 1964 O O . PRO A 1 259 ? -0.975 -19.5 -10.258 1 98.44 259 PRO A O 1
ATOM 1967 N N . HIS A 1 260 ? -1.143 -19.016 -8.094 1 98.81 260 HIS A N 1
ATOM 1968 C CA . HIS A 1 260 ? -1.864 -20.25 -7.809 1 98.81 260 HIS A CA 1
ATOM 1969 C C . HIS A 1 260 ? -3.291 -20.188 -8.344 1 98.81 260 HIS A C 1
ATOM 1971 O O . HIS A 1 260 ? -4.156 -19.547 -7.75 1 98.81 260 HIS A O 1
ATOM 1977 N N . TYR A 1 261 ? -3.527 -20.812 -9.477 1 98.06 261 TYR A N 1
ATOM 1978 C CA . TYR A 1 261 ? -4.828 -20.969 -10.125 1 98.06 261 TYR A CA 1
ATOM 1979 C C . TYR A 1 261 ? -5.203 -22.438 -10.273 1 98.06 261 TYR A C 1
ATOM 1981 O O . TYR A 1 261 ? -4.344 -23.312 -10.164 1 98.06 261 TYR A O 1
ATOM 1989 N N . GLY A 1 262 ? -6.512 -22.703 -10.43 1 97.88 262 GLY A N 1
ATOM 1990 C CA . GLY A 1 262 ? -6.891 -24 -10.93 1 97.88 262 GLY A CA 1
ATOM 1991 C C . GLY A 1 262 ? -6.312 -24.312 -12.305 1 97.88 262 GLY A C 1
ATOM 1992 O O . GLY A 1 262 ? -5.898 -23.406 -13.023 1 97.88 262 GLY A O 1
ATOM 1993 N N . ALA A 1 263 ? -6.332 -25.531 -12.641 1 97.62 263 ALA A N 1
ATOM 1994 C CA . ALA A 1 263 ? -5.59 -26.047 -13.797 1 97.62 263 ALA A CA 1
ATOM 1995 C C . ALA A 1 263 ? -5.992 -25.297 -15.07 1 97.62 263 ALA A C 1
ATOM 1997 O O . ALA A 1 263 ? -5.133 -24.828 -15.82 1 97.62 263 ALA A O 1
ATOM 1998 N N . PRO A 1 264 ? -7.273 -25.078 -15.422 1 97.12 264 PRO A N 1
ATOM 1999 C CA . PRO A 1 264 ? -7.621 -24.391 -16.672 1 97.12 264 PRO A CA 1
ATOM 2000 C C . PRO A 1 264 ? -7.16 -22.938 -16.703 1 97.12 264 PRO A C 1
ATOM 2002 O O . PRO A 1 264 ? -6.676 -22.453 -17.719 1 97.12 264 PRO A O 1
ATOM 2005 N N . LEU A 1 265 ? -7.344 -22.328 -15.578 1 96.38 265 LEU A N 1
ATOM 2006 C CA . LEU A 1 265 ? -6.965 -20.922 -15.508 1 96.38 265 LEU A CA 1
ATOM 2007 C C . LEU A 1 265 ? -5.449 -20.766 -15.57 1 96.38 265 LEU A C 1
ATOM 2009 O O . LEU A 1 265 ? -4.938 -19.844 -16.188 1 96.38 265 LEU A O 1
ATOM 2013 N N . ALA A 1 266 ? -4.738 -21.625 -14.836 1 97.88 266 ALA A N 1
ATOM 2014 C CA . ALA A 1 266 ? -3.279 -21.609 -14.898 1 97.88 266 ALA A CA 1
ATOM 2015 C C . ALA A 1 266 ? -2.793 -21.766 -16.344 1 97.88 266 ALA A C 1
ATOM 2017 O O . ALA A 1 266 ? -1.868 -21.078 -16.766 1 97.88 266 ALA A O 1
ATOM 2018 N N . HIS A 1 267 ? -3.381 -22.672 -17.016 1 97.62 267 HIS A N 1
ATOM 2019 C CA . HIS A 1 267 ? -3.016 -22.891 -18.406 1 97.62 267 HIS A CA 1
ATOM 2020 C C . HIS A 1 267 ? -3.281 -21.656 -19.266 1 97.62 267 HIS A C 1
ATOM 2022 O O . HIS A 1 267 ? -2.402 -21.203 -20 1 97.62 267 HIS A O 1
ATOM 2028 N N . ARG A 1 268 ? -4.398 -21.062 -19.156 1 95.88 268 ARG A N 1
ATOM 2029 C CA . ARG A 1 268 ? -4.824 -19.969 -20.031 1 95.88 268 ARG A CA 1
ATOM 2030 C C . ARG A 1 268 ? -4.047 -18.688 -19.719 1 95.88 268 ARG A C 1
ATOM 2032 O O . ARG A 1 268 ? -3.754 -17.906 -20.609 1 95.88 268 ARG A O 1
ATOM 2039 N N . HIS A 1 269 ? -3.73 -18.516 -18.422 1 96.19 269 HIS A N 1
ATOM 2040 C CA . HIS A 1 269 ? -3.197 -17.219 -18.016 1 96.19 269 HIS A CA 1
ATOM 2041 C C . HIS A 1 269 ? -1.672 -17.234 -17.984 1 96.19 269 HIS A C 1
ATOM 2043 O O . HIS A 1 269 ? -1.03 -16.188 -18.062 1 96.19 269 HIS A O 1
ATOM 2049 N N . CYS A 1 270 ? -1.09 -18.375 -17.875 1 97.69 270 CYS A N 1
ATOM 2050 C CA . CYS A 1 270 ? 0.355 -18.406 -17.672 1 97.69 270 CYS A CA 1
ATOM 2051 C C . CYS A 1 270 ? 1.021 -19.344 -18.672 1 97.69 270 CYS A C 1
ATOM 2053 O O . CYS A 1 270 ? 1.84 -18.906 -19.484 1 97.69 270 CYS A O 1
ATOM 2055 N N . LEU A 1 271 ? 0.584 -20.625 -18.734 1 98.12 271 LEU A N 1
ATOM 2056 C CA . LEU A 1 271 ? 1.329 -21.641 -19.469 1 98.12 271 LEU A CA 1
ATOM 2057 C C . LEU A 1 271 ? 1.194 -21.453 -20.969 1 98.12 271 LEU A C 1
ATOM 2059 O O . LEU A 1 271 ? 2.197 -21.422 -21.688 1 98.12 271 LEU A O 1
ATOM 2063 N N . ALA A 1 272 ? 0.028 -21.219 -21.438 1 97.94 272 ALA A N 1
ATOM 2064 C CA . ALA A 1 272 ? -0.228 -21.125 -22.859 1 97.94 272 ALA A CA 1
ATOM 2065 C C . ALA A 1 272 ? 0.413 -19.859 -23.438 1 97.94 272 ALA A C 1
ATOM 2067 O O . ALA A 1 272 ? 1.115 -19.922 -24.453 1 97.94 272 ALA A O 1
ATOM 2068 N N . PRO A 1 273 ? 0.223 -18.703 -22.766 1 97.88 273 PRO A N 1
ATOM 2069 C CA . PRO A 1 273 ? 0.862 -17.5 -23.281 1 97.88 273 PRO A CA 1
ATOM 2070 C C . PRO A 1 273 ? 2.377 -17.641 -23.406 1 97.88 273 PRO A C 1
ATOM 2072 O O . PRO A 1 273 ? 2.982 -17.062 -24.312 1 97.88 273 PRO A O 1
ATOM 2075 N N . LEU A 1 274 ? 2.975 -18.375 -22.531 1 98.31 274 LEU A N 1
ATOM 2076 C CA . LEU A 1 274 ? 4.426 -18.5 -22.516 1 98.31 274 LEU A CA 1
ATOM 2077 C C . LEU A 1 274 ? 4.879 -19.734 -23.281 1 98.31 274 LEU A C 1
ATOM 2079 O O . LEU A 1 274 ? 6.074 -19.938 -23.5 1 98.31 274 LEU A O 1
ATOM 2083 N N . ARG A 1 275 ? 4.047 -20.578 -23.672 1 97.25 275 ARG A N 1
ATOM 2084 C CA . ARG A 1 275 ? 4.32 -21.828 -24.375 1 97.25 275 ARG A CA 1
ATOM 2085 C C . ARG A 1 275 ? 5.297 -22.703 -23.578 1 97.25 275 ARG A C 1
ATOM 2087 O O . ARG A 1 275 ? 6.297 -23.172 -24.125 1 97.25 275 ARG A O 1
ATOM 2094 N N . ILE A 1 276 ? 4.945 -22.844 -22.297 1 97.56 276 ILE A N 1
ATOM 2095 C CA . ILE A 1 276 ? 5.781 -23.719 -21.469 1 97.56 276 ILE A CA 1
ATOM 2096 C C . ILE A 1 276 ? 4.953 -24.891 -20.938 1 97.56 276 ILE A C 1
ATOM 2098 O O . ILE A 1 276 ? 3.754 -24.734 -20.688 1 97.56 276 ILE A O 1
ATOM 2102 N N . PRO A 1 277 ? 5.633 -26.047 -20.859 1 97.31 277 PRO A N 1
ATOM 2103 C CA . PRO A 1 277 ? 4.926 -27.188 -20.266 1 97.31 277 PRO A CA 1
ATOM 2104 C C . PRO A 1 277 ? 4.688 -27.016 -18.766 1 97.31 277 PRO A C 1
ATOM 2106 O O . PRO A 1 277 ? 5.402 -26.25 -18.109 1 97.31 277 PRO A O 1
ATOM 2109 N N . GLU A 1 278 ? 3.711 -27.656 -18.203 1 97.12 278 GLU A N 1
ATOM 2110 C CA . GLU A 1 278 ? 3.316 -27.547 -16.812 1 97.12 278 GLU A CA 1
ATOM 2111 C C . GLU A 1 278 ? 4.453 -27.953 -15.883 1 97.12 278 GLU A C 1
ATOM 2113 O O . GLU A 1 278 ? 4.609 -27.406 -14.789 1 97.12 278 GLU A O 1
ATOM 2118 N N . GLN A 1 279 ? 5.297 -28.891 -16.328 1 96.5 279 GLN A N 1
ATOM 2119 C CA . GLN A 1 279 ? 6.363 -29.453 -15.508 1 96.5 279 GLN A CA 1
ATOM 2120 C C . GLN A 1 279 ? 7.418 -28.406 -15.172 1 96.5 279 GLN A C 1
ATOM 2122 O O . GLN A 1 279 ? 8.227 -28.594 -14.266 1 96.5 279 GLN A O 1
ATOM 2127 N N . ARG A 1 280 ? 7.418 -27.281 -15.852 1 97.38 280 ARG A N 1
ATOM 2128 C CA . ARG A 1 280 ? 8.367 -26.203 -15.594 1 97.38 280 ARG A CA 1
ATOM 2129 C C . ARG A 1 280 ? 7.719 -25.094 -14.781 1 97.38 280 ARG A C 1
ATOM 2131 O O . ARG A 1 280 ? 8.281 -24 -14.656 1 97.38 280 ARG A O 1
ATOM 2138 N N . SER A 1 281 ? 6.559 -25.391 -14.227 1 97.94 281 SER A N 1
ATOM 2139 C CA . SER A 1 281 ? 5.832 -24.406 -13.438 1 97.94 281 SER A CA 1
ATOM 2140 C C . SER A 1 281 ? 5.566 -24.906 -12.023 1 97.94 281 SER A C 1
ATOM 2142 O O . SER A 1 281 ? 5.855 -26.062 -11.711 1 97.94 281 SER A O 1
ATOM 2144 N N . SER A 1 282 ? 5.016 -23.984 -11.25 1 95.81 282 SER A N 1
ATOM 2145 C CA . SER A 1 282 ? 4.738 -24.328 -9.859 1 95.81 282 SER A CA 1
ATOM 2146 C C . SER A 1 282 ? 3.275 -24.703 -9.664 1 95.81 282 SER A C 1
ATOM 2148 O O . SER A 1 282 ? 2.748 -24.625 -8.555 1 95.81 282 SER A O 1
ATOM 2150 N N . THR A 1 283 ? 2.598 -25.156 -10.711 1 97.25 283 THR A N 1
ATOM 2151 C CA . THR A 1 283 ? 1.164 -25.438 -10.672 1 97.25 283 THR A CA 1
ATOM 2152 C C . THR A 1 283 ? 0.856 -26.562 -9.695 1 97.25 283 THR A C 1
ATOM 2154 O O . THR A 1 283 ? -0.236 -26.625 -9.125 1 97.25 283 THR A O 1
ATOM 2157 N N . PHE A 1 284 ? 1.815 -27.484 -9.477 1 97.5 284 PHE A N 1
ATOM 2158 C CA . PHE A 1 284 ? 1.58 -28.578 -8.547 1 97.5 284 PHE A CA 1
ATOM 2159 C C . PHE A 1 284 ? 1.436 -28.062 -7.121 1 97.5 284 PHE A C 1
ATOM 2161 O O . PHE A 1 284 ? 0.735 -28.672 -6.305 1 97.5 284 PHE A O 1
ATOM 2168 N N . LEU A 1 285 ? 2.035 -26.969 -6.805 1 98.56 285 LEU A N 1
ATOM 2169 C CA . LEU A 1 285 ? 1.893 -26.359 -5.484 1 98.56 285 LEU A CA 1
ATOM 2170 C C . LEU A 1 285 ? 0.556 -25.641 -5.359 1 98.56 285 LEU A C 1
ATOM 2172 O O . LEU A 1 285 ? -0.03 -25.594 -4.273 1 98.56 285 LEU A O 1
ATOM 2176 N N . ALA A 1 286 ? 0.081 -25.094 -6.477 1 98.5 286 ALA A N 1
ATOM 2177 C CA . ALA A 1 286 ? -1.234 -24.453 -6.492 1 98.5 286 ALA A CA 1
ATOM 2178 C C . ALA A 1 286 ? -2.326 -25.453 -6.098 1 98.5 286 ALA A C 1
ATOM 2180 O O . ALA A 1 286 ? -3.254 -25.094 -5.363 1 98.5 286 ALA A O 1
ATOM 2181 N N . ARG A 1 287 ? -2.213 -26.688 -6.559 1 97.94 287 ARG A N 1
ATOM 2182 C CA . ARG A 1 287 ? -3.188 -27.734 -6.281 1 97.94 287 ARG A CA 1
ATOM 2183 C C . ARG A 1 287 ? -3.186 -28.109 -4.801 1 97.94 287 ARG A C 1
ATOM 2185 O O . ARG A 1 287 ? -4.211 -28.531 -4.258 1 97.94 287 ARG A O 1
ATOM 2192 N N . ARG A 1 288 ? -2.088 -27.859 -4.215 1 98.12 288 ARG A N 1
ATOM 2193 C CA . ARG A 1 288 ? -1.905 -28.281 -2.83 1 98.12 288 ARG A CA 1
ATOM 2194 C C . ARG A 1 288 ? -2.283 -27.156 -1.866 1 98.12 288 ARG A C 1
ATOM 2196 O O . ARG A 1 288 ? -2.953 -27.406 -0.86 1 98.12 288 ARG A O 1
ATOM 2203 N N . TYR A 1 289 ? -1.931 -25.906 -2.16 1 98.75 289 TYR A N 1
ATOM 2204 C CA . TYR A 1 289 ? -1.979 -24.844 -1.16 1 98.75 289 TYR A CA 1
ATOM 2205 C C . TYR A 1 289 ? -3.119 -23.875 -1.447 1 98.75 289 TYR A C 1
ATOM 2207 O O . TYR A 1 289 ? -3.537 -23.125 -0.566 1 98.75 289 TYR A O 1
ATOM 2215 N N . GLY A 1 290 ? -3.65 -23.875 -2.691 1 98.75 290 GLY A N 1
ATOM 2216 C CA . GLY A 1 290 ? -4.559 -22.812 -3.09 1 98.75 290 GLY A CA 1
ATOM 2217 C C . GLY A 1 290 ? -3.861 -21.469 -3.293 1 98.75 290 GLY A C 1
ATOM 2218 O O . GLY A 1 290 ? -2.652 -21.359 -3.082 1 98.75 290 GLY A O 1
ATOM 2219 N N . HIS A 1 291 ? -4.582 -20.531 -3.793 1 98.81 291 HIS A N 1
ATOM 2220 C CA . HIS A 1 291 ? -4.082 -19.172 -3.975 1 98.81 291 HIS A CA 1
ATOM 2221 C C . HIS A 1 291 ? -3.891 -18.469 -2.633 1 98.81 291 HIS A C 1
ATOM 2223 O O . HIS A 1 291 ? -4.848 -18.297 -1.87 1 98.81 291 HIS A O 1
ATOM 2229 N N . MET A 1 292 ? -2.758 -18.031 -2.369 1 98.81 292 MET A N 1
ATOM 2230 C CA . MET A 1 292 ? -2.412 -17.562 -1.032 1 98.81 292 MET A CA 1
ATOM 2231 C C . MET A 1 292 ? -2.174 -16.047 -1.033 1 98.81 292 MET A C 1
ATOM 2233 O O . MET A 1 292 ? -1.286 -15.562 -0.336 1 98.81 292 MET A O 1
ATOM 2237 N N . GLY A 1 293 ? -2.908 -15.328 -1.901 1 98.38 293 GLY A N 1
ATOM 2238 C CA . GLY A 1 293 ? -2.779 -13.883 -1.957 1 98.38 293 GLY A CA 1
ATOM 2239 C C . GLY A 1 293 ? -1.452 -13.422 -2.527 1 98.38 293 GLY A C 1
ATOM 2240 O O . GLY A 1 293 ? -1.086 -13.797 -3.645 1 98.38 293 GLY A O 1
ATOM 2241 N N . ALA A 1 294 ? -0.725 -12.703 -1.725 1 98.56 294 ALA A N 1
ATOM 2242 C CA . ALA A 1 294 ? 0.537 -12.141 -2.189 1 98.56 294 ALA A CA 1
ATOM 2243 C C . ALA A 1 294 ? 1.696 -13.094 -1.939 1 98.56 294 ALA A C 1
ATOM 2245 O O . ALA A 1 294 ? 2.842 -12.805 -2.293 1 98.56 294 ALA A O 1
ATOM 2246 N N . ALA A 1 295 ? 1.446 -14.297 -1.46 1 98.75 295 ALA A N 1
ATOM 2247 C CA . ALA A 1 295 ? 2.533 -15.117 -0.935 1 98.75 295 ALA A CA 1
ATOM 2248 C C . ALA A 1 295 ? 2.895 -16.234 -1.908 1 98.75 295 ALA A C 1
ATOM 2250 O O . ALA A 1 295 ? 3.9 -16.922 -1.727 1 98.75 295 ALA A O 1
ATOM 2251 N N . ASP A 1 296 ? 2.182 -16.438 -3.018 1 98.88 296 ASP A N 1
ATOM 2252 C CA . ASP A 1 296 ? 2.295 -17.609 -3.869 1 98.88 296 ASP A CA 1
ATOM 2253 C C . ASP A 1 296 ? 3.748 -17.859 -4.266 1 98.88 296 ASP A C 1
ATOM 2255 O O . ASP A 1 296 ? 4.297 -18.938 -3.99 1 98.88 296 ASP A O 1
ATOM 2259 N N . HIS A 1 297 ? 4.363 -16.891 -4.82 1 98.81 297 HIS A N 1
ATOM 2260 C CA . HIS A 1 297 ? 5.637 -17.062 -5.516 1 98.81 297 HIS A CA 1
ATOM 2261 C C . HIS A 1 297 ? 6.77 -17.328 -4.531 1 98.81 297 HIS A C 1
ATOM 2263 O O . HIS A 1 297 ? 7.652 -18.141 -4.805 1 98.81 297 HIS A O 1
ATOM 2269 N N . ILE A 1 298 ? 6.664 -16.656 -3.422 1 98.88 298 ILE A N 1
ATOM 2270 C CA . ILE A 1 298 ? 7.738 -16.812 -2.447 1 98.88 298 ILE A CA 1
ATOM 2271 C C . ILE A 1 298 ? 7.605 -18.156 -1.744 1 98.88 298 ILE A C 1
ATOM 2273 O O . ILE A 1 298 ? 8.609 -18.812 -1.426 1 98.88 298 ILE A O 1
ATOM 2277 N N . ILE A 1 299 ? 6.34 -18.609 -1.519 1 98.88 299 ILE A N 1
ATOM 2278 C CA . ILE A 1 299 ? 6.109 -19.938 -0.975 1 98.88 299 ILE A CA 1
ATOM 2279 C C . ILE A 1 299 ? 6.648 -20.984 -1.943 1 98.88 299 ILE A C 1
ATOM 2281 O O . ILE A 1 299 ? 7.293 -21.953 -1.526 1 98.88 299 ILE A O 1
ATOM 2285 N N . ASP A 1 300 ? 6.355 -20.781 -3.223 1 98.88 300 ASP A N 1
ATOM 2286 C CA . ASP A 1 300 ? 6.844 -21.688 -4.246 1 98.88 300 ASP A CA 1
ATOM 2287 C C . ASP A 1 300 ? 8.375 -21.734 -4.262 1 98.88 300 ASP A C 1
ATOM 2289 O O . ASP A 1 300 ? 8.969 -22.812 -4.305 1 98.88 300 ASP A O 1
ATOM 2293 N N . LEU A 1 301 ? 9 -20.547 -4.242 1 98.94 301 LEU A N 1
ATOM 2294 C CA . LEU A 1 301 ? 10.453 -20.469 -4.25 1 98.94 301 LEU A CA 1
ATOM 2295 C C . LEU A 1 301 ? 11.047 -21.203 -3.051 1 98.94 301 LEU A C 1
ATOM 2297 O O . LEU A 1 301 ? 12 -21.969 -3.193 1 98.94 301 LEU A O 1
ATOM 2301 N N . HIS A 1 302 ? 10.492 -20.938 -1.904 1 98.88 302 HIS A N 1
ATOM 2302 C CA . HIS A 1 302 ? 10.945 -21.578 -0.679 1 98.88 302 HIS A CA 1
ATOM 2303 C C . HIS A 1 302 ? 10.859 -23.094 -0.79 1 98.88 302 HIS A C 1
ATOM 2305 O O . HIS A 1 302 ? 11.789 -23.812 -0.389 1 98.88 302 HIS A O 1
ATOM 2311 N N . HIS A 1 303 ? 9.727 -23.562 -1.311 1 98.62 303 HIS A N 1
ATOM 2312 C CA . HIS A 1 303 ? 9.523 -25 -1.495 1 98.62 303 HIS A CA 1
ATOM 2313 C C . HIS A 1 303 ? 10.594 -25.594 -2.41 1 98.62 303 HIS A C 1
ATOM 2315 O O . HIS A 1 303 ? 11.203 -26.609 -2.08 1 98.62 303 HIS A O 1
ATOM 2321 N N . LEU A 1 304 ? 10.812 -24.984 -3.547 1 98.69 304 LEU A N 1
ATOM 2322 C CA . LEU A 1 304 ? 11.758 -25.484 -4.531 1 98.69 304 LEU A CA 1
ATOM 2323 C C . LEU A 1 304 ? 13.18 -25.5 -3.967 1 98.69 304 LEU A C 1
ATOM 2325 O O . LEU A 1 304 ? 13.945 -26.438 -4.215 1 98.69 304 LEU A O 1
ATOM 2329 N N . LEU A 1 305 ? 13.492 -24.453 -3.227 1 98.31 305 LEU A N 1
ATOM 2330 C CA . LEU A 1 305 ? 14.82 -24.344 -2.637 1 98.31 305 LEU A CA 1
ATOM 2331 C C . LEU A 1 305 ? 15.031 -25.422 -1.566 1 98.31 305 LEU A C 1
ATOM 2333 O O . LEU A 1 305 ? 16.047 -26.109 -1.569 1 98.31 305 LEU A O 1
ATOM 2337 N N . THR A 1 306 ? 14.062 -25.562 -0.695 1 97.56 306 THR A N 1
ATOM 2338 C CA . THR A 1 306 ? 14.211 -26.453 0.45 1 97.56 306 THR A CA 1
ATOM 2339 C C . THR A 1 306 ? 14.164 -27.906 0.008 1 97.56 306 THR A C 1
ATOM 2341 O O . THR A 1 306 ? 14.742 -28.781 0.664 1 97.56 306 THR A O 1
ATOM 2344 N N . ARG A 1 307 ? 13.523 -28.188 -1.122 1 97.62 307 ARG A N 1
ATOM 2345 C CA . ARG A 1 307 ? 13.445 -29.547 -1.641 1 97.62 307 ARG A CA 1
ATOM 2346 C C . ARG A 1 307 ? 14.508 -29.781 -2.705 1 97.62 307 ARG A C 1
ATOM 2348 O O . ARG A 1 307 ? 14.5 -30.828 -3.369 1 97.62 307 ARG A O 1
ATOM 2355 N N . HIS A 1 308 ? 15.375 -28.828 -2.953 1 97.69 308 HIS A N 1
ATOM 2356 C CA . HIS A 1 308 ? 16.5 -28.906 -3.881 1 97.69 308 HIS A CA 1
ATOM 2357 C C . HIS A 1 308 ? 16.031 -29.156 -5.305 1 97.69 308 HIS A C 1
ATOM 2359 O O . HIS A 1 308 ? 16.688 -29.875 -6.07 1 97.69 308 HIS A O 1
ATOM 2365 N N . GLN A 1 309 ? 14.883 -28.641 -5.59 1 98.06 309 GLN A N 1
ATOM 2366 C CA . GLN A 1 309 ? 14.367 -28.703 -6.953 1 98.06 309 GLN A CA 1
ATOM 2367 C C . GLN A 1 309 ? 14.859 -27.531 -7.785 1 98.06 309 GLN A C 1
ATOM 2369 O O . GLN A 1 309 ? 14.844 -27.578 -9.016 1 98.06 309 GLN A O 1
ATOM 2374 N N . ALA A 1 310 ? 15.172 -26.438 -7.176 1 98.12 310 ALA A N 1
ATOM 2375 C CA . ALA A 1 310 ? 15.953 -25.344 -7.738 1 98.12 310 ALA A CA 1
ATOM 2376 C C . ALA A 1 310 ? 17.344 -25.281 -7.121 1 98.12 310 ALA A C 1
ATOM 2378 O O . ALA A 1 310 ? 17.484 -25.25 -5.898 1 98.12 310 ALA A O 1
ATOM 2379 N N . THR A 1 311 ? 18.391 -25.297 -7.996 1 98 311 THR A N 1
ATOM 2380 C CA . THR A 1 311 ? 19.766 -25.391 -7.5 1 98 311 THR A CA 1
ATOM 2381 C C . THR A 1 311 ? 20.609 -24.266 -8.07 1 98 311 THR A C 1
ATOM 2383 O O . THR A 1 311 ? 20.172 -23.516 -8.938 1 98 311 THR A O 1
ATOM 2386 N N . THR A 1 312 ? 21.844 -24.203 -7.547 1 98.19 312 THR A N 1
ATOM 2387 C CA . THR A 1 312 ? 22.781 -23.141 -7.914 1 98.19 312 THR A CA 1
ATOM 2388 C C . THR A 1 312 ? 22.906 -23.031 -9.43 1 98.19 312 THR A C 1
ATOM 2390 O O . THR A 1 312 ? 23.125 -24.031 -10.109 1 98.19 312 THR A O 1
ATOM 2393 N N . GLY A 1 313 ? 22.703 -21.828 -9.914 1 98.25 313 GLY A N 1
ATOM 2394 C CA . GLY A 1 313 ? 22.844 -21.594 -11.336 1 98.25 313 GLY A CA 1
ATOM 2395 C C . GLY A 1 313 ? 21.516 -21.578 -12.078 1 98.25 313 GLY A C 1
ATOM 2396 O O . GLY A 1 313 ? 21.406 -21.016 -13.172 1 98.25 313 GLY A O 1
ATOM 2397 N N . ASP A 1 314 ? 20.5 -22.172 -11.516 1 98.75 314 ASP A N 1
ATOM 2398 C CA . ASP A 1 314 ? 19.188 -22.203 -12.148 1 98.75 314 ASP A CA 1
ATOM 2399 C C . ASP A 1 314 ? 18.609 -20.797 -12.273 1 98.75 314 ASP A C 1
ATOM 2401 O O . ASP A 1 314 ? 18.734 -19.984 -11.352 1 98.75 314 ASP A O 1
ATOM 2405 N N . HIS A 1 315 ? 18.016 -20.531 -13.414 1 98.81 315 HIS A N 1
ATOM 2406 C CA . HIS A 1 315 ? 17.203 -19.328 -13.578 1 98.81 315 HIS A CA 1
ATOM 2407 C C . HIS A 1 315 ? 15.734 -19.594 -13.289 1 98.81 315 HIS A C 1
ATOM 2409 O O . HIS A 1 315 ? 15.188 -20.609 -13.75 1 98.81 315 HIS A O 1
ATOM 2415 N N . VAL A 1 316 ? 15.148 -18.734 -12.492 1 98.94 316 VAL A N 1
ATOM 2416 C CA . VAL A 1 316 ? 13.75 -18.859 -12.086 1 98.94 316 VAL A CA 1
ATOM 2417 C C . VAL A 1 316 ? 13.023 -17.531 -12.336 1 98.94 316 VAL A C 1
ATOM 2419 O O . VAL A 1 316 ? 13.516 -16.469 -11.977 1 98.94 316 VAL A O 1
ATOM 2422 N N . ILE A 1 317 ? 11.836 -17.609 -12.984 1 98.94 317 ILE A N 1
ATOM 2423 C CA . ILE A 1 317 ? 11.016 -16.406 -13.164 1 98.94 317 ILE A CA 1
ATOM 2424 C C . ILE A 1 317 ? 9.836 -16.453 -12.188 1 98.94 317 ILE A C 1
ATOM 2426 O O . ILE A 1 317 ? 9.156 -17.469 -12.07 1 98.94 317 ILE A O 1
ATOM 2430 N N . LEU A 1 318 ? 9.664 -15.422 -11.414 1 98.94 318 LEU A N 1
ATOM 2431 C CA . LEU A 1 318 ? 8.445 -15.172 -10.656 1 98.94 318 LEU A CA 1
ATOM 2432 C C . LEU A 1 318 ? 7.484 -14.297 -11.453 1 98.94 318 LEU A C 1
ATOM 2434 O O . LEU A 1 318 ? 7.828 -13.164 -11.82 1 98.94 318 LEU A O 1
ATOM 2438 N N . LEU A 1 319 ? 6.305 -14.805 -11.742 1 98.94 319 LEU A N 1
ATOM 2439 C CA . LEU A 1 319 ? 5.32 -14.078 -12.539 1 98.94 319 LEU A CA 1
ATOM 2440 C C . LEU A 1 319 ? 4.109 -13.703 -11.695 1 98.94 319 LEU A C 1
ATOM 2442 O O . LEU A 1 319 ? 3.258 -14.547 -11.414 1 98.94 319 LEU A O 1
ATOM 2446 N N . GLY A 1 320 ? 4.055 -12.406 -11.352 1 98.75 320 GLY A N 1
ATOM 2447 C CA . GLY A 1 320 ? 2.912 -11.906 -10.609 1 98.75 320 GLY A CA 1
ATOM 2448 C C . GLY A 1 320 ? 1.804 -11.367 -11.492 1 98.75 320 GLY A C 1
ATOM 2449 O O . GLY A 1 320 ? 2.072 -10.75 -12.523 1 98.75 320 GLY A O 1
ATOM 2450 N N . ILE A 1 321 ? 0.587 -11.672 -11.172 1 98.44 321 ILE A N 1
ATOM 2451 C CA . ILE A 1 321 ? -0.623 -11.109 -11.766 1 98.44 321 ILE A CA 1
ATOM 2452 C C . ILE A 1 321 ? -1.59 -10.688 -10.656 1 98.44 321 ILE A C 1
ATOM 2454 O O . ILE A 1 321 ? -1.893 -11.477 -9.758 1 98.44 321 ILE A O 1
ATOM 2458 N N . GLY A 1 322 ? -2.021 -9.445 -10.727 1 97.75 322 GLY A N 1
ATOM 2459 C CA . GLY A 1 322 ? -2.865 -8.969 -9.648 1 97.75 322 GLY A CA 1
ATOM 2460 C C . GLY A 1 322 ? -4.199 -8.43 -10.125 1 97.75 322 GLY A C 1
ATOM 2461 O O . GLY A 1 322 ? -4.293 -7.871 -11.219 1 97.75 322 GLY A O 1
ATOM 24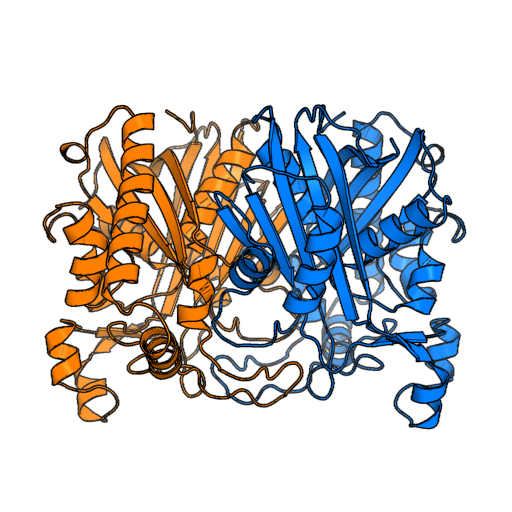62 N N . VAL A 1 323 ? -5.258 -8.617 -9.188 1 96.56 323 VAL A N 1
ATOM 2463 C CA . VAL A 1 323 ? -6.531 -7.926 -9.359 1 96.56 323 VAL A CA 1
ATOM 2464 C C . VAL A 1 323 ? -6.285 -6.453 -9.68 1 96.56 323 VAL A C 1
ATOM 2466 O O . VAL A 1 323 ? -5.383 -5.832 -9.109 1 96.56 323 VAL A O 1
ATOM 2469 N N . GLY A 1 324 ? -7.113 -5.855 -10.555 1 95.88 324 GLY A N 1
ATOM 2470 C CA . GLY A 1 324 ? -6.816 -4.551 -11.125 1 95.88 324 GLY A CA 1
ATOM 2471 C C . GLY A 1 324 ? -5.984 -4.633 -12.398 1 95.88 324 GLY A C 1
ATOM 2472 O O . GLY A 1 324 ? -5.883 -3.654 -13.141 1 95.88 324 GLY A O 1
ATOM 2473 N N . MET A 1 325 ? -5.578 -5.773 -12.609 1 96.12 325 MET A N 1
ATOM 2474 C CA . MET A 1 325 ? -4.852 -6.305 -13.758 1 96.12 325 MET A CA 1
ATOM 2475 C C . MET A 1 325 ? -3.486 -5.637 -13.891 1 96.12 325 MET A C 1
ATOM 2477 O O . MET A 1 325 ? -3.314 -4.719 -14.695 1 96.12 325 MET A O 1
ATOM 2481 N N . THR A 1 326 ? -2.605 -6.086 -13.172 1 98.44 326 THR A N 1
ATOM 2482 C CA . THR A 1 326 ? -1.196 -5.707 -13.164 1 98.44 326 THR A CA 1
ATOM 2483 C C . THR A 1 326 ? -0.304 -6.941 -13.242 1 98.44 326 THR A C 1
ATOM 2485 O O . THR A 1 326 ? -0.679 -8.016 -12.766 1 98.44 326 THR A O 1
ATOM 2488 N N . TRP A 1 327 ? 0.789 -6.84 -13.93 1 98.75 327 TRP A N 1
ATOM 2489 C CA . TRP A 1 327 ? 1.741 -7.93 -14.109 1 98.75 327 TRP A CA 1
ATOM 2490 C C . TRP A 1 327 ? 3.154 -7.488 -13.75 1 98.75 327 TRP A C 1
ATOM 2492 O O . TRP A 1 327 ? 3.553 -6.359 -14.047 1 98.75 327 TRP A O 1
ATOM 2502 N N . THR A 1 328 ? 3.877 -8.305 -13.062 1 98.88 328 THR A N 1
ATOM 2503 C CA . THR A 1 328 ? 5.301 -8.102 -12.836 1 98.88 328 THR A CA 1
ATOM 2504 C C . THR A 1 328 ? 6.066 -9.414 -12.961 1 98.88 328 THR A C 1
ATOM 2506 O O . THR A 1 328 ? 5.605 -10.453 -12.484 1 98.88 328 THR A O 1
ATOM 2509 N N . ALA A 1 329 ? 7.148 -9.406 -13.656 1 98.88 329 ALA A N 1
ATOM 2510 C CA . ALA A 1 329 ? 8.07 -10.539 -13.695 1 98.88 329 ALA A CA 1
ATOM 2511 C C . ALA A 1 329 ? 9.383 -10.211 -12.992 1 98.88 329 ALA A C 1
ATOM 2513 O O . ALA A 1 329 ? 9.875 -9.086 -13.086 1 98.88 329 ALA A O 1
ATOM 2514 N N . ALA A 1 330 ? 9.875 -11.109 -12.258 1 98.88 330 ALA A N 1
ATOM 2515 C CA . ALA A 1 330 ? 11.219 -11.047 -11.68 1 98.88 330 ALA A CA 1
ATOM 2516 C C . ALA A 1 330 ? 12.039 -12.266 -12.086 1 98.88 330 ALA A C 1
ATOM 2518 O O . ALA A 1 330 ? 11.57 -13.406 -11.969 1 98.88 330 ALA A O 1
ATOM 2519 N N . LEU A 1 331 ? 13.203 -12 -12.578 1 98.94 331 LEU A N 1
ATOM 2520 C CA . LEU A 1 331 ? 14.133 -13.07 -12.953 1 98.94 331 LEU A CA 1
ATOM 2521 C C . LEU A 1 331 ? 15.227 -13.227 -11.898 1 98.94 331 LEU A C 1
ATOM 2523 O O . LEU A 1 331 ? 15.938 -12.266 -11.594 1 98.94 331 LEU A O 1
ATOM 2527 N N . LEU A 1 332 ? 15.281 -14.438 -11.383 1 98.88 332 LEU A N 1
ATOM 2528 C CA . LEU A 1 332 ? 16.281 -14.766 -10.375 1 98.88 332 LEU A CA 1
ATOM 2529 C C . LEU A 1 332 ? 17.312 -15.75 -10.93 1 98.88 332 LEU A C 1
ATOM 2531 O O . LEU A 1 332 ? 17 -16.531 -11.836 1 98.88 332 LEU A O 1
ATOM 2535 N N . ARG A 1 333 ? 18.5 -15.695 -10.414 1 98.62 333 ARG A N 1
ATOM 2536 C CA . ARG A 1 333 ? 19.469 -16.781 -10.523 1 98.62 333 ARG A CA 1
ATOM 2537 C C . ARG A 1 333 ? 19.812 -17.344 -9.156 1 98.62 333 ARG A C 1
ATOM 2539 O O . ARG A 1 333 ? 20.312 -16.625 -8.281 1 98.62 333 ARG A O 1
ATOM 2546 N N . ILE A 1 334 ? 19.562 -18.625 -8.992 1 98.62 334 ILE A N 1
ATOM 2547 C CA . ILE A 1 334 ? 19.844 -19.25 -7.707 1 98.62 334 ILE A CA 1
ATOM 2548 C C . ILE A 1 334 ? 21.344 -19.234 -7.445 1 98.62 334 ILE A C 1
ATOM 2550 O O . ILE A 1 334 ? 22.141 -19.516 -8.344 1 98.62 334 ILE A O 1
ATOM 2554 N N . ALA A 1 335 ? 21.719 -18.891 -6.211 1 96.31 335 ALA A N 1
ATOM 2555 C CA . ALA A 1 335 ? 23.125 -18.734 -5.852 1 96.31 335 ALA A CA 1
ATOM 2556 C C . ALA A 1 335 ? 23.672 -19.984 -5.18 1 96.31 335 ALA A C 1
ATOM 2558 O O . ALA A 1 335 ? 22.906 -20.766 -4.594 1 96.31 335 ALA A O 1
ATOM 2559 N N . MET B 1 1 ? 22.109 18.438 -1.408 1 77.38 1 MET B N 1
ATOM 2560 C CA . MET B 1 1 ? 20.812 18.078 -1.984 1 77.38 1 MET B CA 1
ATOM 2561 C C . MET B 1 1 ? 20.719 16.578 -2.254 1 77.38 1 MET B C 1
ATOM 2563 O O . MET B 1 1 ? 21.562 16.031 -2.965 1 77.38 1 MET B O 1
ATOM 2567 N N . LYS B 1 2 ? 19.734 16.062 -1.594 1 81.75 2 LYS B N 1
ATOM 2568 C CA . LYS B 1 2 ? 19.547 14.625 -1.69 1 81.75 2 LYS B CA 1
ATOM 2569 C C . LYS B 1 2 ? 18.891 14.242 -3.018 1 81.75 2 LYS B C 1
ATOM 2571 O O . LYS B 1 2 ? 19.297 13.258 -3.65 1 81.75 2 LYS B O 1
ATOM 2576 N N . HIS B 1 3 ? 17.906 15.031 -3.371 1 90.12 3 HIS B N 1
ATOM 2577 C CA . HIS B 1 3 ? 17.203 14.758 -4.617 1 90.12 3 HIS B CA 1
ATOM 2578 C C . HIS B 1 3 ? 17.562 15.781 -5.691 1 90.12 3 HIS B C 1
ATOM 2580 O O . HIS B 1 3 ? 17.266 16.969 -5.543 1 90.12 3 HIS B O 1
ATOM 2586 N N . HIS B 1 4 ? 18.219 15.328 -6.773 1 89.56 4 HIS B N 1
ATOM 2587 C CA . HIS B 1 4 ? 18.656 16.219 -7.84 1 89.56 4 HIS B CA 1
ATOM 2588 C C . HIS B 1 4 ? 17.656 16.234 -8.992 1 89.56 4 HIS B C 1
ATOM 2590 O O . HIS B 1 4 ? 17.375 15.18 -9.57 1 89.56 4 HIS B O 1
ATOM 2596 N N . ARG B 1 5 ? 17.156 17.375 -9.305 1 93.94 5 ARG B N 1
ATOM 2597 C CA . ARG B 1 5 ? 16.312 17.641 -10.461 1 93.94 5 ARG B CA 1
ATOM 2598 C C . ARG B 1 5 ? 15.031 16.797 -10.406 1 93.94 5 ARG B C 1
ATOM 2600 O O . ARG B 1 5 ? 14.602 16.25 -11.422 1 93.94 5 ARG B O 1
ATOM 2607 N N . ILE B 1 6 ? 14.516 16.516 -9.195 1 97.44 6 ILE B N 1
ATOM 2608 C CA . ILE B 1 6 ? 13.164 16 -9 1 97.44 6 ILE B CA 1
ATOM 2609 C C . ILE B 1 6 ? 12.211 17.156 -8.688 1 97.44 6 ILE B C 1
ATOM 2611 O O . ILE B 1 6 ? 12.43 17.906 -7.734 1 97.44 6 ILE B O 1
ATOM 2615 N N . THR B 1 7 ? 11.195 17.281 -9.5 1 98 7 THR B N 1
ATOM 2616 C CA . THR B 1 7 ? 10.305 18.422 -9.359 1 98 7 THR B CA 1
ATOM 2617 C C . THR B 1 7 ? 8.852 17.969 -9.242 1 98 7 THR B C 1
ATOM 2619 O O . THR B 1 7 ? 8.5 16.875 -9.672 1 98 7 THR B O 1
ATOM 2622 N N . ILE B 1 8 ? 8.062 18.781 -8.555 1 98.44 8 ILE B N 1
ATOM 2623 C CA . ILE B 1 8 ? 6.605 18.688 -8.57 1 98.44 8 ILE B CA 1
ATOM 2624 C C . ILE B 1 8 ? 6.051 19.562 -9.703 1 98.44 8 ILE B C 1
ATOM 2626 O O . ILE B 1 8 ? 6.199 20.781 -9.688 1 98.44 8 ILE B O 1
ATOM 2630 N N . ASN B 1 9 ? 5.359 18.906 -10.656 1 97.88 9 ASN B N 1
ATOM 2631 C CA . ASN B 1 9 ? 4.91 19.625 -11.852 1 97.88 9 ASN B CA 1
ATOM 2632 C C . ASN B 1 9 ? 3.396 19.797 -11.859 1 97.88 9 ASN B C 1
ATOM 2634 O O . ASN B 1 9 ? 2.857 20.516 -12.703 1 97.88 9 ASN B O 1
ATOM 2638 N N . GLY B 1 10 ? 2.74 19.188 -10.953 1 98.25 10 GLY B N 1
ATOM 2639 C CA . GLY B 1 10 ? 1.302 19.312 -10.773 1 98.25 10 GLY B CA 1
ATOM 2640 C C . GLY B 1 10 ? 0.846 19 -9.359 1 98.25 10 GLY B C 1
ATOM 2641 O O . GLY B 1 10 ? 1.381 18.094 -8.719 1 98.25 10 GLY B O 1
ATOM 2642 N N . VAL B 1 11 ? -0.118 19.75 -8.883 1 98.75 11 VAL B N 1
ATOM 2643 C CA . VAL B 1 11 ? -0.735 19.531 -7.578 1 98.75 11 VAL B CA 1
ATOM 2644 C C . VAL B 1 11 ? -2.256 19.562 -7.715 1 98.75 11 VAL B C 1
ATOM 2646 O O . VAL B 1 11 ? -2.809 20.422 -8.406 1 98.75 11 VAL B O 1
ATOM 2649 N N . GLY B 1 12 ? -2.91 18.547 -7.188 1 98.88 12 GLY B N 1
ATOM 2650 C CA . GLY B 1 12 ? -4.363 18.5 -7.129 1 98.88 12 GLY B CA 1
ATOM 2651 C C . GLY B 1 12 ? -4.898 18.391 -5.715 1 98.88 12 GLY B C 1
ATOM 2652 O O . GLY B 1 12 ? -4.277 17.75 -4.859 1 98.88 12 GLY B O 1
ATOM 2653 N N . ALA B 1 13 ? -6.043 19.031 -5.449 1 98.81 13 ALA B N 1
ATOM 2654 C CA . ALA B 1 13 ? -6.672 19.047 -4.129 1 98.81 13 ALA B CA 1
ATOM 2655 C C . ALA B 1 13 ? -8.188 19.156 -4.246 1 98.81 13 ALA B C 1
ATOM 2657 O O . ALA B 1 13 ? -8.703 20.016 -4.949 1 98.81 13 ALA B O 1
ATOM 2658 N N . VAL B 1 14 ? -8.859 18.234 -3.594 1 98.75 14 VAL B N 1
ATOM 2659 C CA . VAL B 1 14 ? -10.32 18.203 -3.545 1 98.75 14 VAL B CA 1
ATOM 2660 C C . VAL B 1 14 ? -10.781 17.922 -2.119 1 98.75 14 VAL B C 1
ATOM 2662 O O . VAL B 1 14 ? -10.344 16.953 -1.501 1 98.75 14 VAL B O 1
ATOM 2665 N N . THR B 1 15 ? -11.633 18.75 -1.547 1 98.75 15 THR B N 1
ATOM 2666 C CA . THR B 1 15 ? -12.195 18.516 -0.223 1 98.75 15 THR B CA 1
ATOM 2667 C C . THR B 1 15 ? -13.711 18.359 -0.303 1 98.75 15 THR B C 1
ATOM 2669 O O . THR B 1 15 ? -14.328 18.719 -1.307 1 98.75 15 THR B O 1
ATOM 2672 N N . GLY B 1 16 ? -14.289 17.719 0.731 1 98.56 16 GLY B N 1
ATOM 2673 C CA . GLY B 1 16 ? -15.734 17.812 0.896 1 98.56 16 GLY B CA 1
ATOM 2674 C C . GLY B 1 16 ? -16.203 19.234 1.195 1 98.56 16 GLY B C 1
ATOM 2675 O O . GLY B 1 16 ? -15.383 20.156 1.244 1 98.56 16 GLY B O 1
ATOM 2676 N N . ASP B 1 17 ? -17.484 19.328 1.332 1 98.5 17 ASP B N 1
ATOM 2677 C CA . ASP B 1 17 ? -18.047 20.594 1.775 1 98.5 17 ASP B CA 1
ATOM 2678 C C . ASP B 1 17 ? -17.797 20.828 3.264 1 98.5 17 ASP B C 1
ATOM 2680 O O . ASP B 1 17 ? -17.781 19.875 4.047 1 98.5 17 ASP B O 1
ATOM 2684 N N . LEU B 1 18 ? -17.656 22.094 3.621 1 98.5 18 LEU B N 1
ATOM 2685 C CA . LEU B 1 18 ? -17.391 22.391 5.023 1 98.5 18 LEU B CA 1
ATOM 2686 C C . LEU B 1 18 ? -18.656 22.266 5.859 1 98.5 18 LEU B C 1
ATOM 2688 O O . LEU B 1 18 ? -19.688 22.844 5.527 1 98.5 18 LEU B O 1
ATOM 2692 N N . ALA B 1 19 ? -18.547 21.469 6.836 1 98.06 19 ALA B N 1
ATOM 2693 C CA . ALA B 1 19 ? -19.578 21.344 7.855 1 98.06 19 ALA B CA 1
ATOM 2694 C C . ALA B 1 19 ? -19.188 22.062 9.141 1 98.06 19 ALA B C 1
ATOM 2696 O O . ALA B 1 19 ? -18.188 21.703 9.773 1 98.06 19 ALA B O 1
ATOM 2697 N N . PRO B 1 20 ? -19.969 23 9.57 1 98.12 20 PRO B N 1
ATOM 2698 C CA . PRO B 1 20 ? -19.625 23.75 10.789 1 98.12 20 PRO B CA 1
ATOM 2699 C C . PRO B 1 20 ? -19.672 22.875 12.039 1 98.12 20 PRO B C 1
ATOM 2701 O O . PRO B 1 20 ? -20.547 22.031 12.18 1 98.12 20 PRO B O 1
ATOM 2704 N N . VAL B 1 21 ? -18.703 23.156 12.883 1 97.44 21 VAL B N 1
ATOM 2705 C CA . VAL B 1 21 ? -18.641 22.422 14.141 1 97.44 21 VAL B CA 1
ATOM 2706 C C . VAL B 1 21 ? -19.906 22.672 14.953 1 97.44 21 VAL B C 1
ATOM 2708 O O . VAL B 1 21 ? -20.359 21.781 15.688 1 97.44 21 VAL B O 1
ATOM 2711 N N . ALA B 1 22 ? -20.484 23.828 14.836 1 97.75 22 ALA B N 1
ATOM 2712 C CA . ALA B 1 22 ? -21.703 24.188 15.547 1 97.75 22 ALA B CA 1
ATOM 2713 C C . ALA B 1 22 ? -22.812 23.156 15.289 1 97.75 22 ALA B C 1
ATOM 2715 O O . ALA B 1 22 ? -23.578 22.844 16.188 1 97.75 22 ALA B O 1
ATOM 2716 N N . ASP B 1 23 ? -22.891 22.703 14.07 1 97.62 23 ASP B N 1
ATOM 2717 C CA . ASP B 1 23 ? -23.906 21.719 13.727 1 97.62 23 ASP B CA 1
ATOM 2718 C C . ASP B 1 23 ? -23.703 20.422 14.508 1 97.62 23 ASP B C 1
ATOM 2720 O O . ASP B 1 23 ? -24.656 19.812 14.984 1 97.62 23 ASP B O 1
ATOM 2724 N N . ALA B 1 24 ? -22.453 20.031 14.625 1 97.5 24 ALA B N 1
ATOM 2725 C CA . ALA B 1 24 ? -22.125 18.812 15.367 1 97.5 24 ALA B CA 1
ATOM 2726 C C . ALA B 1 24 ? -22.422 18.984 16.859 1 97.5 24 ALA B C 1
ATOM 2728 O O . ALA B 1 24 ? -22.891 18.047 17.516 1 97.5 24 ALA B O 1
ATOM 2729 N N . ILE B 1 25 ? -22.109 20.141 17.375 1 98 25 ILE B N 1
ATOM 2730 C CA . ILE B 1 25 ? -22.391 20.438 18.766 1 98 25 ILE B CA 1
ATOM 2731 C C . ILE B 1 25 ? -23.891 20.406 19.016 1 98 25 ILE B C 1
ATOM 2733 O O . ILE B 1 25 ? -24.359 19.766 19.969 1 98 25 ILE B O 1
ATOM 2737 N N . ASN B 1 26 ? -24.656 21.047 18.141 1 97.88 26 ASN B N 1
ATOM 2738 C CA . ASN B 1 26 ? -26.109 21.156 18.297 1 97.88 26 ASN B CA 1
ATOM 2739 C C . ASN B 1 26 ? -26.781 19.781 18.25 1 97.88 26 ASN B C 1
ATOM 2741 O O . ASN B 1 26 ? -27.797 19.578 18.906 1 97.88 26 ASN B O 1
ATOM 2745 N N . THR B 1 27 ? -26.234 18.859 17.547 1 96.56 27 THR B N 1
ATOM 2746 C CA . THR B 1 27 ? -26.828 17.531 17.406 1 96.56 27 THR B CA 1
ATOM 2747 C C . THR B 1 27 ? -26.219 16.578 18.422 1 96.56 27 THR B C 1
ATOM 2749 O O . THR B 1 27 ? -26.547 15.383 18.438 1 96.56 27 THR B O 1
ATOM 2752 N N . GLY B 1 28 ? -25.25 17.031 19.203 1 95.81 28 GLY B N 1
ATOM 2753 C CA . GLY B 1 28 ? -24.688 16.234 20.281 1 95.81 28 GLY B CA 1
ATOM 2754 C C . GLY B 1 28 ? -23.547 15.336 19.828 1 95.81 28 GLY B C 1
ATOM 2755 O O . GLY B 1 28 ? -23.078 14.492 20.594 1 95.81 28 GLY B O 1
ATOM 2756 N N . ARG B 1 29 ? -23.109 15.531 18.688 1 95.12 29 ARG B N 1
ATOM 2757 C CA . ARG B 1 29 ? -22.078 14.672 18.125 1 95.12 29 ARG B CA 1
ATOM 2758 C C . ARG B 1 29 ? -20.688 15.133 18.547 1 95.12 29 ARG B C 1
ATOM 2760 O O . ARG B 1 29 ? -19.703 14.391 18.406 1 95.12 29 ARG B O 1
ATOM 2767 N N . TYR B 1 30 ? -20.562 16.266 18.984 1 95.94 30 TYR B N 1
ATOM 2768 C CA . TYR B 1 30 ? -19.297 16.844 19.406 1 95.94 30 TYR B CA 1
ATOM 2769 C C . TYR B 1 30 ? -19.484 17.734 20.625 1 95.94 30 TYR B C 1
ATOM 2771 O O . TYR B 1 30 ? -20.469 18.469 20.719 1 95.94 30 TYR B O 1
ATOM 2779 N N . SER B 1 31 ? -18.578 17.672 21.609 1 95.12 31 SER B N 1
ATOM 2780 C CA . SER B 1 31 ? -18.703 18.484 22.812 1 95.12 31 SER B CA 1
ATOM 2781 C C . SER B 1 31 ? -18.203 19.906 22.594 1 95.12 31 SER B C 1
ATOM 2783 O O . SER B 1 31 ? -17.141 20.109 22 1 95.12 31 SER B O 1
ATOM 2785 N N . PRO B 1 32 ? -18.953 20.875 23.141 1 96.19 32 PRO B N 1
ATOM 2786 C CA . PRO B 1 32 ? -18.453 22.25 23.031 1 96.19 32 PRO B CA 1
ATOM 2787 C C . PRO B 1 32 ? -17.078 22.438 23.672 1 96.19 32 PRO B C 1
ATOM 2789 O O . PRO B 1 32 ? -16.266 23.219 23.172 1 96.19 32 PRO B O 1
ATOM 2792 N N . GLU B 1 33 ? -16.844 21.766 24.719 1 96.12 33 GLU B N 1
ATOM 2793 C CA . GLU B 1 33 ? -15.555 21.844 25.406 1 96.12 33 GLU B CA 1
ATOM 2794 C C . GLU B 1 33 ? -14.422 21.344 24.516 1 96.12 33 GLU B C 1
ATOM 2796 O O . GLU B 1 33 ? -13.375 21.984 24.406 1 96.12 33 GLU B O 1
ATOM 2801 N N . GLN B 1 34 ? -14.648 20.188 23.906 1 95.25 34 GLN B N 1
ATOM 2802 C CA . GLN B 1 34 ? -13.633 19.641 23.016 1 95.25 34 GLN B CA 1
ATOM 2803 C C . GLN B 1 34 ? -13.422 20.547 21.797 1 95.25 34 GLN B C 1
ATOM 2805 O O . GLN B 1 34 ? -12.289 20.75 21.359 1 95.25 34 GLN B O 1
ATOM 2810 N N . ALA B 1 35 ? -14.508 21.062 21.266 1 96.94 35 ALA B N 1
ATOM 2811 C CA . ALA B 1 35 ? -14.422 21.953 20.125 1 96.94 35 ALA B CA 1
ATOM 2812 C C . ALA B 1 35 ? -13.555 23.172 20.438 1 96.94 35 ALA B C 1
ATOM 2814 O O . ALA B 1 35 ? -12.734 23.594 19.625 1 96.94 35 ALA B O 1
ATOM 2815 N N . ARG B 1 36 ? -13.773 23.766 21.609 1 96.88 36 ARG B N 1
ATOM 2816 C CA . ARG B 1 36 ? -13.008 24.938 22.047 1 96.88 36 ARG B CA 1
ATOM 2817 C C . ARG B 1 36 ? -11.547 24.578 22.266 1 96.88 36 ARG B C 1
ATOM 2819 O O . ARG B 1 36 ? -10.648 25.297 21.812 1 96.88 36 ARG B O 1
ATOM 2826 N N . ARG B 1 37 ? -11.344 23.5 22.891 1 96.94 37 ARG B N 1
ATOM 2827 C CA . ARG B 1 37 ? -9.984 23.047 23.188 1 96.94 37 ARG B CA 1
ATOM 2828 C C . ARG B 1 37 ? -9.203 22.797 21.906 1 96.94 37 ARG B C 1
ATOM 2830 O O . ARG B 1 37 ? -8.047 23.219 21.781 1 96.94 37 ARG B O 1
ATOM 2837 N N . ASN B 1 38 ? -9.852 22.125 20.938 1 97.19 38 ASN B N 1
ATOM 2838 C CA . ASN B 1 38 ? -9.203 21.781 19.672 1 97.19 38 ASN B CA 1
ATOM 2839 C C . ASN B 1 38 ? -9.203 22.953 18.703 1 97.19 38 ASN B C 1
ATOM 2841 O O . ASN B 1 38 ? -8.5 22.922 17.688 1 97.19 38 ASN B O 1
ATOM 2845 N N . GLN B 1 39 ? -9.961 23.984 19.031 1 97.94 39 GLN B N 1
ATOM 2846 C CA . GLN B 1 39 ? -10.117 25.172 18.203 1 97.94 39 GLN B CA 1
ATOM 2847 C C . GLN B 1 39 ? -10.648 24.797 16.812 1 97.94 39 GLN B C 1
ATOM 2849 O O . GLN B 1 39 ? -10.172 25.328 15.805 1 97.94 39 GLN B O 1
ATOM 2854 N N . GLN B 1 40 ? -11.562 23.812 16.797 1 97.31 40 GLN B N 1
ATOM 2855 C CA . GLN B 1 40 ? -12.141 23.328 15.547 1 97.31 40 GLN B CA 1
ATOM 2856 C C . GLN B 1 40 ? -13.297 24.219 15.102 1 97.31 40 GLN B C 1
ATOM 2858 O O . GLN B 1 40 ? -14.234 24.453 15.875 1 97.31 40 GLN B O 1
ATOM 2863 N N . SER B 1 41 ? -13.25 24.656 13.859 1 98.12 41 SER B N 1
ATOM 2864 C CA . SER B 1 41 ? -14.328 25.516 13.359 1 98.12 41 SER B CA 1
ATOM 2865 C C . SER B 1 41 ? -15.25 24.75 12.422 1 98.12 41 SER B C 1
ATOM 2867 O O . SER B 1 41 ? -16.453 25 12.383 1 98.12 41 SER B O 1
ATOM 2869 N N . SER B 1 42 ? -14.727 23.859 11.633 1 98.62 42 SER B N 1
ATOM 2870 C CA . SER B 1 42 ? -15.453 23.047 10.664 1 98.62 42 SER B CA 1
ATOM 2871 C C . SER B 1 42 ? -14.648 21.812 10.273 1 98.62 42 SER B C 1
ATOM 2873 O O . SER B 1 42 ? -13.523 21.625 10.734 1 98.62 42 SER B O 1
ATOM 2875 N N . VAL B 1 43 ? -15.289 20.922 9.555 1 98.62 43 VAL B N 1
ATOM 2876 C CA . VAL B 1 43 ? -14.625 19.797 8.914 1 98.62 43 VAL B CA 1
ATOM 2877 C C . VAL B 1 43 ? -15.148 19.625 7.492 1 98.62 43 VAL B C 1
ATOM 2879 O O . VAL B 1 43 ? -16.281 20 7.195 1 98.62 43 VAL B O 1
ATOM 2882 N N . ALA B 1 44 ? -14.328 19.125 6.59 1 98.88 44 ALA B N 1
ATOM 2883 C CA . ALA B 1 44 ? -14.75 18.844 5.219 1 98.88 44 ALA B CA 1
ATOM 2884 C C . ALA B 1 44 ? -15.484 17.516 5.133 1 98.88 44 ALA B C 1
ATOM 2886 O O . ALA B 1 44 ? -14.961 16.484 5.562 1 98.88 44 ALA B O 1
ATOM 2887 N N . VAL B 1 45 ? -16.703 17.531 4.527 1 98.56 45 VAL B N 1
ATOM 2888 C CA . VAL B 1 45 ? -17.5 16.312 4.508 1 98.56 45 VAL B CA 1
ATOM 2889 C C . VAL B 1 45 ? -18 16.047 3.09 1 98.56 45 VAL B C 1
ATOM 2891 O O . VAL B 1 45 ? -18.547 16.938 2.438 1 98.56 45 VAL B O 1
ATOM 2894 N N . ALA B 1 46 ? -17.75 14.82 2.588 1 97.81 46 ALA B N 1
ATOM 2895 C CA . ALA B 1 46 ? -18.25 14.352 1.297 1 97.81 46 ALA B CA 1
ATOM 2896 C C . ALA B 1 46 ? -19.062 13.078 1.457 1 97.81 46 ALA B C 1
ATOM 2898 O O . ALA B 1 46 ? -18.609 11.984 1.115 1 97.81 46 ALA B O 1
ATOM 2899 N N . PRO B 1 47 ? -20.328 13.133 1.831 1 94.19 47 PRO B N 1
ATOM 2900 C CA . PRO B 1 47 ? -21.094 11.961 2.23 1 94.19 47 PRO B CA 1
ATOM 2901 C C . PRO B 1 47 ? -21.359 11 1.068 1 94.19 47 PRO B C 1
ATOM 2903 O O . PRO B 1 47 ? -21.547 9.805 1.282 1 94.19 47 PRO B O 1
ATOM 2906 N N . ASP B 1 48 ? -21.281 11.445 -0.158 1 93.38 48 ASP B N 1
ATOM 2907 C CA . ASP B 1 48 ? -21.672 10.586 -1.272 1 93.38 48 ASP B CA 1
ATOM 2908 C C . ASP B 1 48 ? -20.469 10.219 -2.129 1 93.38 48 ASP B C 1
ATOM 2910 O O . ASP B 1 48 ? -20.609 9.82 -3.285 1 93.38 48 ASP B O 1
ATOM 2914 N N . ARG B 1 49 ? -19.281 10.391 -1.562 1 96.19 49 ARG B N 1
ATOM 2915 C CA . ARG B 1 49 ? -18.062 10.109 -2.318 1 96.19 49 ARG B CA 1
ATOM 2916 C C . ARG B 1 49 ? -17.172 9.117 -1.572 1 96.19 49 ARG B C 1
ATOM 2918 O O . ARG B 1 49 ? -17.172 9.086 -0.341 1 96.19 49 ARG B O 1
ATOM 2925 N N . THR B 1 50 ? -16.484 8.281 -2.33 1 96.94 50 THR B N 1
ATOM 2926 C CA . THR B 1 50 ? -15.438 7.441 -1.756 1 96.94 50 THR B CA 1
ATOM 2927 C C . THR B 1 50 ? -14.078 8.133 -1.837 1 96.94 50 THR B C 1
ATOM 2929 O O . THR B 1 50 ? -13.922 9.125 -2.551 1 96.94 50 THR B O 1
ATOM 2932 N N . GLY B 1 51 ? -13.156 7.676 -1.03 1 98 51 GLY B N 1
ATOM 2933 C CA . GLY B 1 51 ? -11.789 8.18 -1.096 1 98 51 GLY B CA 1
ATOM 2934 C C . GLY B 1 51 ? -11.203 8.125 -2.492 1 98 51 GLY B C 1
ATOM 2935 O O . GLY B 1 51 ? -10.758 9.148 -3.023 1 98 51 GLY B O 1
ATOM 2936 N N . PRO B 1 52 ? -11.25 6.949 -3.104 1 98.25 52 PRO B N 1
ATOM 2937 C CA . PRO B 1 52 ? -10.695 6.812 -4.453 1 98.25 52 PRO B CA 1
ATOM 2938 C C . PRO B 1 52 ? -11.359 7.758 -5.457 1 98.25 52 PRO B C 1
ATOM 2940 O O . PRO B 1 52 ? -10.688 8.281 -6.352 1 98.25 52 PRO B O 1
ATOM 2943 N N . GLU B 1 53 ? -12.641 8.047 -5.328 1 98 53 GLU B N 1
ATOM 2944 C CA . GLU B 1 53 ? -13.297 9 -6.211 1 98 53 GLU B CA 1
ATOM 2945 C C . GLU B 1 53 ? -12.742 10.414 -6.008 1 98 53 GLU B C 1
ATOM 2947 O O . GLU B 1 53 ? -12.508 11.133 -6.977 1 98 53 GLU B O 1
ATOM 2952 N N . LEU B 1 54 ? -12.555 10.797 -4.781 1 98.81 54 LEU B N 1
ATOM 2953 C CA . LEU B 1 54 ? -11.977 12.102 -4.488 1 98.81 54 LEU B CA 1
ATOM 2954 C C . LEU B 1 54 ? -10.547 12.195 -5.023 1 98.81 54 LEU B C 1
ATOM 2956 O O . LEU B 1 54 ? -10.156 13.219 -5.582 1 98.81 54 LEU B O 1
ATOM 2960 N N . ALA B 1 55 ? -9.805 11.102 -4.848 1 98.94 55 ALA B N 1
ATOM 2961 C CA . ALA B 1 55 ? -8.438 11.047 -5.352 1 98.94 55 ALA B CA 1
ATOM 2962 C C . ALA B 1 55 ? -8.406 11.219 -6.867 1 98.94 55 ALA B C 1
ATOM 2964 O O . ALA B 1 55 ? -7.531 11.906 -7.402 1 98.94 55 ALA B O 1
ATOM 2965 N N . ALA B 1 56 ? -9.305 10.57 -7.578 1 98.81 56 ALA B N 1
ATOM 2966 C CA . ALA B 1 56 ? -9.367 10.688 -9.031 1 98.81 56 ALA B CA 1
ATOM 2967 C C . ALA B 1 56 ? -9.625 12.125 -9.461 1 98.81 56 ALA B C 1
ATOM 2969 O O . ALA B 1 56 ? -9.016 12.609 -10.414 1 98.81 56 ALA B O 1
ATOM 2970 N N . HIS B 1 57 ? -10.5 12.781 -8.758 1 98.81 57 HIS B N 1
ATOM 2971 C CA . HIS B 1 57 ? -10.781 14.18 -9.062 1 98.81 57 HIS B CA 1
ATOM 2972 C C . HIS B 1 57 ? -9.539 15.039 -8.875 1 98.81 57 HIS B C 1
ATOM 2974 O O . HIS B 1 57 ? -9.227 15.875 -9.727 1 98.81 57 HIS B O 1
ATOM 2980 N N . ALA B 1 58 ? -8.852 14.844 -7.797 1 98.94 58 ALA B N 1
ATOM 2981 C CA . ALA B 1 58 ? -7.605 15.57 -7.555 1 98.94 58 ALA B CA 1
ATOM 2982 C C . ALA B 1 58 ? -6.555 15.234 -8.609 1 98.94 58 ALA B C 1
ATOM 2984 O O . ALA B 1 58 ? -5.793 16.094 -9.039 1 98.94 58 ALA B O 1
ATOM 2985 N N . GLY B 1 59 ? -6.508 13.945 -8.992 1 98.88 59 GLY B N 1
ATOM 2986 C CA . GLY B 1 59 ? -5.574 13.508 -10.016 1 98.88 59 GLY B CA 1
ATOM 2987 C C . GLY B 1 59 ? -5.758 14.227 -11.336 1 98.88 59 GLY B C 1
ATOM 2988 O O . GLY B 1 59 ? -4.781 14.57 -12.008 1 98.88 59 GLY B O 1
ATOM 2989 N N . HIS B 1 60 ? -7.055 14.477 -11.695 1 98.62 60 HIS B N 1
ATOM 2990 C CA . HIS B 1 60 ? -7.328 15.211 -12.922 1 98.62 60 HIS B CA 1
ATOM 2991 C C . HIS B 1 60 ? -6.719 16.609 -12.875 1 98.62 60 HIS B C 1
ATOM 2993 O O . HIS B 1 60 ? -6.184 17.094 -13.875 1 98.62 60 HIS B O 1
ATOM 2999 N N . GLN B 1 61 ? -6.746 17.234 -11.727 1 98.5 61 GLN B N 1
ATOM 3000 C CA . GLN B 1 61 ? -6.164 18.562 -11.555 1 98.5 61 GLN B CA 1
ATOM 3001 C C . GLN B 1 61 ? -4.645 18.516 -11.688 1 98.5 61 GLN B C 1
ATOM 3003 O O . GLN B 1 61 ? -4.047 19.344 -12.375 1 98.5 61 GLN B O 1
ATOM 3008 N N . ALA B 1 62 ? -4.023 17.547 -11.039 1 98.5 62 ALA B N 1
ATOM 3009 C CA . ALA B 1 62 ? -2.568 17.453 -11.016 1 98.5 62 ALA B CA 1
ATOM 3010 C C . ALA B 1 62 ? -2.016 17.156 -12.406 1 98.5 62 ALA B C 1
ATOM 3012 O O . ALA B 1 62 ? -0.9 17.562 -12.742 1 98.5 62 ALA B O 1
ATOM 3013 N N . LEU B 1 63 ? -2.811 16.438 -13.227 1 98 63 LEU B N 1
ATOM 3014 C CA . LEU B 1 63 ? -2.33 15.938 -14.508 1 98 63 LEU B CA 1
ATOM 3015 C C . LEU B 1 63 ? -2.629 16.938 -15.625 1 98 63 LEU B C 1
ATOM 3017 O O . LEU B 1 63 ? -2.389 16.641 -16.797 1 98 63 LEU B O 1
ATOM 3021 N N . ARG B 1 64 ? -3.18 18.094 -15.266 1 95.75 64 ARG B N 1
ATOM 3022 C CA . ARG B 1 64 ? -3.492 19.078 -16.297 1 95.75 64 ARG B CA 1
ATOM 3023 C C . ARG B 1 64 ? -2.25 19.438 -17.109 1 95.75 64 ARG B C 1
ATOM 3025 O O . ARG B 1 64 ? -1.244 19.875 -16.547 1 95.75 64 ARG B O 1
ATOM 3032 N N . GLY B 1 65 ? -2.258 19.203 -18.406 1 91 65 GLY B N 1
ATOM 3033 C CA . GLY B 1 65 ? -1.175 19.547 -19.312 1 91 65 GLY B CA 1
ATOM 3034 C C . GLY B 1 65 ? -0.13 18.453 -19.438 1 91 65 GLY B C 1
ATOM 3035 O O . GLY B 1 65 ? 0.841 18.594 -20.188 1 91 65 GLY B O 1
ATOM 3036 N N . PHE B 1 66 ? -0.305 17.453 -18.703 1 92.56 66 PHE B N 1
ATOM 3037 C CA . PHE B 1 66 ? 0.627 16.344 -18.781 1 92.56 66 PHE B CA 1
ATOM 3038 C C . PHE B 1 66 ? 0.153 15.305 -19.797 1 92.56 66 PHE B C 1
ATOM 3040 O O . PHE B 1 66 ? -1.025 14.945 -19.812 1 92.56 66 PHE B O 1
ATOM 3047 N N . SER B 1 67 ? 1.015 14.984 -20.734 1 88.06 67 SER B N 1
ATOM 3048 C CA . SER B 1 67 ? 0.727 13.93 -21.703 1 88.06 67 SER B CA 1
ATOM 3049 C C . SER B 1 67 ? 1.877 12.93 -21.797 1 88.06 67 SER B C 1
ATOM 3051 O O . SER B 1 67 ? 3.041 13.32 -21.906 1 88.06 67 SER B O 1
ATOM 3053 N N . GLY B 1 68 ? 1.976 11.859 -21.031 1 90.56 68 GLY B N 1
ATOM 3054 C CA . GLY B 1 68 ? 3.047 10.883 -21.109 1 90.56 68 GLY B CA 1
ATOM 3055 C C . GLY B 1 68 ? 2.797 9.656 -20.25 1 90.56 68 GLY B C 1
ATOM 3056 O O . GLY B 1 68 ? 1.753 9.547 -19.594 1 90.56 68 GLY B O 1
ATOM 3057 N N . ARG B 1 69 ? 3.715 8.805 -20.391 1 94.25 69 ARG B N 1
ATOM 3058 C CA . ARG B 1 69 ? 3.646 7.574 -19.609 1 94.25 69 ARG B CA 1
ATOM 3059 C C . ARG B 1 69 ? 4.23 7.781 -18.219 1 94.25 69 ARG B C 1
ATOM 3061 O O . ARG B 1 69 ? 5.246 8.461 -18.062 1 94.25 69 ARG B O 1
ATOM 3068 N N . LEU B 1 70 ? 3.557 7.285 -17.25 1 96.38 70 LEU B N 1
ATOM 3069 C CA . LEU B 1 70 ? 4.074 7.277 -15.883 1 96.38 70 LEU B CA 1
ATOM 3070 C C . LEU B 1 70 ? 4.836 5.988 -15.602 1 96.38 70 LEU B C 1
ATOM 3072 O O . LEU B 1 70 ? 4.391 4.902 -15.984 1 96.38 70 LEU B O 1
ATOM 3076 N N . ASP B 1 71 ? 5.93 6.117 -14.961 1 94.62 71 ASP B N 1
ATOM 3077 C CA . ASP B 1 71 ? 6.676 4.934 -14.547 1 94.62 71 ASP B CA 1
ATOM 3078 C C . ASP B 1 71 ? 6.062 4.309 -13.297 1 94.62 71 ASP B C 1
ATOM 3080 O O . ASP B 1 71 ? 6.188 3.102 -13.07 1 94.62 71 ASP B O 1
ATOM 3084 N N . LEU B 1 72 ? 5.43 5.203 -12.547 1 97.38 72 LEU B N 1
ATOM 3085 C CA . LEU B 1 72 ? 4.945 4.758 -11.242 1 97.38 72 LEU B CA 1
ATOM 3086 C C . LEU B 1 72 ? 3.725 5.562 -10.812 1 97.38 72 LEU B C 1
ATOM 3088 O O . LEU B 1 72 ? 3.734 6.793 -10.875 1 97.38 72 LEU B O 1
ATOM 3092 N N . HIS B 1 73 ? 2.658 4.895 -10.531 1 98.62 73 HIS B N 1
ATOM 3093 C CA . HIS B 1 73 ? 1.516 5.469 -9.836 1 98.62 73 HIS B CA 1
ATOM 3094 C C . HIS B 1 73 ? 1.352 4.848 -8.445 1 98.62 73 HIS B C 1
ATOM 3096 O O . HIS B 1 73 ? 1.202 3.631 -8.32 1 98.62 73 HIS B O 1
ATOM 3102 N N . LEU B 1 74 ? 1.462 5.688 -7.398 1 98.75 74 LEU B N 1
ATOM 3103 C CA . LEU B 1 74 ? 1.213 5.266 -6.023 1 98.75 74 LEU B CA 1
ATOM 3104 C C . LEU B 1 74 ? -0.066 5.902 -5.484 1 98.75 74 LEU B C 1
ATOM 3106 O O . LEU B 1 74 ? -0.207 7.125 -5.488 1 98.75 74 LEU B O 1
ATOM 3110 N N . HIS B 1 75 ? -0.977 5.059 -5.043 1 98.88 75 HIS B N 1
ATOM 3111 C CA . HIS B 1 75 ? -2.227 5.547 -4.473 1 98.88 75 HIS B CA 1
ATOM 3112 C C . HIS B 1 75 ? -2.303 5.258 -2.979 1 98.88 75 HIS B C 1
ATOM 3114 O O . HIS B 1 75 ? -2.16 4.105 -2.559 1 98.88 75 HIS B O 1
ATOM 3120 N N . ALA B 1 76 ? -2.57 6.285 -2.199 1 98.31 76 ALA B N 1
ATOM 3121 C CA . ALA B 1 76 ? -2.629 6.121 -0.749 1 98.31 76 ALA B CA 1
ATOM 3122 C C . ALA B 1 76 ? -4.062 6.25 -0.239 1 98.31 76 ALA B C 1
ATOM 3124 O O . ALA B 1 76 ? -4.781 7.172 -0.627 1 98.31 76 ALA B O 1
ATOM 3125 N N . THR B 1 77 ? -4.527 5.336 0.564 1 95.75 77 THR B N 1
ATOM 3126 C CA . THR B 1 77 ? -5.738 5.375 1.373 1 95.75 77 THR B CA 1
ATOM 3127 C C . THR B 1 77 ? -5.484 4.781 2.756 1 95.75 77 THR B C 1
ATOM 3129 O O . THR B 1 77 ? -4.844 3.736 2.881 1 95.75 77 THR B O 1
ATOM 3132 N N . ILE B 1 78 ? -5.941 5.453 3.758 1 96.75 78 ILE B N 1
ATOM 3133 C CA . ILE B 1 78 ? -5.605 4.965 5.09 1 96.75 78 ILE B CA 1
ATOM 3134 C C . ILE B 1 78 ? -6.859 4.414 5.77 1 96.75 78 ILE B C 1
ATOM 3136 O O . ILE B 1 78 ? -6.785 3.861 6.871 1 96.75 78 ILE B O 1
ATOM 3140 N N . HIS B 1 79 ? -8.031 4.66 5.137 1 95.19 79 HIS B N 1
ATOM 3141 C CA . HIS B 1 79 ? -9.32 4.176 5.621 1 95.19 79 HIS B CA 1
ATOM 3142 C C . HIS B 1 79 ? -10.023 3.328 4.566 1 95.19 79 HIS B C 1
ATOM 3144 O O . HIS B 1 79 ? -9.5 3.15 3.461 1 95.19 79 HIS B O 1
ATOM 3150 N N . ASP B 1 80 ? -11.172 2.781 4.973 1 91.62 80 ASP B N 1
ATOM 3151 C CA . ASP B 1 80 ? -11.953 1.912 4.094 1 91.62 80 ASP B CA 1
ATOM 3152 C C . ASP B 1 80 ? -12.172 2.561 2.73 1 91.62 80 ASP B C 1
ATOM 3154 O O . ASP B 1 80 ? -12.797 3.617 2.631 1 91.62 80 ASP B O 1
ATOM 3158 N N . PRO B 1 81 ? -11.711 1.874 1.667 1 93.44 81 PRO B N 1
ATOM 3159 C CA . PRO B 1 81 ? -11.758 2.51 0.349 1 93.44 81 PRO B CA 1
ATOM 3160 C C . PRO B 1 81 ? -13.094 2.301 -0.357 1 93.44 81 PRO B C 1
ATOM 3162 O O . PRO B 1 81 ? -13.25 2.672 -1.523 1 93.44 81 PRO B O 1
ATOM 3165 N N . GLY B 1 82 ? -14.078 1.652 0.265 1 92 82 GLY B N 1
ATOM 3166 C CA . GLY B 1 82 ? -15.43 1.611 -0.262 1 92 82 GLY B CA 1
ATOM 3167 C C . GLY B 1 82 ? -15.875 0.215 -0.654 1 92 82 GLY B C 1
ATOM 3168 O O . GLY B 1 82 ? -17.078 -0.059 -0.74 1 92 82 GLY B O 1
ATOM 3169 N N . LEU B 1 83 ? -14.945 -0.646 -1.002 1 93.62 83 LEU B N 1
ATOM 3170 C CA . LEU B 1 83 ? -15.266 -2.014 -1.395 1 93.62 83 LEU B CA 1
ATOM 3171 C C . LEU B 1 83 ? -14.172 -2.979 -0.949 1 93.62 83 LEU B C 1
ATOM 3173 O O . LEU B 1 83 ? -12.984 -2.641 -0.985 1 93.62 83 LEU B O 1
ATOM 3177 N N . ASP B 1 84 ? -14.633 -4.246 -0.552 1 93.62 84 ASP B N 1
ATOM 3178 C CA . ASP B 1 84 ? -13.648 -5.262 -0.187 1 93.62 84 ASP B CA 1
ATOM 3179 C C . ASP B 1 84 ? -13.086 -5.957 -1.427 1 93.62 84 ASP B C 1
ATOM 3181 O O . ASP B 1 84 ? -13.812 -6.172 -2.4 1 93.62 84 ASP B O 1
ATOM 3185 N N . PHE B 1 85 ? -11.82 -6.238 -1.384 1 94.94 85 PHE B N 1
ATOM 3186 C CA . PHE B 1 85 ? -11.125 -7.078 -2.35 1 94.94 85 PHE B CA 1
ATOM 3187 C C . PHE B 1 85 ? -11.258 -6.516 -3.758 1 94.94 85 PHE B C 1
ATOM 3189 O O . PHE B 1 85 ? -11.703 -7.215 -4.672 1 94.94 85 PHE B O 1
ATOM 3196 N N . TRP B 1 86 ? -10.898 -5.316 -3.959 1 93.62 86 TRP B N 1
ATOM 3197 C CA . TRP B 1 86 ? -10.789 -4.66 -5.258 1 93.62 86 TRP B CA 1
ATOM 3198 C C . TRP B 1 86 ? -9.562 -3.752 -5.309 1 93.62 86 TRP B C 1
ATOM 3200 O O . TRP B 1 86 ? -8.969 -3.443 -4.273 1 93.62 86 TRP B O 1
ATOM 3210 N N . SER B 1 87 ? -9.102 -3.477 -6.445 1 96.94 87 SER B N 1
ATOM 3211 C CA . SER B 1 87 ? -7.895 -2.668 -6.621 1 96.94 87 SER B CA 1
ATOM 3212 C C . SER B 1 87 ? -8.234 -1.19 -6.766 1 96.94 87 SER B C 1
ATOM 3214 O O . SER B 1 87 ? -8.414 -0.695 -7.883 1 96.94 87 SER B O 1
ATOM 3216 N N . HIS B 1 88 ? -8.164 -0.466 -5.656 1 97.31 88 HIS B N 1
ATOM 3217 C CA . HIS B 1 88 ? -8.555 0.938 -5.684 1 97.31 88 HIS B CA 1
ATOM 3218 C C . HIS B 1 88 ? -7.5 1.793 -6.379 1 97.31 88 HIS B C 1
ATOM 3220 O O . HIS B 1 88 ? -7.824 2.822 -6.977 1 97.31 88 HIS B O 1
ATOM 3226 N N . ASN B 1 89 ? -6.203 1.376 -6.324 1 98.56 89 ASN B N 1
ATOM 3227 C CA . ASN B 1 89 ? -5.191 2.076 -7.105 1 98.56 89 ASN B CA 1
ATOM 3228 C C . ASN B 1 89 ? -5.477 1.984 -8.602 1 98.56 89 ASN B C 1
ATOM 3230 O O . ASN B 1 89 ? -5.371 2.979 -9.32 1 98.56 89 ASN B O 1
ATOM 3234 N N . SER B 1 90 ? -5.871 0.786 -9.07 1 98.5 90 SER B N 1
ATOM 3235 C CA . SER B 1 90 ? -6.184 0.616 -10.484 1 98.5 90 SER B CA 1
ATOM 3236 C C . SER B 1 90 ? -7.461 1.354 -10.867 1 98.5 90 SER B C 1
ATOM 3238 O O . SER B 1 90 ? -7.602 1.827 -11.992 1 98.5 90 SER B O 1
ATOM 3240 N N . TYR B 1 91 ? -8.406 1.457 -9.914 1 98.31 91 TYR B N 1
ATOM 3241 C CA . TYR B 1 91 ? -9.602 2.256 -10.141 1 98.31 91 TYR B CA 1
ATOM 3242 C C . TYR B 1 91 ? -9.25 3.713 -10.406 1 98.31 91 TYR B C 1
ATOM 3244 O O . TYR B 1 91 ? -9.719 4.305 -11.383 1 98.31 91 TYR B O 1
ATOM 3252 N N . VAL B 1 92 ? -8.414 4.273 -9.562 1 98.81 92 VAL B N 1
ATOM 3253 C CA . VAL B 1 92 ? -8 5.66 -9.727 1 98.81 92 VAL B CA 1
ATOM 3254 C C . VAL B 1 92 ? -7.25 5.824 -11.047 1 98.81 92 VAL B C 1
ATOM 3256 O O . VAL B 1 92 ? -7.496 6.77 -11.797 1 98.81 92 VAL B O 1
ATOM 3259 N N . ALA B 1 93 ? -6.348 4.895 -11.312 1 98.75 93 ALA B N 1
ATOM 3260 C CA . ALA B 1 93 ? -5.582 4.941 -12.555 1 98.75 93 ALA B CA 1
ATOM 3261 C C . ALA B 1 93 ? -6.508 4.898 -13.773 1 98.75 93 ALA B C 1
ATOM 3263 O O . ALA B 1 93 ? -6.273 5.594 -14.758 1 98.75 93 ALA B O 1
ATOM 3264 N N . ASP B 1 94 ? -7.496 4.059 -13.695 1 98.12 94 ASP B N 1
ATOM 3265 C CA . ASP B 1 94 ? -8.453 3.949 -14.789 1 98.12 94 ASP B CA 1
ATOM 3266 C C . ASP B 1 94 ? -9.234 5.25 -14.969 1 98.12 94 ASP B C 1
ATOM 3268 O O . ASP B 1 94 ? -9.383 5.738 -16.094 1 98.12 94 ASP B O 1
ATOM 3272 N N . GLN B 1 95 ? -9.758 5.785 -13.82 1 98.25 95 GLN B N 1
ATOM 3273 C CA . GLN B 1 95 ? -10.516 7.035 -13.859 1 98.25 95 GLN B CA 1
ATOM 3274 C C . GLN B 1 95 ? -9.695 8.156 -14.492 1 98.25 95 GLN B C 1
ATOM 3276 O O . GLN B 1 95 ? -10.242 9.039 -15.156 1 98.25 95 GLN B O 1
ATOM 3281 N N . LEU B 1 96 ? -8.414 8.062 -14.336 1 98.5 96 LEU B N 1
ATOM 3282 C CA . LEU B 1 96 ? -7.516 9.094 -14.844 1 98.5 96 LEU B CA 1
ATOM 3283 C C . LEU B 1 96 ? -6.988 8.727 -16.219 1 98.5 96 LEU B C 1
ATOM 3285 O O . LEU B 1 96 ? -6.246 9.5 -16.828 1 98.5 96 LEU B O 1
ATOM 3289 N N . ARG B 1 97 ? -7.281 7.551 -16.719 1 97.12 97 ARG B N 1
ATOM 3290 C CA . ARG B 1 97 ? -6.828 7.043 -18.016 1 97.12 97 ARG B CA 1
ATOM 3291 C C . ARG B 1 97 ? -5.305 7.07 -18.109 1 97.12 97 ARG B C 1
ATOM 3293 O O . ARG B 1 97 ? -4.75 7.531 -19.109 1 97.12 97 ARG B O 1
ATOM 3300 N N . LEU B 1 98 ? -4.738 6.582 -17.062 1 97.69 98 LEU B N 1
ATOM 3301 C CA . LEU B 1 98 ? -3.283 6.637 -17 1 97.69 98 LEU B CA 1
ATOM 3302 C C . LEU B 1 98 ? -2.666 5.617 -17.953 1 97.69 98 LEU B C 1
ATOM 3304 O O . LEU B 1 98 ? -3.133 4.477 -18.031 1 97.69 98 LEU B O 1
ATOM 3308 N N . ASP B 1 99 ? -1.729 6.031 -18.734 1 95.75 99 ASP B N 1
ATOM 3309 C CA . ASP B 1 99 ? -0.72 5.133 -19.281 1 95.75 99 ASP B CA 1
ATOM 3310 C C . ASP B 1 99 ? 0.45 4.961 -18.312 1 95.75 99 ASP B C 1
ATOM 3312 O O . ASP B 1 99 ? 1.277 5.863 -18.172 1 95.75 99 ASP B O 1
ATOM 3316 N N . THR B 1 100 ? 0.469 3.838 -17.609 1 92 100 THR B N 1
ATOM 3317 C CA . THR B 1 100 ? 1.468 3.658 -16.562 1 92 100 THR B CA 1
ATOM 3318 C C . THR B 1 100 ? 2.035 2.242 -16.594 1 92 100 THR B C 1
ATOM 3320 O O . THR B 1 100 ? 1.333 1.293 -16.953 1 92 100 THR B O 1
ATOM 3323 N N . THR B 1 101 ? 3.268 2.148 -16.188 1 92.31 101 THR B N 1
ATOM 3324 C CA . THR B 1 101 ? 3.943 0.857 -16.125 1 92.31 101 THR B CA 1
ATOM 3325 C C . THR B 1 101 ? 3.561 0.095 -14.867 1 92.31 101 THR B C 1
ATOM 3327 O O . THR B 1 101 ? 3.338 -1.116 -14.906 1 92.31 101 THR B O 1
ATOM 3330 N N . MET B 1 102 ? 3.475 0.757 -13.758 1 96.81 102 MET B N 1
ATOM 3331 C CA . MET B 1 102 ? 3.211 0.16 -12.453 1 96.81 102 MET B CA 1
ATOM 3332 C C . MET B 1 102 ? 2.252 1.025 -11.641 1 96.81 102 MET B C 1
ATOM 3334 O O . MET B 1 102 ? 2.408 2.246 -11.586 1 96.81 102 MET B O 1
ATOM 3338 N N . THR B 1 103 ? 1.251 0.473 -11.109 1 98.44 103 THR B N 1
ATOM 3339 C CA . THR B 1 103 ? 0.332 1.112 -10.172 1 98.44 103 THR B CA 1
ATOM 3340 C C . THR B 1 103 ? 0.157 0.261 -8.914 1 98.44 103 THR B C 1
ATOM 3342 O O . THR B 1 103 ? -0.086 -0.944 -9.008 1 98.44 103 THR B O 1
ATOM 3345 N N . LEU B 1 104 ? 0.384 0.847 -7.734 1 98.44 104 LEU B N 1
ATOM 3346 C CA . LEU B 1 104 ? 0.295 0.181 -6.438 1 98.44 104 LEU B CA 1
ATOM 3347 C C . LEU B 1 104 ? -0.447 1.052 -5.43 1 98.44 104 LEU B C 1
ATOM 3349 O O . LEU B 1 104 ? -0.412 2.281 -5.52 1 98.44 104 LEU B O 1
ATOM 3353 N N . ALA B 1 105 ? -1.102 0.422 -4.535 1 98.31 105 ALA B N 1
ATOM 3354 C CA . ALA B 1 105 ? -1.597 1.125 -3.354 1 98.31 105 ALA B CA 1
ATOM 3355 C C . ALA B 1 105 ? -0.558 1.119 -2.236 1 98.31 105 ALA B C 1
ATOM 3357 O O . ALA B 1 105 ? 0.184 0.147 -2.074 1 98.31 105 ALA B O 1
ATOM 3358 N N . LEU B 1 106 ? -0.517 2.188 -1.545 1 97.62 106 LEU B N 1
ATOM 3359 C CA . LEU B 1 106 ? 0.407 2.369 -0.431 1 97.62 106 LEU B CA 1
ATOM 3360 C C . LEU B 1 106 ? -0.338 2.805 0.827 1 97.62 106 LEU B C 1
ATOM 3362 O O . LEU B 1 106 ? -1.309 3.562 0.749 1 97.62 106 LEU B O 1
ATOM 3366 N N . ASN B 1 107 ? 0.135 2.252 1.974 1 98.06 107 ASN B N 1
ATOM 3367 C CA . ASN B 1 107 ? -0.492 2.66 3.227 1 98.06 107 ASN B CA 1
ATOM 3368 C C . ASN B 1 107 ? 0.538 2.836 4.34 1 98.06 107 ASN B C 1
ATOM 3370 O O . ASN B 1 107 ? 1.036 1.853 4.891 1 98.06 107 ASN B O 1
ATOM 3374 N N . GLY B 1 108 ? 0.977 3.961 4.598 1 98 108 GLY B N 1
ATOM 3375 C CA . GLY B 1 108 ? 1.722 4.418 5.758 1 98 108 GLY B CA 1
ATOM 3376 C C . GLY B 1 108 ? 0.9 5.293 6.688 1 98 108 GLY B C 1
ATOM 3377 O O . GLY B 1 108 ? 1.434 6.203 7.324 1 98 108 GLY B O 1
ATOM 3378 N N . MET B 1 109 ? -0.406 5.016 6.598 1 98.25 109 MET B N 1
ATOM 3379 C CA . MET B 1 109 ? -1.373 5.82 7.344 1 98.25 109 MET B CA 1
ATOM 3380 C C . MET B 1 109 ? -1.232 7.297 6.996 1 98.25 109 MET B C 1
ATOM 3382 O O . MET B 1 109 ? -1.092 7.656 5.828 1 98.25 109 MET B O 1
ATOM 3386 N N . SER B 1 110 ? -1.423 8.195 7.91 1 98.5 110 SER B N 1
ATOM 3387 C CA . SER B 1 110 ? -1.452 9.625 7.602 1 98.5 110 SER B CA 1
ATOM 3388 C C . SER B 1 110 ? -0.12 10.094 7.027 1 98.5 110 SER B C 1
ATOM 3390 O O . SER B 1 110 ? -0.017 11.211 6.516 1 98.5 110 SER B O 1
ATOM 3392 N N . ASN B 1 111 ? 0.906 9.281 7.082 1 98.62 111 ASN B N 1
ATOM 3393 C CA . ASN B 1 111 ? 2.23 9.594 6.555 1 98.62 111 ASN B CA 1
ATOM 3394 C C . ASN B 1 111 ? 2.385 9.117 5.113 1 98.62 111 ASN B C 1
ATOM 3396 O O . ASN B 1 111 ? 3.451 9.273 4.516 1 98.62 111 ASN B O 1
ATOM 3400 N N . SER B 1 112 ? 1.396 8.562 4.477 1 98.5 112 SER B N 1
ATOM 3401 C CA . SER B 1 112 ? 1.483 7.812 3.229 1 98.5 112 SER B CA 1
ATOM 3402 C C . SER B 1 112 ? 1.966 8.695 2.082 1 98.5 112 SER B C 1
ATOM 3404 O O . SER B 1 112 ? 2.834 8.289 1.305 1 98.5 112 SER B O 1
ATOM 3406 N N . MET B 1 113 ? 1.433 9.898 2.002 1 98.56 113 MET B N 1
ATOM 3407 C CA . MET B 1 113 ? 1.777 10.758 0.874 1 98.56 113 MET B CA 1
ATOM 3408 C C . MET B 1 113 ? 3.23 11.211 0.958 1 98.56 113 MET B C 1
ATOM 3410 O O . MET B 1 113 ? 3.934 11.25 -0.054 1 98.56 113 MET B O 1
ATOM 3414 N N . ILE B 1 114 ? 3.709 11.516 2.123 1 98.81 114 ILE B N 1
ATOM 3415 C CA . ILE B 1 114 ? 5.062 12.039 2.268 1 98.81 114 ILE B CA 1
ATOM 3416 C C . ILE B 1 114 ? 6.074 10.906 2.15 1 98.81 114 ILE B C 1
ATOM 3418 O O . ILE B 1 114 ? 7.098 11.039 1.477 1 98.81 114 ILE B O 1
ATOM 3422 N N . ALA B 1 115 ? 5.723 9.781 2.824 1 98.62 115 ALA B N 1
ATOM 3423 C CA . ALA B 1 115 ? 6.559 8.602 2.625 1 98.62 115 ALA B CA 1
ATOM 3424 C C . ALA B 1 115 ? 6.57 8.18 1.158 1 98.62 115 ALA B C 1
ATOM 3426 O O . ALA B 1 115 ? 7.602 7.742 0.64 1 98.62 115 ALA B O 1
ATOM 3427 N N . GLY B 1 116 ? 5.395 8.297 0.519 1 98.38 116 GLY B N 1
ATOM 3428 C CA . GLY B 1 116 ? 5.297 7.996 -0.902 1 98.38 116 GLY B CA 1
ATOM 3429 C C . GLY B 1 116 ? 6.152 8.906 -1.762 1 98.38 116 GLY B C 1
ATOM 3430 O O . GLY B 1 116 ? 6.719 8.469 -2.764 1 98.38 116 GLY B O 1
ATOM 3431 N N . LEU B 1 117 ? 6.262 10.188 -1.411 1 98.31 117 LEU B N 1
ATOM 3432 C CA . LEU B 1 117 ? 7.129 11.125 -2.117 1 98.31 117 LEU B CA 1
ATOM 3433 C C . LEU B 1 117 ? 8.578 10.664 -2.066 1 98.31 117 LEU B C 1
ATOM 3435 O O . LEU B 1 117 ? 9.289 10.711 -3.078 1 98.31 117 LEU B O 1
ATOM 3439 N N . GLU B 1 118 ? 8.984 10.258 -0.876 1 97.31 118 GLU B N 1
ATOM 3440 C CA . GLU B 1 118 ? 10.352 9.781 -0.718 1 97.31 118 GLU B CA 1
ATOM 3441 C C . GLU B 1 118 ? 10.602 8.539 -1.572 1 97.31 118 GLU B C 1
ATOM 3443 O O . GLU B 1 118 ? 11.617 8.453 -2.266 1 97.31 118 GLU B O 1
ATOM 3448 N N . LEU B 1 119 ? 9.664 7.625 -1.525 1 96.25 119 LEU B N 1
ATOM 3449 C CA . LEU B 1 119 ? 9.781 6.395 -2.297 1 96.25 119 LEU B CA 1
ATOM 3450 C C . LEU B 1 119 ? 9.859 6.691 -3.791 1 96.25 119 LEU B C 1
ATOM 3452 O O . LEU B 1 119 ? 10.742 6.188 -4.484 1 96.25 119 LEU B O 1
ATOM 3456 N N . ALA B 1 120 ? 8.938 7.512 -4.266 1 96.81 120 ALA B N 1
ATOM 3457 C CA . ALA B 1 120 ? 8.875 7.852 -5.684 1 96.81 120 ALA B CA 1
ATOM 3458 C C . ALA B 1 120 ? 10.141 8.578 -6.125 1 96.81 120 ALA B C 1
ATOM 3460 O O . ALA B 1 120 ? 10.664 8.336 -7.215 1 96.81 120 ALA B O 1
ATOM 3461 N N . ALA B 1 121 ? 10.641 9.469 -5.297 1 95.88 121 ALA B N 1
ATOM 3462 C CA . ALA B 1 121 ? 11.859 10.211 -5.621 1 95.88 121 ALA B CA 1
ATOM 3463 C C . ALA B 1 121 ? 13.047 9.266 -5.777 1 95.88 121 ALA B C 1
ATOM 3465 O O . ALA B 1 121 ? 13.875 9.438 -6.676 1 95.88 121 ALA B O 1
ATOM 3466 N N . THR B 1 122 ? 13.109 8.305 -4.906 1 91.94 122 THR B N 1
ATOM 3467 C CA . THR B 1 122 ? 14.203 7.34 -4.965 1 91.94 122 THR B CA 1
ATOM 3468 C C . THR B 1 122 ? 14.109 6.496 -6.23 1 91.94 122 THR B C 1
ATOM 3470 O O . THR B 1 122 ? 15.125 6.188 -6.855 1 91.94 122 THR B O 1
ATOM 3473 N N . VAL B 1 123 ? 12.914 6.145 -6.621 1 90 123 VAL B N 1
ATOM 3474 C CA . VAL B 1 123 ? 12.688 5.359 -7.828 1 90 123 VAL B CA 1
ATOM 3475 C C . VAL B 1 123 ? 13.094 6.172 -9.055 1 90 123 VAL B C 1
ATOM 3477 O O . VAL B 1 123 ? 13.703 5.641 -9.984 1 90 123 VAL B O 1
ATOM 3480 N N . LEU B 1 124 ? 12.82 7.449 -9.023 1 92.56 124 LEU B N 1
ATOM 3481 C CA . LEU B 1 124 ? 13.039 8.32 -10.18 1 92.56 124 LEU B CA 1
ATOM 3482 C C . LEU B 1 124 ? 14.5 8.742 -10.273 1 92.56 124 LEU B C 1
ATOM 3484 O O . LEU B 1 124 ? 14.938 9.234 -11.32 1 92.56 124 LEU B O 1
ATOM 3488 N N . ALA B 1 125 ? 15.281 8.688 -9.211 1 88.25 125 ALA B N 1
ATOM 3489 C CA . ALA B 1 125 ? 16.625 9.242 -9.117 1 88.25 125 ALA B CA 1
ATOM 3490 C C . ALA B 1 125 ? 17.5 8.758 -10.273 1 88.25 125 ALA B C 1
ATOM 3492 O O . ALA B 1 125 ? 18.281 9.539 -10.836 1 88.25 125 ALA B O 1
ATOM 3493 N N . GLY B 1 126 ? 17.391 7.543 -10.734 1 79.94 126 GLY B N 1
ATOM 3494 C CA . GLY B 1 126 ? 18.25 7.047 -11.805 1 79.94 126 GLY B CA 1
ATOM 3495 C C . GLY B 1 126 ? 17.547 6.977 -13.148 1 79.94 126 GLY B C 1
ATOM 3496 O O . GLY B 1 126 ? 18.078 6.406 -14.102 1 79.94 126 GLY B O 1
ATOM 3497 N N . GLN B 1 127 ? 16.438 7.699 -13.227 1 86.44 127 GLN B N 1
ATOM 3498 C CA . GLN B 1 127 ? 15.609 7.555 -14.422 1 86.44 127 GLN B CA 1
ATOM 3499 C C . GLN B 1 127 ? 15.289 8.914 -15.039 1 86.44 127 GLN B C 1
ATOM 3501 O O . GLN B 1 127 ? 14.156 9.398 -14.93 1 86.44 127 GLN B O 1
ATOM 3506 N N . HIS B 1 128 ? 16.156 9.414 -15.875 1 86.62 128 HIS B N 1
ATOM 3507 C CA . HIS B 1 128 ? 15.992 10.727 -16.484 1 86.62 128 HIS B CA 1
ATOM 3508 C C . HIS B 1 128 ? 14.742 10.773 -17.359 1 86.62 128 HIS B C 1
ATOM 3510 O O . HIS B 1 128 ? 14.477 9.836 -18.125 1 86.62 128 HIS B O 1
ATOM 3516 N N . GLY B 1 129 ? 13.961 11.781 -17.172 1 89.5 129 GLY B N 1
ATOM 3517 C CA . GLY B 1 129 ? 12.797 12.008 -18 1 89.5 129 GLY B CA 1
ATOM 3518 C C . GLY B 1 129 ? 11.562 11.258 -17.531 1 89.5 129 GLY B C 1
ATOM 3519 O O . GLY B 1 129 ? 10.484 11.391 -18.109 1 89.5 129 GLY B O 1
ATOM 3520 N N . HIS B 1 130 ? 11.711 10.57 -16.438 1 92.38 130 HIS B N 1
ATOM 3521 C CA . HIS B 1 130 ? 10.609 9.75 -15.961 1 92.38 130 HIS B CA 1
ATOM 3522 C C . HIS B 1 130 ? 9.742 10.516 -14.969 1 92.38 130 HIS B C 1
ATOM 3524 O O . HIS B 1 130 ? 10.164 11.539 -14.438 1 92.38 130 HIS B O 1
ATOM 3530 N N . ALA B 1 131 ? 8.5 10.047 -14.844 1 97 131 ALA B N 1
ATOM 3531 C CA . ALA B 1 131 ? 7.52 10.719 -14 1 97 131 ALA B CA 1
ATOM 3532 C C . ALA B 1 131 ? 6.75 9.711 -13.141 1 97 131 ALA B C 1
ATOM 3534 O O . ALA B 1 131 ? 6.723 8.516 -13.453 1 97 131 ALA B O 1
ATOM 3535 N N . ALA B 1 132 ? 6.223 10.203 -12.039 1 98 132 ALA B N 1
ATOM 3536 C CA . ALA B 1 132 ? 5.387 9.43 -11.125 1 98 132 ALA B CA 1
ATOM 3537 C C . ALA B 1 132 ? 4.207 10.266 -10.625 1 98 132 ALA B C 1
ATOM 3539 O O . ALA B 1 132 ? 4.301 11.492 -10.531 1 98 132 ALA B O 1
ATOM 3540 N N . LEU B 1 133 ? 3.141 9.633 -10.422 1 98.81 133 LEU B N 1
ATOM 3541 C CA . LEU B 1 133 ? 1.963 10.273 -9.836 1 98.81 133 LEU B CA 1
ATOM 3542 C C . LEU B 1 133 ? 1.619 9.648 -8.484 1 98.81 133 LEU B C 1
ATOM 3544 O O . LEU B 1 133 ? 1.582 8.43 -8.352 1 98.81 133 LEU B O 1
ATOM 3548 N N . LEU B 1 134 ? 1.458 10.492 -7.496 1 98.94 134 LEU B N 1
ATOM 3549 C CA . LEU B 1 134 ? 0.915 10.07 -6.211 1 98.94 134 LEU B CA 1
ATOM 3550 C C . LEU B 1 134 ? -0.5 10.602 -6.016 1 98.94 134 LEU B C 1
ATOM 3552 O O . LEU B 1 134 ? -0.772 11.773 -6.297 1 98.94 134 LEU B O 1
ATOM 3556 N N . THR B 1 135 ? -1.389 9.773 -5.641 1 98.94 135 THR B N 1
ATOM 3557 C CA . THR B 1 135 ? -2.752 10.164 -5.297 1 98.94 135 THR B CA 1
ATOM 3558 C C . THR B 1 135 ? -3.121 9.664 -3.902 1 98.94 135 THR B C 1
ATOM 3560 O O . THR B 1 135 ? -2.564 8.68 -3.422 1 98.94 135 THR B O 1
ATOM 3563 N N . ALA B 1 136 ? -3.971 10.375 -3.225 1 98.88 136 ALA B N 1
ATOM 3564 C CA . ALA B 1 136 ? -4.531 9.984 -1.933 1 98.88 136 ALA B CA 1
ATOM 3565 C C . ALA B 1 136 ? -6 10.383 -1.831 1 98.88 136 ALA B C 1
ATOM 3567 O O . ALA B 1 136 ? -6.418 11.398 -2.4 1 98.88 136 ALA B O 1
ATOM 3568 N N . GLY B 1 137 ? -6.758 9.609 -1.189 1 98.69 137 GLY B N 1
ATOM 3569 C CA . GLY B 1 137 ? -8.156 9.922 -0.924 1 98.69 137 GLY B CA 1
ATOM 3570 C C . GLY B 1 137 ? -8.727 9.148 0.25 1 98.69 137 GLY B C 1
ATOM 3571 O O . GLY B 1 137 ? -8.578 7.93 0.329 1 98.69 137 GLY B O 1
ATOM 3572 N N . ASP B 1 138 ? -9.375 9.844 1.151 1 98.5 138 ASP B N 1
ATOM 3573 C CA . ASP B 1 138 ? -9.977 9.211 2.324 1 98.5 138 ASP B CA 1
ATOM 3574 C C . ASP B 1 138 ? -11.289 9.891 2.701 1 98.5 138 ASP B C 1
ATOM 3576 O O . ASP B 1 138 ? -11.445 11.102 2.535 1 98.5 138 ASP B O 1
ATOM 3580 N N . THR B 1 139 ? -12.172 9.117 3.133 1 98.31 139 THR B N 1
ATOM 3581 C CA . THR B 1 139 ? -13.43 9.57 3.721 1 98.31 139 THR B CA 1
ATOM 3582 C C . THR B 1 139 ? -13.695 8.859 5.043 1 98.31 139 THR B C 1
ATOM 3584 O O . THR B 1 139 ? -13.227 7.734 5.258 1 98.31 139 THR B O 1
ATOM 3587 N N . PHE B 1 140 ? -14.336 9.516 5.941 1 97.75 140 PHE B N 1
ATOM 3588 C CA . PHE B 1 140 ? -14.609 9.008 7.277 1 97.75 140 PHE B CA 1
ATOM 3589 C C . PHE B 1 140 ? -16.094 9.141 7.617 1 97.75 140 PHE B C 1
ATOM 3591 O O . PHE B 1 140 ? -16.562 10.234 7.941 1 97.75 140 PHE B O 1
ATOM 3598 N N . HIS B 1 141 ? -16.719 7.984 7.523 1 95.25 141 HIS B N 1
ATOM 3599 C CA . HIS B 1 141 ? -18.172 8.016 7.66 1 95.25 141 HIS B CA 1
ATOM 3600 C C . HIS B 1 141 ? -18.625 7.199 8.867 1 95.25 141 HIS B C 1
ATOM 3602 O O . HIS B 1 141 ? -18.062 6.141 9.156 1 95.25 141 HIS B O 1
ATOM 3608 N N . ALA B 1 142 ? -19.641 7.777 9.57 1 93.81 142 ALA B N 1
ATOM 3609 C CA . ALA B 1 142 ? -20.375 6.988 10.562 1 93.81 142 ALA B CA 1
ATOM 3610 C C . ALA B 1 142 ? -21.25 5.938 9.883 1 93.81 142 ALA B C 1
ATOM 3612 O O . ALA B 1 142 ? -21.656 6.109 8.734 1 93.81 142 ALA B O 1
ATOM 3613 N N . PRO B 1 143 ? -21.5 4.75 10.516 1 95.25 143 PRO B N 1
ATOM 3614 C CA . PRO B 1 143 ? -21.203 4.469 11.922 1 95.25 143 PRO B CA 1
ATOM 3615 C C . PRO B 1 143 ? -19.812 3.844 12.117 1 95.25 143 PRO B C 1
ATOM 3617 O O . PRO B 1 143 ? -19.359 3.688 13.25 1 95.25 143 PRO B O 1
ATOM 3620 N N . LEU B 1 144 ? -19.109 3.414 11.109 1 95.81 144 LEU B N 1
ATOM 3621 C CA . LEU B 1 144 ? -17.812 2.744 11.266 1 95.81 144 LEU B CA 1
ATOM 3622 C C . LEU B 1 144 ? -16.781 3.688 11.867 1 95.81 144 LEU B C 1
ATOM 3624 O O . LEU B 1 144 ? -16.016 3.293 12.75 1 95.81 144 LEU B O 1
ATOM 3628 N N . PHE B 1 145 ? -16.797 4.898 11.414 1 97.12 145 PHE B N 1
ATOM 3629 C CA . PHE B 1 145 ? -15.867 5.918 11.875 1 97.12 145 PHE B CA 1
ATOM 3630 C C . PHE B 1 145 ? -16.609 7.18 12.297 1 97.12 145 PHE B C 1
ATOM 3632 O O . PHE B 1 145 ? -17.156 7.898 11.461 1 97.12 145 PHE B O 1
ATOM 3639 N N . ASP B 1 146 ? -16.625 7.477 13.547 1 96.88 146 ASP B N 1
ATOM 3640 C CA . ASP B 1 146 ? -17.172 8.734 14.047 1 96.88 146 ASP B CA 1
ATOM 3641 C C . ASP B 1 146 ? -16.125 9.852 13.969 1 96.88 146 ASP B C 1
ATOM 3643 O O . ASP B 1 146 ? -15.289 9.984 14.867 1 96.88 146 ASP B O 1
ATOM 3647 N N . ARG B 1 147 ? -16.234 10.742 13 1 97.62 147 ARG B N 1
ATOM 3648 C CA . ARG B 1 147 ? -15.211 11.742 12.695 1 97.62 147 ARG B CA 1
ATOM 3649 C C . ARG B 1 147 ? -15.023 12.703 13.859 1 97.62 147 ARG B C 1
ATOM 3651 O O . ARG B 1 147 ? -14 13.391 13.953 1 97.62 147 ARG B O 1
ATOM 3658 N N . TRP B 1 148 ? -15.938 12.82 14.781 1 96.81 148 TRP B N 1
ATOM 3659 C CA . TRP B 1 148 ? -15.914 13.82 15.836 1 96.81 148 TRP B CA 1
ATOM 3660 C C . TRP B 1 148 ? -15.359 13.242 17.125 1 96.81 148 TRP B C 1
ATOM 3662 O O . TRP B 1 148 ? -14.773 13.961 17.938 1 96.81 148 TRP B O 1
ATOM 3672 N N . GLN B 1 149 ? -15.492 11.914 17.281 1 93.25 149 GLN B N 1
ATOM 3673 C CA . GLN B 1 149 ? -15.297 11.422 18.641 1 93.25 149 GLN B CA 1
ATOM 3674 C C . GLN B 1 149 ? -14.328 10.242 18.672 1 93.25 149 GLN B C 1
ATOM 3676 O O . GLN B 1 149 ? -13.828 9.867 19.734 1 93.25 149 GLN B O 1
ATOM 3681 N N . THR B 1 150 ? -14.094 9.664 17.562 1 95.25 150 THR B N 1
ATOM 3682 C CA . THR B 1 150 ? -13.32 8.43 17.516 1 95.25 150 THR B CA 1
ATOM 3683 C C . THR B 1 150 ? -11.914 8.648 18.062 1 95.25 150 THR B C 1
ATOM 3685 O O . THR B 1 150 ? -11.359 7.77 18.719 1 95.25 150 THR B O 1
ATOM 3688 N N . ASP B 1 151 ? -11.289 9.727 17.781 1 94.75 151 ASP B N 1
ATOM 3689 C CA . ASP B 1 151 ? -9.883 10.023 18.062 1 94.75 151 ASP B CA 1
ATOM 3690 C C . ASP B 1 151 ? -9.75 11.281 18.922 1 94.75 151 ASP B C 1
ATOM 3692 O O . ASP B 1 151 ? -10.102 12.383 18.469 1 94.75 151 ASP B O 1
ATOM 3696 N N . PRO B 1 152 ? -9.18 11.117 20.125 1 91 152 PRO B N 1
ATOM 3697 C CA . PRO B 1 152 ? -9.047 12.305 20.969 1 91 152 PRO B CA 1
ATOM 3698 C C . PRO B 1 152 ? -8.141 13.367 20.359 1 91 152 PRO B C 1
ATOM 3700 O O . PRO B 1 152 ? -6.988 13.086 20.031 1 91 152 PRO B O 1
ATOM 3703 N N . GLY B 1 153 ? -8.664 14.555 20.234 1 95.38 153 GLY B N 1
ATOM 3704 C CA . GLY B 1 153 ? -7.859 15.68 19.781 1 95.38 153 GLY B CA 1
ATOM 3705 C C . GLY B 1 153 ? -7.816 15.812 18.266 1 95.38 153 GLY B C 1
ATOM 3706 O O . GLY B 1 153 ? -7.168 16.719 17.734 1 95.38 153 GLY B O 1
ATOM 3707 N N . ILE B 1 154 ? -8.539 14.922 17.594 1 97.62 154 ILE B N 1
ATOM 3708 C CA . ILE B 1 154 ? -8.508 14.953 16.141 1 97.62 154 ILE B CA 1
ATOM 3709 C C . ILE B 1 154 ? -9.93 14.797 15.594 1 97.62 154 ILE B C 1
ATOM 3711 O O . ILE B 1 154 ? -10.656 13.883 15.992 1 97.62 154 ILE B O 1
ATOM 3715 N N . THR B 1 155 ? -10.391 15.719 14.773 1 98.38 155 THR B N 1
ATOM 3716 C CA . THR B 1 155 ? -11.578 15.57 13.938 1 98.38 155 THR B CA 1
ATOM 3717 C C . THR B 1 155 ? -11.18 15.266 12.492 1 98.38 155 THR B C 1
ATOM 3719 O O . THR B 1 155 ? -10.125 15.703 12.023 1 98.38 155 THR B O 1
ATOM 3722 N N . TYR B 1 156 ? -12.031 14.508 11.812 1 98.62 156 TYR B N 1
ATOM 3723 C CA . TYR B 1 156 ? -11.594 13.992 10.523 1 98.62 156 TYR B CA 1
ATOM 3724 C C . TYR B 1 156 ? -12.406 14.609 9.391 1 98.62 156 TYR B C 1
ATOM 3726 O O . TYR B 1 156 ? -13.617 14.82 9.523 1 98.62 156 TYR B O 1
ATOM 3734 N N . GLY B 1 157 ? -11.75 14.914 8.32 1 98.81 157 GLY B N 1
ATOM 3735 C CA . GLY B 1 157 ? -12.352 15.445 7.109 1 98.81 157 GLY B CA 1
ATOM 3736 C C . GLY B 1 157 ? -12.141 14.562 5.898 1 98.81 157 GLY B C 1
ATOM 3737 O O . GLY B 1 157 ? -11.266 13.695 5.902 1 98.81 157 GLY B O 1
ATOM 3738 N N . ASP B 1 158 ? -12.953 14.734 4.852 1 98.75 158 ASP B N 1
ATOM 3739 C CA . ASP B 1 158 ? -12.891 13.977 3.602 1 98.75 158 ASP B CA 1
ATOM 3740 C C . ASP B 1 158 ? -12.164 14.766 2.518 1 98.75 158 ASP B C 1
ATOM 3742 O O . ASP B 1 158 ? -12.445 15.953 2.309 1 98.75 158 ASP B O 1
ATOM 3746 N N . ALA B 1 159 ? -11.203 14.109 1.854 1 98.88 159 ALA B N 1
ATOM 3747 C CA . ALA B 1 159 ? -10.477 14.844 0.822 1 98.88 159 ALA B CA 1
ATOM 3748 C C . ALA B 1 159 ? -9.75 13.883 -0.12 1 98.88 159 ALA B C 1
ATOM 3750 O O . ALA B 1 159 ? -9.633 12.695 0.167 1 98.88 159 ALA B O 1
ATOM 3751 N N . GLY B 1 160 ? -9.406 14.352 -1.236 1 98.88 160 GLY B N 1
ATOM 3752 C CA . GLY B 1 160 ? -8.477 13.766 -2.189 1 98.88 160 GLY B CA 1
ATOM 3753 C C . GLY B 1 160 ? -7.355 14.703 -2.59 1 98.88 160 GLY B C 1
ATOM 3754 O O . GLY B 1 160 ? -7.547 15.922 -2.648 1 98.88 160 GLY B O 1
ATOM 3755 N N . ALA B 1 161 ? -6.199 14.188 -2.836 1 98.94 161 ALA B N 1
ATOM 3756 C CA . ALA B 1 161 ? -5.016 14.961 -3.221 1 98.94 161 ALA B CA 1
ATOM 3757 C C . ALA B 1 161 ? -4.191 14.211 -4.266 1 98.94 161 ALA B C 1
ATOM 3759 O O . ALA B 1 161 ? -4.324 13 -4.418 1 98.94 161 ALA B O 1
ATOM 3760 N N . ALA B 1 162 ? -3.385 14.906 -4.984 1 98.94 162 ALA B N 1
ATOM 3761 C CA . ALA B 1 162 ? -2.5 14.305 -5.977 1 98.94 162 ALA B CA 1
ATOM 3762 C C . ALA B 1 162 ? -1.276 15.18 -6.23 1 98.94 162 ALA B C 1
ATOM 3764 O O . ALA B 1 162 ? -1.351 16.406 -6.125 1 98.94 162 ALA B O 1
ATOM 3765 N N . VAL B 1 163 ? -0.175 14.555 -6.52 1 98.81 163 VAL B N 1
ATOM 3766 C CA . VAL B 1 163 ? 1.053 15.25 -6.895 1 98.81 163 VAL B CA 1
ATOM 3767 C C . VAL B 1 163 ? 1.727 14.523 -8.055 1 98.81 163 VAL B C 1
ATOM 3769 O O . VAL B 1 163 ? 1.873 13.297 -8.031 1 98.81 163 VAL B O 1
ATOM 3772 N N . LEU B 1 164 ? 2.076 15.258 -9.07 1 98.62 164 LEU B N 1
ATOM 3773 C CA . LEU B 1 164 ? 2.838 14.742 -10.203 1 98.62 164 LEU B CA 1
ATOM 3774 C C . LEU B 1 164 ? 4.32 15.062 -10.055 1 98.62 164 LEU B C 1
ATOM 3776 O O . LEU B 1 164 ? 4.699 16.234 -9.953 1 98.62 164 LEU B O 1
ATOM 3780 N N . LEU B 1 165 ? 5.164 14.039 -9.984 1 98.19 165 LEU B N 1
ATOM 3781 C CA . LEU B 1 165 ? 6.609 14.188 -9.867 1 98.19 165 LEU B CA 1
ATOM 3782 C C . LEU B 1 165 ? 7.293 13.914 -11.203 1 98.19 165 LEU B C 1
ATOM 3784 O O . LEU B 1 165 ? 6.848 13.055 -11.969 1 98.19 165 LEU B O 1
ATOM 3788 N N . HIS B 1 166 ? 8.367 14.656 -11.398 1 96.94 166 HIS B N 1
ATOM 3789 C CA . HIS B 1 166 ? 9.148 14.469 -12.617 1 96.94 166 HIS B CA 1
ATOM 3790 C C . HIS B 1 166 ? 10.641 14.586 -12.336 1 96.94 166 HIS B C 1
ATOM 3792 O O . HIS B 1 166 ? 11.07 15.445 -11.555 1 96.94 166 HIS B O 1
ATOM 3798 N N . ARG B 1 167 ? 11.398 13.688 -12.914 1 96.5 167 ARG B N 1
ATOM 3799 C CA . ARG B 1 167 ? 12.852 13.828 -12.945 1 96.5 167 ARG B CA 1
ATOM 3800 C C . ARG B 1 167 ? 13.312 14.516 -14.227 1 96.5 167 ARG B C 1
ATOM 3802 O O . ARG B 1 167 ? 12.992 14.062 -15.328 1 96.5 167 ARG B O 1
ATOM 3809 N N . ASP B 1 168 ? 14.023 15.602 -14.148 1 95.5 168 ASP B N 1
ATOM 3810 C CA . ASP B 1 168 ? 14.555 16.344 -15.289 1 95.5 168 ASP B CA 1
ATOM 3811 C C . ASP B 1 168 ? 13.438 16.797 -16.234 1 95.5 168 ASP B C 1
ATOM 3813 O O . ASP B 1 168 ? 13.508 16.562 -17.438 1 95.5 168 ASP B O 1
ATOM 3817 N N . SER B 1 169 ? 12.406 17.359 -15.609 1 92.94 169 SER B N 1
ATOM 3818 C CA . SER B 1 169 ? 11.273 17.812 -16.406 1 92.94 169 SER B CA 1
ATOM 3819 C C . SER B 1 169 ? 11.656 19 -17.281 1 92.94 169 SER B C 1
ATOM 3821 O O . SER B 1 169 ? 12.352 19.922 -16.844 1 92.94 169 SER B O 1
ATOM 3823 N N . PRO B 1 170 ? 11.211 18.984 -18.578 1 89.94 170 PRO B N 1
ATOM 3824 C CA . PRO B 1 170 ? 11.422 20.172 -19.438 1 89.94 170 PRO B CA 1
ATOM 3825 C C . PRO B 1 170 ? 10.383 21.25 -19.219 1 89.94 170 PRO B C 1
ATOM 3827 O O . PRO B 1 170 ? 10.461 22.328 -19.812 1 89.94 170 PRO B O 1
ATOM 3830 N N . HIS B 1 171 ? 9.406 21 -18.375 1 90.44 171 HIS B N 1
ATOM 3831 C CA . HIS B 1 171 ? 8.312 21.938 -18.141 1 90.44 171 HIS B CA 1
ATOM 3832 C C . HIS B 1 171 ? 8.492 22.688 -16.812 1 90.44 171 HIS B C 1
ATOM 3834 O O . HIS B 1 171 ? 9.289 22.266 -15.969 1 90.44 171 HIS B O 1
ATOM 3840 N N . ASP B 1 172 ? 7.738 23.75 -16.734 1 91.81 172 ASP B N 1
ATOM 3841 C CA . ASP B 1 172 ? 7.77 24.516 -15.492 1 91.81 172 ASP B CA 1
ATOM 3842 C C . ASP B 1 172 ? 7.266 23.672 -14.32 1 91.81 172 ASP B C 1
ATOM 3844 O O . ASP B 1 172 ? 6.328 22.891 -14.469 1 91.81 172 ASP B O 1
ATOM 3848 N N . ALA B 1 173 ? 7.93 23.875 -13.242 1 96.62 173 ALA B N 1
ATOM 3849 C CA . ALA B 1 173 ? 7.586 23.125 -12.031 1 96.62 173 ALA B CA 1
ATOM 3850 C C . ALA B 1 173 ? 6.898 24.016 -11.008 1 96.62 173 ALA B C 1
ATOM 3852 O O . ALA B 1 173 ? 7.09 25.234 -11.016 1 96.62 173 ALA B O 1
ATOM 3853 N N . VAL B 1 174 ? 6.059 23.375 -10.188 1 97.62 174 VAL B N 1
ATOM 3854 C CA . VAL B 1 174 ? 5.449 24.047 -9.047 1 97.62 174 VAL B CA 1
ATOM 3855 C C . VAL B 1 174 ? 6.469 24.172 -7.918 1 97.62 174 VAL B C 1
ATOM 3857 O O . VAL B 1 174 ? 6.531 25.203 -7.242 1 97.62 174 VAL B O 1
ATOM 3860 N N . ALA B 1 175 ? 7.27 23.141 -7.727 1 98.5 175 ALA B N 1
ATOM 3861 C CA . ALA B 1 175 ? 8.273 23.094 -6.672 1 98.5 175 ALA B CA 1
ATOM 3862 C C . ALA B 1 175 ? 9.367 22.078 -7 1 98.5 175 ALA B C 1
ATOM 3864 O O . ALA B 1 175 ? 9.195 21.219 -7.871 1 98.5 175 ALA B O 1
ATOM 3865 N N . GLU B 1 176 ? 10.484 22.281 -6.387 1 98.25 176 GLU B N 1
ATOM 3866 C CA . GLU B 1 176 ? 11.555 21.297 -6.395 1 98.25 176 GLU B CA 1
ATOM 3867 C C . GLU B 1 176 ? 11.57 20.484 -5.098 1 98.25 176 GLU B C 1
ATOM 3869 O O . GLU B 1 176 ? 11.445 21.047 -4.008 1 98.25 176 GLU B O 1
ATOM 3874 N N . LEU B 1 177 ? 11.602 19.188 -5.223 1 98.62 177 LEU B N 1
ATOM 3875 C CA . LEU B 1 177 ? 11.828 18.344 -4.059 1 98.62 177 LEU B CA 1
ATOM 3876 C C . LEU B 1 177 ? 13.32 18.25 -3.732 1 98.62 177 LEU B C 1
ATOM 3878 O O . LEU B 1 177 ? 14.086 17.625 -4.465 1 98.62 177 LEU B O 1
ATOM 3882 N N . ILE B 1 178 ? 13.719 18.781 -2.588 1 98.44 178 ILE B N 1
ATOM 3883 C CA . ILE B 1 178 ? 15.133 18.984 -2.291 1 98.44 178 ILE B CA 1
ATOM 3884 C C . ILE B 1 178 ? 15.664 17.781 -1.498 1 98.44 178 ILE B C 1
ATOM 3886 O O . ILE B 1 178 ? 16.734 17.266 -1.796 1 98.44 178 ILE B O 1
ATOM 3890 N N . ALA B 1 179 ? 14.922 17.406 -0.517 1 98.5 179 ALA B N 1
ATOM 3891 C CA . ALA B 1 179 ? 15.367 16.344 0.375 1 98.5 179 ALA B CA 1
ATOM 3892 C C . ALA B 1 179 ? 14.18 15.664 1.062 1 98.5 179 ALA B C 1
ATOM 3894 O O . ALA B 1 179 ? 13.117 16.281 1.224 1 98.5 179 ALA B O 1
ATOM 3895 N N . THR B 1 180 ? 14.328 14.438 1.385 1 98.44 180 THR B N 1
ATOM 3896 C CA . THR B 1 180 ? 13.398 13.664 2.195 1 98.44 180 THR B CA 1
ATOM 3897 C C . THR B 1 180 ? 14.148 12.867 3.266 1 98.44 180 THR B C 1
ATOM 3899 O O . THR B 1 180 ? 15.336 12.57 3.111 1 98.44 180 THR B O 1
ATOM 3902 N N . ALA B 1 181 ? 13.461 12.594 4.344 1 98.44 181 ALA B N 1
ATOM 3903 C CA . ALA B 1 181 ? 13.984 11.766 5.422 1 98.44 181 ALA B CA 1
ATOM 3904 C C . ALA B 1 181 ? 12.852 11.07 6.18 1 98.44 181 ALA B C 1
ATOM 3906 O O . ALA B 1 181 ? 11.797 11.664 6.414 1 98.44 181 ALA B O 1
ATOM 3907 N N . SER B 1 182 ? 13.109 9.789 6.57 1 98.38 182 SER B N 1
ATOM 3908 C CA . SER B 1 182 ? 12.086 9.016 7.258 1 98.38 182 SER B CA 1
ATOM 3909 C C . SER B 1 182 ? 12.625 8.414 8.555 1 98.38 182 SER B C 1
ATOM 3911 O O . SER B 1 182 ? 13.836 8.242 8.711 1 98.38 182 SER B O 1
ATOM 3913 N N . HIS B 1 183 ? 11.758 8.172 9.422 1 98.31 183 HIS B N 1
ATOM 3914 C CA . HIS B 1 183 ? 12 7.496 10.688 1 98.31 183 HIS B CA 1
ATOM 3915 C C . HIS B 1 183 ? 10.812 6.625 11.078 1 98.31 183 HIS B C 1
ATOM 3917 O O . HIS B 1 183 ? 9.664 6.938 10.742 1 98.31 183 HIS B O 1
ATOM 3923 N N . ALA B 1 184 ? 11.047 5.488 11.719 1 98.25 184 ALA B N 1
ATOM 3924 C CA . ALA B 1 184 ? 9.984 4.598 12.164 1 98.25 184 ALA B CA 1
ATOM 3925 C C . ALA B 1 184 ? 10.258 4.074 13.57 1 98.25 184 ALA B C 1
ATOM 3927 O O . ALA B 1 184 ? 11.406 3.85 13.945 1 98.25 184 ALA B O 1
ATOM 3928 N N . GLN B 1 185 ? 9.258 3.955 14.375 1 97.06 185 GLN B N 1
ATOM 3929 C CA . GLN B 1 185 ? 9.305 3.326 15.688 1 97.06 185 GLN B CA 1
ATOM 3930 C C . GLN B 1 185 ? 8.203 2.275 15.828 1 97.06 185 GLN B C 1
ATOM 3932 O O . GLN B 1 185 ? 7.254 2.463 16.594 1 97.06 185 GLN B O 1
ATOM 3937 N N . PRO B 1 186 ? 8.461 1.11 15.219 1 96.69 186 PRO B N 1
ATOM 3938 C CA . PRO B 1 186 ? 7.41 0.087 15.148 1 96.69 186 PRO B CA 1
ATOM 3939 C C . PRO B 1 186 ? 6.969 -0.395 16.531 1 96.69 186 PRO B C 1
ATOM 3941 O O . PRO B 1 186 ? 5.828 -0.831 16.703 1 96.69 186 PRO B O 1
ATOM 3944 N N . CYS B 1 187 ? 7.781 -0.258 17.547 1 94 187 CYS B N 1
ATOM 3945 C CA . CYS B 1 187 ? 7.465 -0.743 18.891 1 94 187 CYS B CA 1
ATOM 3946 C C . CYS B 1 187 ? 6.285 0.019 19.469 1 94 187 CYS B C 1
ATOM 3948 O O . CYS B 1 187 ? 5.68 -0.425 20.453 1 94 187 CYS B O 1
ATOM 3950 N N . LEU B 1 188 ? 5.906 1.145 18.844 1 94.81 188 LEU B N 1
ATOM 3951 C CA . LEU B 1 188 ? 4.82 1.972 19.359 1 94.81 188 LEU B CA 1
ATOM 3952 C C . LEU B 1 188 ? 3.516 1.676 18.641 1 94.81 188 LEU B C 1
ATOM 3954 O O . LEU B 1 188 ? 2.488 2.299 18.906 1 94.81 188 LEU B O 1
ATOM 3958 N N . GLU B 1 189 ? 3.479 0.697 17.703 1 95.62 189 GLU B N 1
ATOM 3959 C CA . GLU B 1 189 ? 2.287 0.433 16.906 1 95.62 189 GLU B CA 1
ATOM 3960 C C . GLU B 1 189 ? 1.106 0.038 17.781 1 95.62 189 GLU B C 1
ATOM 3962 O O . GLU B 1 189 ? -0.042 0.365 17.469 1 95.62 189 GLU B O 1
ATOM 3967 N N . GLY B 1 190 ? 1.307 -0.562 18.984 1 94.69 190 GLY B N 1
ATOM 3968 C CA . GLY B 1 190 ? 0.275 -1.009 19.906 1 94.69 190 GLY B CA 1
ATOM 3969 C C . GLY B 1 190 ? -0.59 0.124 20.422 1 94.69 190 GLY B C 1
ATOM 3970 O O . GLY B 1 190 ? -1.722 -0.102 20.859 1 94.69 190 GLY B O 1
ATOM 3971 N N . LEU B 1 191 ? -0.043 1.353 20.328 1 94.75 191 LEU B N 1
ATOM 3972 C CA . LEU B 1 191 ? -0.776 2.543 20.75 1 94.75 191 LEU B CA 1
ATOM 3973 C C . LEU B 1 191 ? -2.111 2.643 20.016 1 94.75 191 LEU B C 1
ATOM 3975 O O . LEU B 1 191 ? -3.115 3.059 20.609 1 94.75 191 LEU B O 1
ATOM 3979 N N . HIS B 1 192 ? -2.186 2.199 18.766 1 94.94 192 HIS B N 1
ATOM 3980 C CA . HIS B 1 192 ? -3.369 2.395 17.938 1 94.94 192 HIS B CA 1
ATOM 3981 C C . HIS B 1 192 ? -4.152 1.095 17.781 1 94.94 192 HIS B C 1
ATOM 3983 O O . HIS B 1 192 ? -5.266 1.097 17.25 1 94.94 192 HIS B O 1
ATOM 3989 N N . ARG B 1 193 ? -3.627 -0.007 18.188 1 94.12 193 ARG B N 1
ATOM 3990 C CA . ARG B 1 193 ? -4.293 -1.306 18.141 1 94.12 193 ARG B CA 1
ATOM 3991 C C . ARG B 1 193 ? -4.98 -1.609 19.469 1 94.12 193 ARG B C 1
ATOM 3993 O O . ARG B 1 193 ? -6.047 -2.232 19.5 1 94.12 193 ARG B O 1
ATOM 4000 N N . GLY B 1 194 ? -4.355 -1.158 20.562 1 92.88 194 GLY B N 1
ATOM 4001 C CA . GLY B 1 194 ? -4.836 -1.547 21.875 1 92.88 194 GLY B CA 1
ATOM 4002 C C . GLY B 1 194 ? -4.949 -3.049 22.047 1 92.88 194 GLY B C 1
ATOM 4003 O O . GLY B 1 194 ? -4.023 -3.791 21.719 1 92.88 194 GLY B O 1
ATOM 4004 N N . LYS B 1 195 ? -6.055 -3.467 22.688 1 90.88 195 LYS B N 1
ATOM 4005 C CA . LYS B 1 195 ? -6.332 -4.887 22.891 1 90.88 195 LYS B CA 1
ATOM 4006 C C . LYS B 1 195 ? -7.57 -5.316 22.109 1 90.88 195 LYS B C 1
ATOM 4008 O O . LYS B 1 195 ? -8.266 -6.258 22.5 1 90.88 195 LYS B O 1
ATOM 4013 N N . THR B 1 196 ? -7.82 -4.531 21.094 1 90.62 196 THR B N 1
ATOM 4014 C CA . THR B 1 196 ? -8.992 -4.863 20.297 1 90.62 196 THR B CA 1
ATOM 4015 C C . THR B 1 196 ? -8.852 -6.254 19.688 1 90.62 196 THR B C 1
ATOM 4017 O O . THR B 1 196 ? -7.824 -6.586 19.094 1 90.62 196 THR B O 1
ATOM 4020 N N . PRO B 1 197 ? -9.844 -7.121 19.875 1 90.38 197 PRO B N 1
ATOM 4021 C CA . PRO B 1 197 ? -9.797 -8.453 19.25 1 90.38 197 PRO B CA 1
ATOM 4022 C C . PRO B 1 197 ? -9.844 -8.398 17.734 1 90.38 197 PRO B C 1
ATOM 4024 O O . PRO B 1 197 ? -10.461 -7.5 17.156 1 90.38 197 PRO B O 1
ATOM 4027 N N . TRP B 1 198 ? -9.25 -9.383 17.109 1 91.75 198 TRP B N 1
ATOM 4028 C CA . TRP B 1 198 ? -9.305 -9.516 15.648 1 91.75 198 TRP B CA 1
ATOM 4029 C C . TRP B 1 198 ? -10.703 -9.906 15.188 1 91.75 198 TRP B C 1
ATOM 4031 O O . TRP B 1 198 ? -11.438 -10.586 15.914 1 91.75 198 TRP B O 1
ATOM 4041 N N . TYR B 1 199 ? -11.141 -9.438 14.039 1 88.31 199 TYR B N 1
ATOM 4042 C CA . TYR B 1 199 ? -12.406 -9.859 13.453 1 88.31 199 TYR B CA 1
ATOM 4043 C C . TYR B 1 199 ? -12.219 -10.352 12.023 1 88.31 199 TYR B C 1
ATOM 4045 O O . TYR B 1 199 ? -13.07 -10.125 11.164 1 88.31 199 TYR B O 1
ATOM 4053 N N . ASN B 1 200 ? -11.133 -10.977 11.727 1 84.75 200 ASN B N 1
ATOM 4054 C CA . ASN B 1 200 ? -10.781 -11.398 10.383 1 84.75 200 ASN B CA 1
ATOM 4055 C C . ASN B 1 200 ? -11.852 -12.305 9.781 1 84.75 200 ASN B C 1
ATOM 4057 O O . ASN B 1 200 ? -12.25 -13.305 10.398 1 84.75 200 ASN B O 1
ATOM 4061 N N . GLY B 1 201 ? -12.344 -11.914 8.609 1 88.31 201 GLY B N 1
ATOM 4062 C CA . GLY B 1 201 ? -13.297 -12.742 7.891 1 88.31 201 GLY B CA 1
ATOM 4063 C C . GLY B 1 201 ? -14.742 -12.477 8.273 1 88.31 201 GLY B C 1
ATOM 4064 O O . GLY B 1 201 ? -15.656 -13.094 7.738 1 88.31 201 GLY B O 1
ATOM 4065 N N . ASN B 1 202 ? -14.977 -11.586 9.234 1 93.31 202 ASN B N 1
ATOM 4066 C CA . ASN B 1 202 ? -16.344 -11.297 9.68 1 93.31 202 ASN B CA 1
ATOM 4067 C C . ASN B 1 202 ? -17.016 -10.258 8.781 1 93.31 202 ASN B C 1
ATOM 4069 O O . ASN B 1 202 ? -16.359 -9.312 8.336 1 93.31 202 ASN B O 1
ATOM 4073 N N . THR B 1 203 ? -18.312 -10.422 8.594 1 94.81 203 THR B N 1
ATOM 4074 C CA . THR B 1 203 ? -19.078 -9.453 7.82 1 94.81 203 THR B CA 1
ATOM 4075 C C . THR B 1 203 ? -19.438 -8.234 8.68 1 94.81 203 THR B C 1
ATOM 4077 O O . THR B 1 203 ? -19.766 -7.172 8.148 1 94.81 203 THR B O 1
ATOM 4080 N N . TYR B 1 204 ? -19.453 -8.406 9.953 1 94.69 204 TYR B N 1
ATOM 4081 C CA . TYR B 1 204 ? -19.641 -7.281 10.859 1 94.69 204 TYR B CA 1
ATOM 4082 C C . TYR B 1 204 ? -18.312 -6.762 11.391 1 94.69 204 TYR B C 1
ATOM 4084 O O . TYR B 1 204 ? -17.469 -7.543 11.828 1 94.69 204 TYR B O 1
ATOM 4092 N N . ARG B 1 205 ? -18.125 -5.465 11.312 1 92.06 205 ARG B N 1
ATOM 4093 C CA . ARG B 1 205 ? -17 -4.773 11.93 1 92.06 205 ARG B CA 1
ATOM 4094 C C . ARG B 1 205 ? -17.484 -3.758 12.961 1 92.06 205 ARG B C 1
ATOM 4096 O O . ARG B 1 205 ? -18.375 -2.951 12.68 1 92.06 205 ARG B O 1
ATOM 4103 N N . PRO B 1 206 ? -16.906 -3.822 14.109 1 92.38 206 PRO B N 1
ATOM 4104 C CA . PRO B 1 206 ? -17.297 -2.828 15.109 1 92.38 206 PRO B CA 1
ATOM 4105 C C . PRO B 1 206 ? -16.828 -1.419 14.766 1 92.38 206 PRO B C 1
ATOM 4107 O O . PRO B 1 206 ? -15.797 -1.256 14.117 1 92.38 206 PRO B O 1
ATOM 4110 N N . PRO B 1 207 ? -17.609 -0.392 15.203 1 95.31 207 PRO B N 1
ATOM 4111 C CA . PRO B 1 207 ? -17.094 0.975 15.047 1 95.31 207 PRO B CA 1
ATOM 4112 C C . PRO B 1 207 ? -15.688 1.15 15.602 1 95.31 207 PRO B C 1
ATOM 4114 O O . PRO B 1 207 ? -15.344 0.563 16.625 1 95.31 207 PRO B O 1
ATOM 4117 N N . ILE B 1 208 ? -14.875 1.87 14.914 1 95.88 208 ILE B N 1
ATOM 4118 C CA . ILE B 1 208 ? -13.492 2.119 15.297 1 95.88 208 ILE B CA 1
ATOM 4119 C C . ILE B 1 208 ? -13.445 3.02 16.531 1 95.88 208 ILE B C 1
ATOM 4121 O O . ILE B 1 208 ? -14.062 4.09 16.547 1 95.88 208 ILE B O 1
ATOM 4125 N N . GLN B 1 209 ? -12.719 2.625 17.531 1 94.88 209 GLN B N 1
ATOM 4126 C CA . GLN B 1 209 ? -12.664 3.342 18.797 1 94.88 209 GLN B CA 1
ATOM 4127 C C . GLN B 1 209 ? -11.219 3.668 19.188 1 94.88 209 GLN B C 1
ATOM 4129 O O . GLN B 1 209 ? -10.703 3.15 20.172 1 94.88 209 GLN B O 1
ATOM 4134 N N . LEU B 1 210 ? -10.672 4.562 18.5 1 96.5 210 LEU B N 1
ATOM 4135 C CA . LEU B 1 210 ? -9.273 4.91 18.719 1 96.5 210 LEU B CA 1
ATOM 4136 C C . LEU B 1 210 ? -9.07 5.453 20.125 1 96.5 210 LEU B C 1
ATOM 4138 O O . LEU B 1 210 ? -8.016 5.227 20.734 1 96.5 210 LEU B O 1
ATOM 4142 N N . ARG B 1 211 ? -10.031 6.223 20.641 1 94.56 211 ARG B N 1
ATOM 4143 C CA . ARG B 1 211 ? -9.961 6.742 22 1 94.56 211 ARG B CA 1
ATOM 4144 C C . ARG B 1 211 ? -9.75 5.613 23 1 94.56 211 ARG B C 1
ATOM 4146 O O . ARG B 1 211 ? -8.875 5.695 23.859 1 94.56 211 ARG B O 1
ATOM 4153 N N . HIS B 1 212 ? -10.5 4.586 22.891 1 94.94 212 HIS B N 1
ATOM 4154 C CA . HIS B 1 212 ? -10.43 3.447 23.797 1 94.94 212 HIS B CA 1
ATOM 4155 C C . HIS B 1 212 ? -9.125 2.676 23.594 1 94.94 212 HIS B C 1
ATOM 4157 O O . HIS B 1 212 ? -8.5 2.256 24.578 1 94.94 212 HIS B O 1
ATOM 4163 N N . ARG B 1 213 ? -8.75 2.484 22.328 1 95.81 213 ARG B N 1
ATOM 4164 C CA . ARG B 1 213 ? -7.52 1.76 22.016 1 95.81 213 ARG B CA 1
ATOM 4165 C C . ARG B 1 213 ? -6.312 2.455 22.641 1 95.81 213 ARG B C 1
ATOM 4167 O O . ARG B 1 213 ? -5.5 1.819 23.312 1 95.81 213 ARG B O 1
ATOM 4174 N N . LYS B 1 214 ? -6.234 3.748 22.469 1 94.56 214 LYS B N 1
ATOM 4175 C CA . LYS B 1 214 ? -5.113 4.535 22.969 1 94.56 214 LYS B CA 1
ATOM 4176 C C . LYS B 1 214 ? -5.109 4.559 24.5 1 94.56 214 LYS B C 1
ATOM 4178 O O . LYS B 1 214 ? -4.055 4.43 25.125 1 94.56 214 LYS B O 1
ATOM 4183 N N . ALA B 1 215 ? -6.25 4.734 25.109 1 93.25 215 ALA B N 1
ATOM 4184 C CA . ALA B 1 215 ? -6.355 4.746 26.562 1 93.25 215 ALA B CA 1
ATOM 4185 C C . ALA B 1 215 ? -5.867 3.428 27.156 1 93.25 215 ALA B C 1
ATOM 4187 O O . ALA B 1 215 ? -5.18 3.418 28.188 1 93.25 215 ALA B O 1
ATOM 4188 N N . HIS B 1 216 ? -6.219 2.348 26.531 1 93.19 216 HIS B N 1
ATOM 4189 C CA . HIS B 1 216 ? -5.793 1.035 27 1 93.19 216 HIS B CA 1
ATOM 4190 C C . HIS B 1 216 ? -4.273 0.904 26.969 1 93.19 216 HIS B C 1
ATOM 4192 O O . HIS B 1 216 ? -3.666 0.456 27.953 1 93.19 216 HIS B O 1
ATOM 4198 N N . TRP B 1 217 ? -3.752 1.253 25.844 1 92.44 217 TRP B N 1
ATOM 4199 C CA . TRP B 1 217 ? -2.307 1.13 25.688 1 92.44 217 TRP B CA 1
ATOM 4200 C C . TRP B 1 217 ? -1.575 2.025 26.688 1 92.44 217 TRP B C 1
ATOM 4202 O O . TRP B 1 217 ? -0.61 1.598 27.328 1 92.44 217 TRP B O 1
ATOM 4212 N N . LEU B 1 218 ? -2.018 3.281 26.859 1 90.44 218 LEU B N 1
ATOM 4213 C CA . LEU B 1 218 ? -1.386 4.242 27.766 1 90.44 218 LEU B CA 1
ATOM 4214 C C . LEU B 1 218 ? -1.506 3.793 29.219 1 90.44 218 LEU B C 1
ATOM 4216 O O . LEU B 1 218 ? -0.646 4.109 30.047 1 90.44 218 LEU B O 1
ATOM 4220 N N . GLY B 1 219 ? -2.508 3.012 29.5 1 90.44 219 GLY B N 1
ATOM 4221 C CA . GLY B 1 219 ? -2.707 2.5 30.844 1 90.44 219 GLY B CA 1
ATOM 4222 C C . GLY B 1 219 ? -1.786 1.344 31.188 1 90.44 219 GLY B C 1
ATOM 4223 O O . GLY B 1 219 ? -1.578 1.035 32.375 1 90.44 219 GLY B O 1
ATOM 4224 N N . THR B 1 220 ? -1.203 0.758 30.156 1 88.56 220 THR B N 1
ATOM 4225 C CA . THR B 1 220 ? -0.422 -0.45 30.391 1 88.56 220 THR B CA 1
ATOM 4226 C C . THR B 1 220 ? 1.041 -0.232 30.016 1 88.56 220 THR B C 1
ATOM 4228 O O . THR B 1 220 ? 1.854 -1.153 30.109 1 88.56 220 THR B O 1
ATOM 4231 N N . HIS B 1 221 ? 1.39 0.953 29.594 1 86.94 221 HIS B N 1
ATOM 4232 C CA . HIS B 1 221 ? 2.752 1.325 29.234 1 86.94 221 HIS B CA 1
ATOM 4233 C C . HIS B 1 221 ? 3.184 2.604 29.953 1 86.94 221 HIS B C 1
ATOM 4235 O O . HIS B 1 221 ? 2.432 3.152 30.75 1 86.94 221 HIS B O 1
ATOM 4241 N N . ASP B 1 222 ? 4.484 3.055 29.781 1 77.31 222 ASP B N 1
ATOM 4242 C CA . ASP B 1 222 ? 5.133 4.109 30.562 1 77.31 222 ASP B CA 1
ATOM 4243 C C . ASP B 1 222 ? 4.426 5.449 30.359 1 77.31 222 ASP B C 1
ATOM 4245 O O . ASP B 1 222 ? 5.008 6.508 30.609 1 77.31 222 ASP B O 1
ATOM 4249 N N . GLY B 1 223 ? 3.221 5.418 29.969 1 75.12 223 GLY B N 1
ATOM 4250 C CA . GLY B 1 223 ? 2.373 6.602 29.969 1 75.12 223 GLY B CA 1
ATOM 4251 C C . GLY B 1 223 ? 2.654 7.535 28.812 1 75.12 223 GLY B C 1
ATOM 4252 O O . GLY B 1 223 ? 3.52 7.258 27.984 1 75.12 223 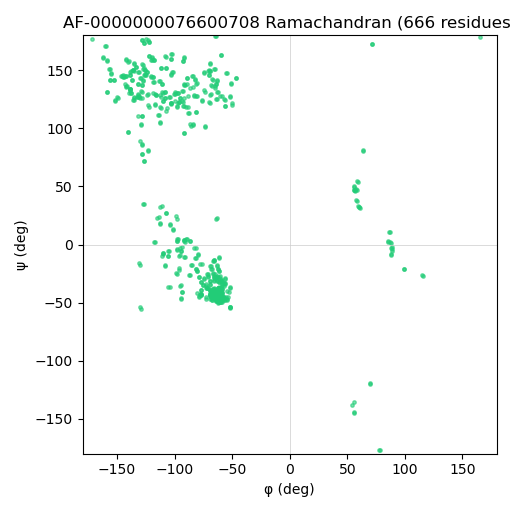GLY B O 1
ATOM 4253 N N . PRO B 1 224 ? 1.962 8.703 28.766 1 79.38 224 PRO B N 1
ATOM 4254 C CA . PRO B 1 224 ? 1.988 9.633 27.641 1 79.38 224 PRO B CA 1
ATOM 4255 C C . PRO B 1 224 ? 3.32 10.367 27.5 1 79.38 224 PRO B C 1
ATOM 4257 O O . PRO B 1 224 ? 3.723 10.734 26.391 1 79.38 224 PRO B O 1
ATOM 4260 N N . GLY B 1 225 ? 4 10.539 28.562 1 84.25 225 GLY B N 1
ATOM 4261 C CA . GLY B 1 225 ? 5.258 11.273 28.531 1 84.25 225 GLY B CA 1
ATOM 4262 C C . GLY B 1 225 ? 6.305 10.609 27.656 1 84.25 225 GLY B C 1
ATOM 4263 O O . GLY B 1 225 ? 7.02 11.289 26.906 1 84.25 225 GLY B O 1
ATOM 4264 N N . THR B 1 226 ? 6.344 9.391 27.703 1 86.75 226 THR B N 1
ATOM 4265 C CA . THR B 1 226 ? 7.316 8.648 26.906 1 86.75 226 THR B CA 1
ATOM 4266 C C . THR B 1 226 ? 7.008 8.758 25.422 1 86.75 226 THR B C 1
ATOM 4268 O O . THR B 1 226 ? 7.914 8.945 24.609 1 86.75 226 THR B O 1
ATOM 4271 N N . ILE B 1 227 ? 5.727 8.711 25.078 1 90.19 227 ILE B N 1
ATOM 4272 C CA . ILE B 1 227 ? 5.309 8.812 23.688 1 90.19 227 ILE B CA 1
ATOM 4273 C C . ILE B 1 227 ? 5.609 10.219 23.156 1 90.19 227 ILE B C 1
ATOM 4275 O O . ILE B 1 227 ? 6.078 10.375 22.031 1 90.19 227 ILE B O 1
ATOM 4279 N N . GLU B 1 228 ? 5.34 11.211 23.984 1 91.69 228 GLU B N 1
ATOM 4280 C CA . GLU B 1 228 ? 5.59 12.586 23.578 1 91.69 228 GLU B CA 1
ATOM 4281 C C . GLU B 1 228 ? 7.078 12.828 23.344 1 91.69 228 GLU B C 1
ATOM 4283 O O . GLU B 1 228 ? 7.453 13.508 22.375 1 91.69 228 GLU B O 1
ATOM 4288 N N . ALA B 1 229 ? 7.891 12.258 24.172 1 94.5 229 ALA B N 1
ATOM 4289 C CA . ALA B 1 229 ? 9.336 12.398 24.016 1 94.5 229 ALA B CA 1
ATOM 4290 C C . ALA B 1 229 ? 9.82 11.711 22.734 1 94.5 229 ALA B C 1
ATOM 4292 O O . ALA B 1 229 ? 10.672 12.242 22.016 1 94.5 229 ALA B O 1
ATOM 4293 N N . LEU B 1 230 ? 9.297 10.578 22.531 1 94.31 230 LEU B N 1
ATOM 4294 C CA . LEU B 1 230 ? 9.672 9.828 21.328 1 94.31 230 LEU B CA 1
ATOM 4295 C C . LEU B 1 230 ? 9.211 10.547 20.062 1 94.31 230 LEU B C 1
ATOM 4297 O O . LEU B 1 230 ? 9.953 10.609 19.078 1 94.31 230 LEU B O 1
ATOM 4301 N N . ASN B 1 231 ? 8 11.062 20.125 1 96.62 231 ASN B N 1
ATOM 4302 C CA . ASN B 1 231 ? 7.504 11.852 18.984 1 96.62 231 ASN B CA 1
ATOM 4303 C C . ASN B 1 231 ? 8.375 13.078 18.734 1 96.62 231 ASN B C 1
ATOM 4305 O O . ASN B 1 231 ? 8.688 13.398 17.594 1 96.62 231 ASN B O 1
ATOM 4309 N N . ALA B 1 232 ? 8.719 13.766 19.812 1 97.81 232 ALA B N 1
ATOM 4310 C CA . ALA B 1 232 ? 9.547 14.961 19.672 1 97.81 232 ALA B CA 1
ATOM 4311 C C . ALA B 1 232 ? 10.898 14.625 19.047 1 97.81 232 ALA B C 1
ATOM 4313 O O . ALA B 1 232 ? 11.375 15.352 18.172 1 97.81 232 ALA B O 1
ATOM 4314 N N . ALA B 1 233 ? 11.477 13.578 19.5 1 97.94 233 ALA B N 1
ATOM 4315 C CA . ALA B 1 233 ? 12.781 13.156 18.984 1 97.94 233 ALA B CA 1
ATOM 4316 C C . ALA B 1 233 ? 12.695 12.789 17.5 1 97.94 233 ALA B C 1
ATOM 4318 O O . ALA B 1 233 ? 13.57 13.164 16.719 1 97.94 233 ALA B O 1
ATOM 4319 N N . ALA B 1 234 ? 11.68 12.031 17.141 1 98.25 234 ALA B N 1
ATOM 4320 C CA . ALA B 1 234 ? 11.516 11.586 15.75 1 98.25 234 ALA B CA 1
ATOM 4321 C C . ALA B 1 234 ? 11.242 12.766 14.82 1 98.25 234 ALA B C 1
ATOM 4323 O O . ALA B 1 234 ? 11.828 12.852 13.742 1 98.25 234 ALA B O 1
ATOM 4324 N N . THR B 1 235 ? 10.32 13.641 15.258 1 98.62 235 THR B N 1
ATOM 4325 C CA . THR B 1 235 ? 9.984 14.836 14.5 1 98.62 235 THR B CA 1
ATOM 4326 C C . THR B 1 235 ? 11.227 15.688 14.258 1 98.62 235 THR B C 1
ATOM 4328 O O . THR B 1 235 ? 11.5 16.094 13.125 1 98.62 235 THR B O 1
ATOM 4331 N N . THR B 1 236 ? 11.969 15.852 15.305 1 98.62 236 THR B N 1
ATOM 4332 C CA . THR B 1 236 ? 13.195 16.641 15.203 1 98.62 236 THR B CA 1
ATOM 4333 C C . THR B 1 236 ? 14.211 15.961 14.297 1 98.62 236 THR B C 1
ATOM 4335 O O . THR B 1 236 ? 14.867 16.625 13.484 1 98.62 236 THR B O 1
ATOM 4338 N N . ALA B 1 237 ? 14.312 14.688 14.375 1 98.5 237 ALA B N 1
ATOM 4339 C CA . ALA B 1 237 ? 15.305 13.938 13.617 1 98.5 237 ALA B CA 1
ATOM 4340 C C . ALA B 1 237 ? 15.062 14.062 12.117 1 98.5 237 ALA B C 1
ATOM 4342 O O . ALA B 1 237 ? 16 14.32 11.352 1 98.5 237 ALA B O 1
ATOM 4343 N N . VAL B 1 238 ? 13.828 13.891 11.664 1 98.75 238 VAL B N 1
ATOM 4344 C CA . VAL B 1 238 ? 13.562 13.891 10.227 1 98.75 238 VAL B CA 1
ATOM 4345 C C . VAL B 1 238 ? 13.688 15.312 9.688 1 98.75 238 VAL B C 1
ATOM 4347 O O . VAL B 1 238 ? 14.18 15.516 8.57 1 98.75 238 VAL B O 1
ATOM 4350 N N . VAL B 1 239 ? 13.25 16.328 10.453 1 98.88 239 VAL B N 1
ATOM 4351 C CA . VAL B 1 239 ? 13.344 17.703 10.008 1 98.88 239 VAL B CA 1
ATOM 4352 C C . VAL B 1 239 ? 14.805 18.141 9.969 1 98.88 239 VAL B C 1
ATOM 4354 O O . VAL B 1 239 ? 15.25 18.766 8.992 1 98.88 239 VAL B O 1
ATOM 4357 N N . LYS B 1 240 ? 15.586 17.781 10.984 1 98.69 240 LYS B N 1
ATOM 4358 C CA . LYS B 1 240 ? 17 18.125 11.008 1 98.69 240 LYS B CA 1
ATOM 4359 C C . LYS B 1 240 ? 17.734 17.484 9.828 1 98.69 240 LYS B C 1
ATOM 4361 O O . LYS B 1 240 ? 18.625 18.078 9.242 1 98.69 240 LYS B O 1
ATOM 4366 N N . GLN B 1 241 ? 17.359 16.312 9.508 1 98.69 241 GLN B N 1
ATOM 4367 C CA . GLN B 1 241 ? 18.047 15.594 8.438 1 98.69 241 GLN B CA 1
ATOM 4368 C C . GLN B 1 241 ? 17.812 16.281 7.09 1 98.69 241 GLN B C 1
ATOM 4370 O O . GLN B 1 241 ? 18.75 16.438 6.309 1 98.69 241 GLN B O 1
ATOM 4375 N N . VAL B 1 242 ? 16.562 16.672 6.809 1 98.75 242 VAL B N 1
ATOM 4376 C CA . VAL B 1 242 ? 16.312 17.281 5.512 1 98.75 242 VAL B CA 1
ATOM 4377 C C . VAL B 1 242 ? 16.984 18.656 5.453 1 98.75 242 VAL B C 1
ATOM 4379 O O . VAL B 1 242 ? 17.469 19.078 4.395 1 98.75 242 VAL B O 1
ATOM 4382 N N . LEU B 1 243 ? 17.047 19.359 6.531 1 98.75 243 LEU B N 1
ATOM 4383 C CA . LEU B 1 243 ? 17.734 20.656 6.574 1 98.75 243 LEU B CA 1
ATOM 4384 C C . LEU B 1 243 ? 19.234 20.469 6.379 1 98.75 243 LEU B C 1
ATOM 4386 O O . LEU B 1 243 ? 19.859 21.234 5.637 1 98.75 243 LEU B O 1
ATOM 4390 N N . TYR B 1 244 ? 19.781 19.469 7.031 1 98.62 244 TYR B N 1
ATOM 4391 C CA . TYR B 1 244 ? 21.188 19.156 6.883 1 98.62 244 TYR B CA 1
ATOM 4392 C C . TYR B 1 244 ? 21.531 18.844 5.43 1 98.62 244 TYR B C 1
ATOM 4394 O O . TYR B 1 244 ? 22.5 19.375 4.879 1 98.62 244 TYR B O 1
ATOM 4402 N N . ASP B 1 245 ? 20.719 18.016 4.82 1 97.94 245 ASP B N 1
ATOM 4403 C CA . ASP B 1 245 ? 20.953 17.594 3.441 1 97.94 245 ASP B CA 1
ATOM 4404 C C . ASP B 1 245 ? 20.875 18.781 2.49 1 97.94 245 ASP B C 1
ATOM 4406 O O . ASP B 1 245 ? 21.5 18.781 1.43 1 97.94 245 ASP B O 1
ATOM 4410 N N . ALA B 1 246 ? 20.094 19.797 2.854 1 98.06 246 ALA B N 1
ATOM 4411 C CA . ALA B 1 246 ? 19.891 20.953 1.994 1 98.06 246 ALA B CA 1
ATOM 4412 C C . ALA B 1 246 ? 20.797 22.109 2.396 1 98.06 246 ALA B C 1
ATOM 4414 O O . ALA B 1 246 ? 20.812 23.156 1.753 1 98.06 246 ALA B O 1
ATOM 4415 N N . GLU B 1 247 ? 21.547 21.922 3.479 1 98.12 247 GLU B N 1
ATOM 4416 C CA . GLU B 1 247 ? 22.406 22.969 4.031 1 98.12 247 GLU B CA 1
ATOM 4417 C C . GLU B 1 247 ? 21.609 24.234 4.34 1 98.12 247 GLU B C 1
ATOM 4419 O O . GLU B 1 247 ? 21.984 25.328 3.934 1 98.12 247 GLU B O 1
ATOM 4424 N N . LEU B 1 248 ? 20.5 24 4.977 1 98.56 248 LEU B N 1
ATOM 4425 C CA . LEU B 1 248 ? 19.609 25.078 5.426 1 98.56 248 LEU B CA 1
ATOM 4426 C C . LEU B 1 248 ? 19.391 25.016 6.934 1 98.56 248 LEU B C 1
ATOM 4428 O O . LEU B 1 248 ? 19.75 24.016 7.57 1 98.56 248 LEU B O 1
ATOM 4432 N N . GLU B 1 249 ? 18.938 26.094 7.449 1 98.31 249 GLU B N 1
ATOM 4433 C CA . GLU B 1 249 ? 18.453 26.172 8.828 1 98.31 249 GLU B CA 1
ATOM 4434 C C . GLU B 1 249 ? 16.938 26.297 8.875 1 98.31 249 GLU B C 1
ATOM 4436 O O . GLU B 1 249 ? 16.297 26.656 7.887 1 98.31 249 GLU B O 1
ATOM 4441 N N . LEU B 1 250 ? 16.422 25.984 10.047 1 98.25 250 LEU B N 1
ATOM 4442 C CA . LEU B 1 250 ? 14.977 26.031 10.195 1 98.25 250 LEU B CA 1
ATOM 4443 C C . LEU B 1 250 ? 14.453 27.438 9.914 1 98.25 250 LEU B C 1
ATOM 4445 O O . LEU B 1 250 ? 13.352 27.594 9.383 1 98.25 250 LEU B O 1
ATOM 4449 N N . ASP B 1 251 ? 15.242 28.438 10.172 1 97.5 251 ASP B N 1
ATOM 4450 C CA . ASP B 1 251 ? 14.836 29.828 9.961 1 97.5 251 ASP B CA 1
ATOM 4451 C C . ASP B 1 251 ? 14.703 30.141 8.469 1 97.5 251 ASP B C 1
ATOM 4453 O O . ASP B 1 251 ? 14.078 31.125 8.086 1 97.5 251 ASP B O 1
ATOM 4457 N N . ASP B 1 252 ? 15.289 29.344 7.609 1 98.12 252 ASP B N 1
ATOM 4458 C CA . ASP B 1 252 ? 15.203 29.516 6.164 1 98.12 252 ASP B CA 1
ATOM 4459 C C . ASP B 1 252 ? 13.883 28.969 5.621 1 98.12 252 ASP B C 1
ATOM 4461 O O . ASP B 1 252 ? 13.539 29.203 4.461 1 98.12 252 ASP B O 1
ATOM 4465 N N . VAL B 1 253 ? 13.117 28.297 6.441 1 98.62 253 VAL B N 1
ATOM 4466 C CA . VAL B 1 253 ? 11.875 27.625 6.031 1 98.62 253 VAL B CA 1
ATOM 4467 C C . VAL B 1 253 ? 10.688 28.547 6.305 1 98.62 253 VAL B C 1
ATOM 4469 O O . VAL B 1 253 ? 10.492 29 7.434 1 98.62 253 VAL B O 1
ATOM 4472 N N . ARG B 1 254 ? 9.922 28.766 5.277 1 98.5 254 ARG B N 1
ATOM 4473 C CA . ARG B 1 254 ? 8.781 29.656 5.387 1 98.5 254 ARG B CA 1
ATOM 4474 C C . ARG B 1 254 ? 7.598 28.969 6.059 1 98.5 254 ARG B C 1
ATOM 4476 O O . ARG B 1 254 ? 6.906 29.578 6.883 1 98.5 254 ARG B O 1
ATOM 4483 N N . TRP B 1 255 ? 7.305 27.719 5.656 1 98.69 255 TRP B N 1
ATOM 4484 C CA . TRP B 1 255 ? 6.152 26.969 6.148 1 98.69 255 TRP B CA 1
ATOM 4485 C C . TRP B 1 255 ? 6.551 25.562 6.574 1 98.69 255 TRP B C 1
ATOM 4487 O O . TRP B 1 255 ? 7.379 24.922 5.926 1 98.69 255 TRP B O 1
ATOM 4497 N N . VAL B 1 256 ? 6.027 25.125 7.668 1 98.81 256 VAL B N 1
ATOM 4498 C CA . VAL B 1 256 ? 6.008 23.703 8.023 1 98.81 256 VAL B CA 1
ATOM 4499 C C . VAL B 1 256 ? 4.57 23.188 8.031 1 98.81 256 VAL B C 1
ATOM 4501 O O . VAL B 1 256 ? 3.76 23.609 8.859 1 98.81 256 VAL B O 1
ATOM 4504 N N . LEU B 1 257 ? 4.27 22.344 7.098 1 98.88 257 LEU B N 1
ATOM 4505 C CA . LEU B 1 257 ? 2.936 21.766 6.996 1 98.88 257 LEU B CA 1
ATOM 4506 C C . LEU B 1 257 ? 2.822 20.5 7.848 1 98.88 257 LEU B C 1
ATOM 4508 O O . LEU B 1 257 ? 3.432 19.484 7.531 1 98.88 257 LEU B O 1
ATOM 4512 N N . CYS B 1 258 ? 2.029 20.594 8.852 1 97.69 258 CYS B N 1
ATOM 4513 C CA . CYS B 1 258 ? 1.884 19.531 9.844 1 97.69 258 CYS B CA 1
ATOM 4514 C C . CYS B 1 258 ? 0.599 18.75 9.625 1 97.69 258 CYS B C 1
ATOM 4516 O O . CYS B 1 258 ? -0.309 19.219 8.938 1 97.69 258 CYS B O 1
ATOM 4518 N N . PRO B 1 259 ? 0.559 17.5 10.18 1 98.44 259 PRO B N 1
ATOM 4519 C CA . PRO B 1 259 ? -0.737 16.812 10.164 1 98.44 259 PRO B CA 1
ATOM 4520 C C . PRO B 1 259 ? -1.847 17.641 10.812 1 98.44 259 PRO B C 1
ATOM 4522 O O . PRO B 1 259 ? -1.596 18.375 11.766 1 98.44 259 PRO B O 1
ATOM 4525 N N . HIS B 1 260 ? -2.99 17.469 10.297 1 98.81 260 HIS B N 1
ATOM 4526 C CA . HIS B 1 260 ? -4.133 18.203 10.836 1 98.81 260 HIS B CA 1
ATOM 4527 C C . HIS B 1 260 ? -4.555 17.625 12.188 1 98.81 260 HIS B C 1
ATOM 4529 O O . HIS B 1 260 ? -5.191 16.578 12.25 1 98.81 260 HIS B O 1
ATOM 4535 N N . TYR B 1 261 ? -4.184 18.297 13.25 1 98.06 261 TYR B N 1
ATOM 4536 C CA . TYR B 1 261 ? -4.547 17.984 14.633 1 98.06 261 TYR B CA 1
ATOM 4537 C C . TYR B 1 261 ? -5.297 19.156 15.273 1 98.06 261 TYR B C 1
ATOM 4539 O O . TYR B 1 261 ? -5.262 20.281 14.766 1 98.06 261 TYR B O 1
ATOM 4547 N N . GLY B 1 262 ? -6.051 18.859 16.344 1 97.88 262 GLY B N 1
ATOM 4548 C CA . GLY B 1 262 ? -6.48 19.938 17.203 1 97.88 262 GLY B CA 1
ATOM 4549 C C . GLY B 1 262 ? -5.328 20.719 17.812 1 97.88 262 GLY B C 1
ATOM 4550 O O . GLY B 1 262 ? -4.195 20.234 17.844 1 97.88 262 GLY B O 1
ATOM 4551 N N . ALA B 1 263 ? -5.633 21.859 18.297 1 97.56 263 ALA B N 1
ATOM 4552 C CA . ALA B 1 263 ? -4.617 22.844 18.672 1 97.56 263 ALA B CA 1
ATOM 4553 C C . ALA B 1 263 ? -3.646 22.25 19.688 1 97.56 263 ALA B C 1
ATOM 4555 O O . ALA B 1 263 ? -2.43 22.344 19.531 1 97.56 263 ALA B O 1
ATOM 4556 N N . PRO B 1 264 ? -4.043 21.578 20.781 1 97.06 264 PRO B N 1
ATOM 4557 C CA . PRO B 1 264 ? -3.082 21.062 21.766 1 97.06 264 PRO B CA 1
ATOM 4558 C C . PRO B 1 264 ? -2.172 19.984 21.188 1 97.06 264 PRO B C 1
ATOM 4560 O O . PRO B 1 264 ? -0.972 19.953 21.469 1 97.06 264 PRO B O 1
ATOM 4563 N N . LEU B 1 265 ? -2.789 19.156 20.422 1 96.31 265 LEU B N 1
ATOM 4564 C CA . LEU B 1 265 ? -2.014 18.062 19.828 1 96.31 265 LEU B CA 1
ATOM 4565 C C . LEU B 1 265 ? -1.035 18.594 18.797 1 96.31 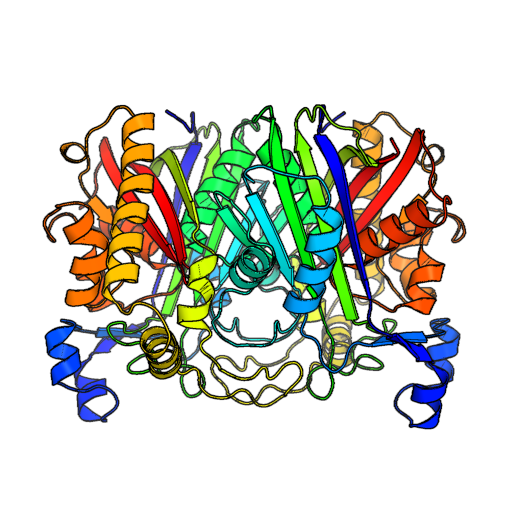265 LEU B C 1
ATOM 4567 O O . LEU B 1 265 ? 0.095 18.109 18.688 1 96.31 265 LEU B O 1
ATOM 4571 N N . ALA B 1 266 ? -1.5 19.5 17.953 1 97.81 266 ALA B N 1
ATOM 4572 C CA . ALA B 1 266 ? -0.61 20.141 16.984 1 97.81 266 ALA B CA 1
ATOM 4573 C C . ALA B 1 266 ? 0.601 20.75 17.672 1 97.81 266 ALA B C 1
ATOM 4575 O O . ALA B 1 266 ? 1.729 20.625 17.188 1 97.81 266 ALA B O 1
ATOM 4576 N N . HIS B 1 267 ? 0.345 21.422 18.734 1 97.56 267 HIS B N 1
ATOM 4577 C CA . HIS B 1 267 ? 1.426 22.047 19.5 1 97.56 267 HIS B CA 1
ATOM 4578 C C . HIS B 1 267 ? 2.396 21 20.031 1 97.56 267 HIS B C 1
ATOM 4580 O O . HIS B 1 267 ? 3.609 21.125 19.844 1 97.56 267 HIS B O 1
ATOM 4586 N N . ARG B 1 268 ? 1.939 19.969 20.609 1 95.75 268 ARG B N 1
ATOM 4587 C CA . ARG B 1 268 ? 2.762 18.984 21.297 1 95.75 268 ARG B CA 1
ATOM 4588 C C . ARG B 1 268 ? 3.543 18.141 20.297 1 95.75 268 ARG B C 1
ATOM 4590 O O . ARG B 1 268 ? 4.676 17.734 20.562 1 95.75 268 ARG B O 1
ATOM 4597 N N . HIS B 1 269 ? 2.906 17.859 19.141 1 96.12 269 HIS B N 1
ATOM 4598 C CA . HIS B 1 269 ? 3.492 16.875 18.25 1 96.12 269 HIS B CA 1
ATOM 4599 C C . HIS B 1 269 ? 4.332 17.547 17.156 1 96.12 269 HIS B C 1
ATOM 4601 O O . HIS B 1 269 ? 5.207 16.906 16.562 1 96.12 269 HIS B O 1
ATOM 4607 N N . CYS B 1 270 ? 4.105 18.781 16.906 1 97.56 270 CYS B N 1
ATOM 4608 C CA . CYS B 1 270 ? 4.785 19.391 15.773 1 97.56 270 CYS B CA 1
ATOM 4609 C C . CYS B 1 270 ? 5.465 20.703 16.172 1 97.56 270 CYS B C 1
ATOM 4611 O O . CYS B 1 270 ? 6.688 20.812 16.094 1 97.56 270 CYS B O 1
ATOM 4613 N N . LEU B 1 271 ? 4.711 21.641 16.766 1 98.12 271 LEU B N 1
ATOM 4614 C CA . LEU B 1 271 ? 5.203 23 16.953 1 98.12 271 LEU B CA 1
ATOM 4615 C C . LEU B 1 271 ? 6.258 23.062 18.047 1 98.12 271 LEU B C 1
ATOM 4617 O O . LEU B 1 271 ? 7.344 23.609 17.844 1 98.12 271 LEU B O 1
ATOM 4621 N N . ALA B 1 272 ? 6 22.453 19.141 1 97.94 272 ALA B N 1
ATOM 4622 C CA . ALA B 1 272 ? 6.895 22.531 20.297 1 97.94 272 ALA B CA 1
ATOM 4623 C C . ALA B 1 272 ? 8.211 21.797 20.016 1 97.94 272 ALA B C 1
ATOM 4625 O O . ALA B 1 272 ? 9.289 22.344 20.234 1 97.94 272 ALA B O 1
ATOM 4626 N N . PRO B 1 273 ? 8.117 20.578 19.453 1 97.88 273 PRO B N 1
ATOM 4627 C CA . PRO B 1 273 ? 9.375 19.875 19.141 1 97.88 273 PRO B CA 1
ATOM 4628 C C . PRO B 1 273 ? 10.273 20.672 18.203 1 97.88 273 PRO B C 1
ATOM 4630 O O . PRO B 1 273 ? 11.5 20.594 18.297 1 97.88 273 PRO B O 1
ATOM 4633 N N . LEU B 1 274 ? 9.688 21.422 17.328 1 98.25 274 LEU B N 1
ATOM 4634 C CA . LEU B 1 274 ? 10.461 22.156 16.328 1 98.25 274 LEU B CA 1
ATOM 4635 C C . LEU B 1 274 ? 10.719 23.594 16.781 1 98.25 274 LEU B C 1
ATOM 4637 O O . LEU B 1 274 ? 11.477 24.328 16.141 1 98.25 274 LEU B O 1
ATOM 4641 N N . ARG B 1 275 ? 10.141 24.047 17.781 1 97.25 275 ARG B N 1
ATOM 4642 C CA . ARG B 1 275 ? 10.242 25.406 18.312 1 97.25 275 ARG B CA 1
ATOM 4643 C C . ARG B 1 275 ? 9.883 26.438 17.25 1 97.25 275 ARG B C 1
ATOM 4645 O O . ARG B 1 275 ? 10.641 27.391 17.031 1 97.25 275 ARG B O 1
ATOM 4652 N N . ILE B 1 276 ? 8.727 26.172 16.641 1 97.56 276 ILE B N 1
ATOM 4653 C CA . ILE B 1 276 ? 8.266 27.141 15.648 1 97.56 276 ILE B CA 1
ATOM 4654 C C . ILE B 1 276 ? 6.918 27.719 16.078 1 97.56 276 ILE B C 1
ATOM 4656 O O . ILE B 1 276 ? 6.117 27.031 16.719 1 97.56 276 ILE B O 1
ATOM 4660 N N . PRO B 1 277 ? 6.75 29.016 15.773 1 97.25 277 PRO B N 1
ATOM 4661 C CA . PRO B 1 277 ? 5.438 29.594 16.062 1 97.25 277 PRO B CA 1
ATOM 4662 C C . PRO B 1 277 ? 4.336 29.062 15.156 1 97.25 277 PRO B C 1
ATOM 4664 O O . PRO B 1 277 ? 4.617 28.578 14.055 1 97.25 277 PRO B O 1
ATOM 4667 N N . GLU B 1 278 ? 3.109 29.094 15.57 1 97.06 278 GLU B N 1
ATOM 4668 C CA . GLU B 1 278 ? 1.953 28.562 14.852 1 97.06 278 GLU B CA 1
ATOM 4669 C C . GLU B 1 278 ? 1.786 29.25 13.492 1 97.06 278 GLU B C 1
ATOM 4671 O O . GLU B 1 278 ? 1.356 28.609 12.523 1 97.06 278 GLU B O 1
ATOM 4676 N N . GLN B 1 279 ? 2.182 30.516 13.398 1 96.44 279 GLN B N 1
ATOM 4677 C CA . GLN B 1 279 ? 1.98 31.328 12.203 1 96.44 279 GLN B CA 1
ATOM 4678 C C . GLN B 1 279 ? 2.805 30.797 11.039 1 96.44 279 GLN B C 1
ATOM 4680 O O . GLN B 1 279 ? 2.553 31.141 9.883 1 96.44 279 GLN B O 1
ATOM 4685 N N . ARG B 1 280 ? 3.758 29.922 11.281 1 97.38 280 ARG B N 1
ATOM 4686 C CA . ARG B 1 280 ? 4.59 29.328 10.242 1 97.38 280 ARG B CA 1
ATOM 4687 C C . ARG B 1 280 ? 4.133 27.922 9.914 1 97.38 280 ARG B C 1
ATOM 4689 O O . ARG B 1 280 ? 4.84 27.172 9.227 1 97.38 280 ARG B O 1
ATOM 4696 N N . SER B 1 281 ? 2.955 27.578 10.406 1 97.94 281 SER B N 1
ATOM 4697 C CA . SER B 1 281 ? 2.414 26.25 10.172 1 97.94 281 SER B CA 1
ATOM 4698 C C . SER B 1 281 ? 1.059 26.312 9.477 1 97.94 281 SER B C 1
ATOM 4700 O O . SER B 1 281 ? 0.503 27.391 9.289 1 97.94 281 SER B O 1
ATOM 4702 N N . SER B 1 282 ? 0.603 25.109 9.141 1 95.81 282 SER B N 1
ATOM 4703 C CA . SER B 1 282 ? -0.673 25.016 8.43 1 95.81 282 SER B CA 1
ATOM 4704 C C . SER B 1 282 ? -1.813 24.703 9.391 1 95.81 282 SER B C 1
ATOM 4706 O O . SER B 1 282 ? -2.861 24.203 8.977 1 95.81 282 SER B O 1
ATOM 4708 N N . THR B 1 283 ? -1.666 24.984 10.68 1 97.25 283 THR B N 1
ATOM 4709 C CA . THR B 1 283 ? -2.637 24.594 11.695 1 97.25 283 THR B CA 1
ATOM 4710 C C . THR B 1 283 ? -3.979 25.281 11.453 1 97.25 283 THR B C 1
ATOM 4712 O O . THR B 1 283 ? -5.027 24.766 11.828 1 97.25 283 THR B O 1
ATOM 4715 N N . PHE B 1 284 ? -3.977 26.469 10.805 1 97.44 284 PHE B N 1
ATOM 4716 C CA . PHE B 1 284 ? -5.227 27.172 10.539 1 97.44 284 PHE B CA 1
ATOM 4717 C C . PHE B 1 284 ? -6.082 26.375 9.555 1 97.44 284 PHE B C 1
ATOM 4719 O O . PHE B 1 284 ? -7.312 26.469 9.586 1 97.44 284 PHE B O 1
ATOM 4726 N N . LEU B 1 285 ? -5.488 25.609 8.703 1 98.56 285 LEU B N 1
ATOM 4727 C CA . LEU B 1 285 ? -6.23 24.766 7.773 1 98.56 285 LEU B CA 1
ATOM 4728 C C . LEU B 1 285 ? -6.777 23.531 8.477 1 98.56 285 LEU B C 1
ATOM 4730 O O . LEU B 1 285 ? -7.852 23.031 8.125 1 98.56 285 LEU B O 1
ATOM 4734 N N . ALA B 1 286 ? -6.035 23.047 9.477 1 98.44 286 ALA B N 1
ATOM 4735 C CA . ALA B 1 286 ? -6.512 21.922 10.273 1 98.44 286 ALA B CA 1
ATOM 4736 C C . ALA B 1 286 ? -7.836 22.25 10.953 1 98.44 286 ALA B C 1
ATOM 4738 O O . ALA B 1 286 ? -8.734 21.406 11.023 1 98.44 286 ALA B O 1
ATOM 4739 N N . ARG B 1 287 ? -7.988 23.5 11.438 1 97.88 287 ARG B N 1
ATOM 4740 C CA . ARG B 1 287 ? -9.188 23.953 12.125 1 97.88 287 ARG B CA 1
ATOM 4741 C C . ARG B 1 287 ? -10.383 24 11.164 1 97.88 287 ARG B C 1
ATOM 4743 O O . ARG B 1 287 ? -11.523 23.828 11.586 1 97.88 287 ARG B O 1
ATOM 4750 N N . ARG B 1 288 ? -10.055 24.141 9.945 1 98.12 288 ARG B N 1
ATOM 4751 C CA . ARG B 1 288 ? -11.094 24.328 8.938 1 98.12 288 ARG B CA 1
ATOM 4752 C C . ARG B 1 288 ? -11.5 22.984 8.32 1 98.12 288 ARG B C 1
ATOM 4754 O O . ARG B 1 288 ? -12.688 22.719 8.133 1 98.12 288 ARG B O 1
ATOM 4761 N N . TYR B 1 289 ? -10.547 22.094 8.039 1 98.75 289 TYR B N 1
ATOM 4762 C CA . TYR B 1 289 ? -10.812 20.953 7.18 1 98.75 289 TYR B CA 1
ATOM 4763 C C . TYR B 1 289 ? -10.852 19.656 7.984 1 98.75 289 TYR B C 1
ATOM 4765 O O . TYR B 1 289 ? -11.383 18.656 7.523 1 98.75 289 TYR B O 1
ATOM 4773 N N . GLY B 1 290 ? -10.297 19.656 9.211 1 98.75 290 GLY B N 1
ATOM 4774 C CA . GLY B 1 290 ? -10.078 18.406 9.914 1 98.75 290 GLY B CA 1
ATOM 4775 C C . GLY B 1 290 ? -8.961 17.562 9.32 1 98.75 290 GLY B C 1
ATOM 4776 O O . GLY B 1 290 ? -8.367 17.938 8.312 1 98.75 290 GLY B O 1
ATOM 4777 N N . HIS B 1 291 ? -8.625 16.516 9.992 1 98.81 291 HIS B N 1
ATOM 4778 C CA . HIS B 1 291 ? -7.625 15.562 9.508 1 98.81 291 HIS B CA 1
ATOM 4779 C C . HIS B 1 291 ? -8.141 14.773 8.312 1 98.81 291 HIS B C 1
ATOM 4781 O O . HIS B 1 291 ? -9.148 14.062 8.422 1 98.81 291 HIS B O 1
ATOM 4787 N N . MET B 1 292 ? -7.484 14.844 7.258 1 98.81 292 MET B N 1
ATOM 4788 C CA . MET B 1 292 ? -8.008 14.32 6.004 1 98.81 292 MET B CA 1
ATOM 4789 C C . MET B 1 292 ? -7.227 13.094 5.551 1 98.81 292 MET B C 1
ATOM 4791 O O . MET B 1 292 ? -6.984 12.906 4.359 1 98.81 292 MET B O 1
ATOM 4795 N N . GLY B 1 293 ? -6.738 12.297 6.516 1 98.38 293 GLY B N 1
ATOM 4796 C CA . GLY B 1 293 ? -6.004 11.086 6.195 1 98.38 293 GLY B CA 1
ATOM 4797 C C . GLY B 1 293 ? -4.645 11.359 5.582 1 98.38 293 GLY B C 1
ATOM 4798 O O . GLY B 1 293 ? -3.82 12.055 6.172 1 98.38 293 GLY B O 1
ATOM 4799 N N . ALA B 1 294 ? -4.473 10.875 4.391 1 98.56 294 ALA B N 1
ATOM 4800 C CA . ALA B 1 294 ? -3.176 11 3.73 1 98.56 294 ALA B CA 1
ATOM 4801 C C . ALA B 1 294 ? -3.094 12.297 2.93 1 98.56 294 ALA B C 1
ATOM 4803 O O . ALA B 1 294 ? -2.059 12.602 2.33 1 98.56 294 ALA B O 1
ATOM 4804 N N . ALA B 1 295 ? -4.086 13.164 2.994 1 98.75 295 ALA B N 1
ATOM 4805 C CA . ALA B 1 295 ? -4.176 14.258 2.029 1 98.75 295 ALA B CA 1
ATOM 4806 C C . ALA B 1 295 ? -3.775 15.586 2.668 1 98.75 295 ALA B C 1
ATOM 4808 O O . ALA B 1 295 ? -3.615 16.594 1.974 1 98.75 295 ALA B O 1
ATOM 4809 N N . ASP B 1 296 ? -3.504 15.664 3.973 1 98.88 296 ASP B N 1
ATOM 4810 C CA . ASP B 1 296 ? -3.354 16.922 4.707 1 98.88 296 ASP B CA 1
ATOM 4811 C C . ASP B 1 296 ? -2.35 17.844 4.023 1 98.88 296 ASP B C 1
ATOM 4813 O O . ASP B 1 296 ? -2.684 18.969 3.662 1 98.88 296 ASP B O 1
ATOM 4817 N N . HIS B 1 297 ? -1.183 17.344 3.791 1 98.81 297 HIS B N 1
ATOM 4818 C CA . HIS B 1 297 ? -0.042 18.172 3.422 1 98.81 297 HIS B CA 1
ATOM 4819 C C . HIS B 1 297 ? -0.189 18.719 2.004 1 98.81 297 HIS B C 1
ATOM 4821 O O . HIS B 1 297 ? 0.159 19.859 1.732 1 98.81 297 HIS B O 1
ATOM 4827 N N . ILE B 1 298 ? -0.739 17.859 1.175 1 98.88 298 ILE B N 1
ATOM 4828 C CA . ILE B 1 298 ? -0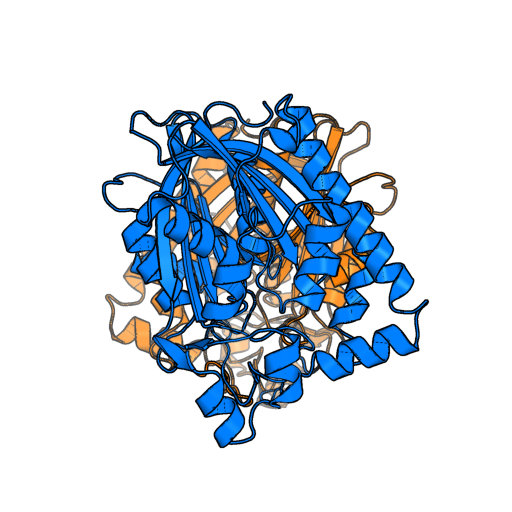.867 18.281 -0.216 1 98.88 298 ILE B CA 1
ATOM 4829 C C . ILE B 1 298 ? -2.012 19.281 -0.35 1 98.88 298 ILE B C 1
ATOM 4831 O O . ILE B 1 298 ? -1.936 20.219 -1.146 1 98.88 298 ILE B O 1
ATOM 4835 N N . ILE B 1 299 ? -3.082 19.094 0.456 1 98.88 299 ILE B N 1
ATOM 4836 C CA . ILE B 1 299 ? -4.168 20.062 0.498 1 98.88 299 ILE B CA 1
ATOM 4837 C C . ILE B 1 299 ? -3.635 21.406 0.995 1 98.88 299 ILE B C 1
ATOM 4839 O O . ILE B 1 299 ? -3.971 22.453 0.443 1 98.88 299 ILE B O 1
ATOM 4843 N N . ASP B 1 300 ? -2.826 21.344 2.035 1 98.88 300 ASP B N 1
ATOM 4844 C CA . ASP B 1 300 ? -2.225 22.547 2.58 1 98.88 300 ASP B CA 1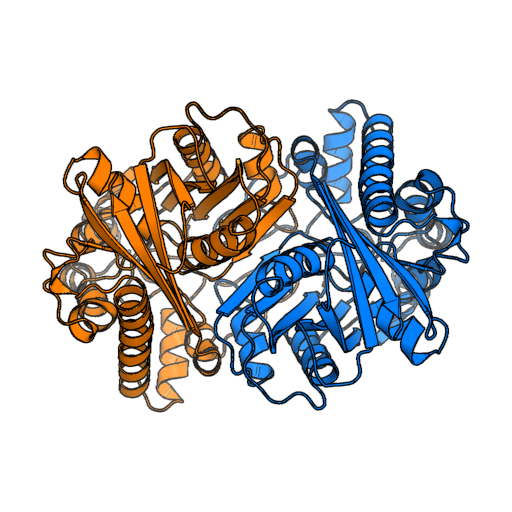
ATOM 4845 C C . ASP B 1 300 ? -1.354 23.25 1.537 1 98.88 300 ASP B C 1
ATOM 4847 O O . ASP B 1 300 ? -1.446 24.469 1.356 1 98.88 300 ASP B O 1
ATOM 4851 N N . LEU B 1 301 ? -0.494 22.469 0.867 1 98.94 301 LEU B N 1
ATOM 4852 C CA . LEU B 1 301 ? 0.385 23.031 -0.157 1 98.94 301 LEU B CA 1
ATOM 4853 C C . LEU B 1 301 ? -0.423 23.703 -1.262 1 98.94 301 LEU B C 1
ATOM 4855 O O . LEU B 1 301 ? -0.106 24.812 -1.679 1 98.94 301 LEU B O 1
ATOM 4859 N N . HIS B 1 302 ? -1.431 23.016 -1.714 1 98.88 302 HIS B N 1
ATOM 4860 C CA . HIS B 1 302 ? -2.297 23.547 -2.76 1 98.88 302 HIS B CA 1
ATOM 4861 C C . HIS B 1 302 ? -2.924 24.859 -2.334 1 98.88 302 HIS B C 1
ATOM 4863 O O . HIS B 1 302 ? -2.977 25.812 -3.119 1 98.88 302 HIS B O 1
ATOM 4869 N N . HIS B 1 303 ? -3.414 24.891 -1.098 1 98.62 303 HIS B N 1
ATOM 4870 C CA . HIS B 1 303 ? -4.02 26.109 -0.558 1 98.62 303 HIS B CA 1
ATOM 4871 C C . HIS B 1 303 ? -3.021 27.266 -0.551 1 98.62 303 HIS B C 1
ATOM 4873 O O . HIS B 1 303 ? -3.338 28.359 -1.012 1 98.62 303 HIS B O 1
ATOM 4879 N N . LEU B 1 304 ? -1.847 27.031 -0.033 1 98.69 304 LEU B N 1
ATOM 4880 C CA . LEU B 1 304 ? -0.837 28.062 0.087 1 98.69 304 LEU B CA 1
ATOM 4881 C C . LEU B 1 304 ? -0.42 28.578 -1.287 1 98.69 304 LEU B C 1
ATOM 4883 O O . LEU B 1 304 ? -0.207 29.781 -1.467 1 98.69 304 LEU B O 1
ATOM 4887 N N . LEU B 1 305 ? -0.303 27.656 -2.215 1 98.38 305 LEU B N 1
ATOM 4888 C CA . LEU B 1 305 ? 0.095 28.031 -3.57 1 98.38 305 LEU B CA 1
ATOM 4889 C C . LEU B 1 305 ? -0.992 28.859 -4.25 1 98.38 305 LEU B C 1
ATOM 4891 O O . LEU B 1 305 ? -0.709 29.906 -4.824 1 98.38 305 LEU B O 1
ATOM 4895 N N . THR B 1 306 ? -2.213 28.391 -4.156 1 97.56 306 THR B N 1
ATOM 4896 C CA . THR B 1 306 ? -3.312 29.016 -4.879 1 97.56 306 THR B CA 1
ATOM 4897 C C . THR B 1 306 ? -3.654 30.375 -4.262 1 97.56 306 THR B C 1
ATOM 4899 O O . THR B 1 306 ? -4.148 31.266 -4.953 1 97.56 306 THR B O 1
ATOM 4902 N N . ARG B 1 307 ? -3.354 30.562 -2.984 1 97.69 307 ARG B N 1
ATOM 4903 C CA . ARG B 1 307 ? -3.623 31.828 -2.309 1 97.69 307 ARG B CA 1
ATOM 4904 C C . ARG B 1 307 ? -2.377 32.688 -2.27 1 97.69 307 ARG B C 1
ATOM 4906 O O . ARG B 1 307 ? -2.365 33.75 -1.609 1 97.69 307 ARG B O 1
ATOM 4913 N N . HIS B 1 308 ? -1.297 32.281 -2.885 1 97.69 308 HIS B N 1
ATOM 4914 C CA . HIS B 1 308 ? -0.041 33 -3.01 1 97.69 308 HIS B CA 1
ATOM 4915 C C . HIS B 1 308 ? 0.567 33.312 -1.643 1 97.69 308 HIS B C 1
ATOM 4917 O O . HIS B 1 308 ? 1.171 34.344 -1.438 1 97.69 308 HIS B O 1
ATOM 4923 N N . GLN B 1 309 ? 0.328 32.406 -0.746 1 98.06 309 GLN B N 1
ATOM 4924 C CA . GLN B 1 309 ? 0.951 32.5 0.57 1 98.06 309 GLN B CA 1
ATOM 4925 C C . GLN B 1 309 ? 2.322 31.828 0.58 1 98.06 309 GLN B C 1
ATOM 4927 O O . GLN B 1 309 ? 3.148 32.094 1.45 1 98.06 309 GLN B O 1
ATOM 4932 N N . ALA B 1 310 ? 2.547 30.891 -0.264 1 98.12 310 ALA B N 1
ATOM 4933 C CA . ALA B 1 310 ? 3.863 30.359 -0.628 1 98.12 310 ALA B CA 1
ATOM 4934 C C . ALA B 1 310 ? 4.258 30.797 -2.035 1 98.12 310 ALA B C 1
ATOM 4936 O O . ALA B 1 310 ? 3.5 30.609 -2.988 1 98.12 310 ALA B O 1
ATOM 4937 N N . THR B 1 311 ? 5.461 31.422 -2.152 1 98 311 THR B N 1
ATOM 4938 C CA . THR B 1 311 ? 5.863 32 -3.432 1 98 311 THR B CA 1
ATOM 4939 C C . THR B 1 311 ? 7.238 31.484 -3.848 1 98 311 THR B C 1
ATOM 4941 O O . THR B 1 311 ? 7.906 30.797 -3.076 1 98 311 THR B O 1
ATOM 4944 N N . THR B 1 312 ? 7.605 31.859 -5.086 1 98.19 312 THR B N 1
ATOM 4945 C CA . THR B 1 312 ? 8.852 31.391 -5.672 1 98.19 312 THR B CA 1
ATOM 4946 C C . THR B 1 312 ? 10.023 31.641 -4.73 1 98.19 312 THR B C 1
ATOM 4948 O O . THR B 1 312 ? 10.188 32.75 -4.227 1 98.19 312 THR B O 1
ATOM 4951 N N . GLY B 1 313 ? 10.766 30.578 -4.48 1 98.25 313 GLY B N 1
ATOM 4952 C CA . GLY B 1 313 ? 11.945 30.703 -3.635 1 98.25 313 GLY B CA 1
ATOM 4953 C C . GLY B 1 313 ? 11.695 30.266 -2.205 1 98.25 313 GLY B C 1
ATOM 4954 O O . GLY B 1 313 ? 12.641 29.938 -1.477 1 98.25 313 GLY B O 1
ATOM 4955 N N . ASP B 1 314 ? 10.477 30.25 -1.78 1 98.75 314 ASP B N 1
ATOM 4956 C CA . ASP B 1 314 ? 10.148 29.828 -0.422 1 98.75 314 ASP B CA 1
ATOM 4957 C C . ASP B 1 314 ? 10.5 28.359 -0.197 1 98.75 314 ASP B C 1
ATOM 4959 O O . ASP B 1 314 ? 10.281 27.516 -1.074 1 98.75 314 ASP B O 1
ATOM 4963 N N . HIS B 1 315 ? 11.062 28.078 0.957 1 98.81 315 HIS B N 1
ATOM 4964 C CA . HIS B 1 315 ? 11.234 26.703 1.399 1 98.81 315 HIS B CA 1
ATOM 4965 C C . HIS B 1 315 ? 10.07 26.25 2.277 1 98.81 315 HIS B C 1
ATOM 4967 O O . HIS B 1 315 ? 9.641 26.984 3.17 1 98.81 315 HIS B O 1
ATOM 4973 N N . VAL B 1 316 ? 9.547 25.078 1.968 1 98.94 316 VAL B N 1
ATOM 4974 C CA . VAL B 1 316 ? 8.406 24.5 2.68 1 98.94 316 VAL B CA 1
ATOM 4975 C C . VAL B 1 316 ? 8.734 23.078 3.111 1 98.94 316 VAL B C 1
ATOM 4977 O O . VAL B 1 316 ? 9.227 22.281 2.312 1 98.94 316 VAL B O 1
ATOM 4980 N N . ILE B 1 317 ? 8.477 22.75 4.387 1 98.94 317 ILE B N 1
ATOM 4981 C CA . ILE B 1 317 ? 8.641 21.375 4.863 1 98.94 317 ILE B CA 1
ATOM 4982 C C . ILE B 1 317 ? 7.273 20.719 5.016 1 98.94 317 ILE B C 1
ATOM 4984 O O . ILE B 1 317 ? 6.355 21.312 5.594 1 98.94 317 ILE B O 1
ATOM 4988 N N . LEU B 1 318 ? 7.078 19.578 4.41 1 98.94 318 LEU B N 1
ATOM 4989 C CA . LEU B 1 318 ? 5.957 18.688 4.688 1 98.94 318 LEU B CA 1
ATOM 4990 C C . LEU B 1 318 ? 6.336 17.656 5.734 1 98.94 318 LEU B C 1
ATOM 4992 O O . LEU B 1 318 ? 7.273 16.875 5.535 1 98.94 318 LEU B O 1
ATOM 4996 N N . LEU B 1 319 ? 5.645 17.656 6.852 1 98.88 319 LEU B N 1
ATOM 4997 C CA . LEU B 1 319 ? 5.945 16.75 7.949 1 98.88 319 LEU B CA 1
ATOM 4998 C C . LEU B 1 319 ? 4.824 15.727 8.141 1 98.88 319 LEU B C 1
ATOM 5000 O O . LEU B 1 319 ? 3.771 16.047 8.695 1 98.88 319 LEU B O 1
ATOM 5004 N N . GLY B 1 320 ? 5.105 14.492 7.691 1 98.75 320 GLY B N 1
ATOM 5005 C CA . GLY B 1 320 ? 4.145 13.422 7.871 1 98.75 320 GLY B CA 1
ATOM 5006 C C . GLY B 1 320 ? 4.359 12.641 9.156 1 98.75 320 GLY B C 1
ATOM 5007 O O . GLY B 1 320 ? 5.496 12.391 9.555 1 98.75 320 GLY B O 1
ATOM 5008 N N . ILE B 1 321 ? 3.305 12.32 9.844 1 98.44 321 ILE B N 1
ATOM 5009 C CA . ILE B 1 321 ? 3.262 11.422 10.984 1 98.44 321 ILE B CA 1
ATOM 5010 C C . ILE B 1 321 ? 2.113 10.43 10.812 1 98.44 321 ILE B C 1
ATOM 5012 O O . ILE B 1 321 ? 0.975 10.82 10.555 1 98.44 321 ILE B O 1
ATOM 5016 N N . GLY B 1 322 ? 2.443 9.148 10.922 1 97.75 322 GLY B N 1
ATOM 5017 C CA . GLY B 1 322 ? 1.409 8.156 10.672 1 97.75 322 GLY B CA 1
ATOM 5018 C C . GLY B 1 322 ? 1.206 7.199 11.828 1 97.75 322 GLY B C 1
ATOM 5019 O O . GLY B 1 322 ? 2.152 6.879 12.555 1 97.75 322 GLY B O 1
ATOM 5020 N N . VAL B 1 323 ? -0.137 6.734 11.953 1 96.56 323 VAL B N 1
ATOM 5021 C CA . VAL B 1 323 ? -0.452 5.609 12.828 1 96.56 323 VAL B CA 1
ATOM 5022 C C . VAL B 1 323 ? 0.546 4.48 12.594 1 96.56 323 VAL B C 1
ATOM 5024 O O . VAL B 1 323 ? 0.93 4.207 11.453 1 96.56 323 VAL B O 1
ATOM 5027 N N . GLY B 1 324 ? 0.939 3.76 13.664 1 95.88 324 GLY B N 1
ATOM 5028 C CA . GLY B 1 324 ? 2.068 2.846 13.602 1 95.88 324 GLY B CA 1
ATOM 5029 C C . GLY B 1 324 ? 3.395 3.51 13.914 1 95.88 324 GLY B C 1
ATOM 5030 O O . GLY B 1 324 ? 4.395 2.83 14.164 1 95.88 324 GLY B O 1
ATOM 5031 N N . MET B 1 325 ? 3.293 4.746 14.008 1 96.25 325 MET B N 1
ATOM 5032 C CA . MET B 1 325 ? 4.297 5.727 14.406 1 96.25 325 MET B CA 1
ATOM 5033 C C . MET B 1 325 ? 5.461 5.75 13.422 1 96.25 325 MET B C 1
ATOM 5035 O O . MET B 1 325 ? 6.516 5.172 13.688 1 96.25 325 MET B O 1
ATOM 5039 N N . THR B 1 326 ? 5.266 6.398 12.391 1 98.5 326 THR B N 1
ATOM 5040 C CA . THR B 1 326 ? 6.227 6.664 11.328 1 98.5 326 THR B CA 1
ATOM 5041 C C . THR B 1 326 ? 6.262 8.148 10.992 1 98.5 326 THR B C 1
ATOM 5043 O O . THR B 1 326 ? 5.254 8.852 11.117 1 98.5 326 THR B O 1
ATOM 5046 N N . TRP B 1 327 ? 7.418 8.664 10.688 1 98.81 327 TRP B N 1
ATOM 5047 C CA . TRP B 1 327 ? 7.621 10.078 10.359 1 98.81 327 TRP B CA 1
ATOM 5048 C C . TRP B 1 327 ? 8.375 10.227 9.039 1 98.81 327 TRP B C 1
ATOM 5050 O O . TRP B 1 327 ? 9.289 9.453 8.75 1 98.81 327 TRP B O 1
ATOM 5060 N N . THR B 1 328 ? 7.957 11.133 8.219 1 98.88 328 THR B N 1
ATOM 5061 C CA . THR B 1 328 ? 8.703 11.516 7.031 1 98.88 328 THR B CA 1
ATOM 5062 C C . THR B 1 328 ? 8.664 13.031 6.836 1 98.88 328 THR B C 1
ATOM 5064 O O . THR B 1 328 ? 7.621 13.656 7.027 1 98.88 328 THR B O 1
ATOM 5067 N N . ALA B 1 329 ? 9.773 13.625 6.562 1 98.88 329 ALA B N 1
ATOM 5068 C CA . ALA B 1 329 ? 9.844 15.031 6.168 1 98.88 329 ALA B CA 1
ATOM 5069 C C . ALA B 1 329 ? 10.258 15.164 4.703 1 98.88 329 ALA B C 1
ATOM 5071 O O . ALA B 1 329 ? 11.094 14.406 4.211 1 98.88 329 ALA B O 1
ATOM 5072 N N . ALA B 1 330 ? 9.648 16.031 4.023 1 98.88 330 ALA B N 1
ATOM 5073 C CA . ALA B 1 330 ? 10.039 16.438 2.68 1 98.88 330 ALA B CA 1
ATOM 5074 C C . ALA B 1 330 ? 10.266 17.953 2.617 1 98.88 330 ALA B C 1
ATOM 5076 O O . ALA B 1 330 ? 9.438 18.734 3.088 1 98.88 330 ALA B O 1
ATOM 5077 N N . LEU B 1 331 ? 11.391 18.328 2.098 1 98.94 331 LEU B N 1
ATOM 5078 C CA . LEU B 1 331 ? 11.727 19.734 1.912 1 98.94 331 LEU B CA 1
ATOM 5079 C C . LEU B 1 331 ? 11.555 20.141 0.453 1 98.94 331 LEU B C 1
ATOM 5081 O O . LEU B 1 331 ? 12.172 19.547 -0.437 1 98.94 331 LEU B O 1
ATOM 5085 N N . LEU B 1 332 ? 10.711 21.125 0.286 1 98.88 332 LEU B N 1
ATOM 5086 C CA . LEU B 1 332 ? 10.445 21.656 -1.044 1 98.88 332 LEU B CA 1
ATOM 5087 C C . LEU B 1 332 ? 11 23.078 -1.183 1 98.88 332 LEU B C 1
ATOM 5089 O O . LEU B 1 332 ? 11.117 23.797 -0.192 1 98.88 332 LEU B O 1
ATOM 5093 N N . ARG B 1 333 ? 11.344 23.453 -2.371 1 98.62 333 ARG B N 1
ATOM 5094 C CA . ARG B 1 333 ? 11.516 24.844 -2.766 1 98.62 333 ARG B CA 1
ATOM 5095 C C . ARG B 1 333 ? 10.523 25.234 -3.852 1 98.62 333 ARG B C 1
ATOM 5097 O O . ARG B 1 333 ? 10.508 24.641 -4.93 1 98.62 333 ARG B O 1
ATOM 5104 N N . ILE B 1 334 ? 9.703 26.219 -3.545 1 98.69 334 ILE B N 1
ATOM 5105 C CA . ILE B 1 334 ? 8.711 26.656 -4.512 1 98.69 334 ILE B CA 1
ATOM 5106 C C . ILE B 1 334 ? 9.398 27.25 -5.742 1 98.69 334 ILE B C 1
ATOM 5108 O O . ILE B 1 334 ? 10.367 28 -5.613 1 98.69 334 ILE B O 1
ATOM 5112 N N . ALA B 1 335 ? 8.914 26.859 -6.922 1 96.31 335 ALA B N 1
ATOM 5113 C CA . ALA B 1 335 ? 9.547 27.266 -8.18 1 96.31 335 ALA B CA 1
ATOM 5114 C C . ALA B 1 335 ? 8.859 28.484 -8.781 1 96.31 335 ALA B C 1
ATOM 5116 O O . ALA B 1 335 ? 7.684 28.734 -8.5 1 96.31 335 ALA B O 1
#

Sequence (670 aa):
MKHHRITINGVGAVTGDLAPVADAINTGRYSPEQARRNQQSSVAVAPDRTGPELAAHAGHQALRGFSGRLDLHLHATIHDPGLDFWSHNSYVADQLRLDTTMTLALNGMSNSMIAGLELAATVLAGQHGHAALLTAGDTFHAPLFDRWQTDPGITYGDAGAAVLLHRDSPHDAVAELIATASHAQPCLEGLHRGKTPWYNGNTYRPPIQLRHRKAHWLGTHDGPGTIEALNAAATTAVVKQVLYDAELELDDVRWVLCPHYGAPLAHRHCLAPLRIPEQRSSTFLARRYGHMGAADHIIDLHHLLTRHQATTGDHVILLGIGVGMTWTAALLRIAMKHHRITINGVGAVTGDLAPVADAINTGRYSPEQARRNQQSSVAVAPDRTGPELAAHAGHQALRGFSGRLDLHLHATIHDPGLDFWSHNSYVADQLRLDTTMTLALNGMSNSMIAGLELAATVLAGQHGHAALLTAGDTFHAPLFDRWQTDPGITYGDAGAAVLLHRDSPHDAVAELIATASHAQPCLEGLHRGKTPWYNGNTYRPPIQLRHRKAHWLGTHDGPGTIEALNAAATTAVVKQVLYDAELELDDVRWVLCPHYGAPLAHRHCLAPLRIPEQRSSTFLARRYGHMGAADHIIDLHHLLTRHQATTGDHVILLGIGVGMTWTAALLRIA

Nearest PDB structures (foldseek):
  5wgc-assembly1_B  TM=9.256E-01  e=5.831E-35  Streptomyces peucetius
  4xs7-assembly1_B  TM=9.195E-01  e=7.979E-35  Streptomyces peucetius
  5tt4-assembly1_B  TM=9.034E-01  e=5.144E-35  Streptomyces peucetius
  4xs9-assembly1_B  TM=9.031E-01  e=8.649E-34  Streptomyces peucetius
  7vyu-assembly1_B  TM=9.025E-01  e=9.375E-33  Streptomyces sp. Tu 6176

pLDDT: mean 96.23, std 3.77, range [75.12, 98.94]

Radius of gyration: 23.73 Å; Cα contacts (8 Å, |Δi|>4): 1826; chains: 2; bounding box: 56×67×56 Å